Protein AF-0000000084811013 (afdb_homodimer)

Foldseek 3Di:
DVVVVVVVVVVVVVVVVVVVVVCLVVPLVVQLVVLLVVVVVCCVVVLVCCLPPQDDPDCVLNVLSVVLSVVLVVLVVCVVVVNDDSVVSLLVNLVSLLVSLLVLLQCLLPPPDDDVVSSVVSNVVSLVVLVVSLLSCLSSLVLVSSLVSLVSNLVSLVVSCVSNVDPVSVVCNVVSNVVSVVSSVVSVVVNVVSVVVSVVVVVVVVVVVCVCVVVVDDPLLVVLVVVVPPDPDPPVSVVVSVVSPDPVRSVVVVVVVVVVVVVLVVLLVLLCVLQVPDDPVLSVLLSCVLVVDDLVRVCVVVVHDSVVSVVSLVVVCVSLVHDPPDDSNVSSVVSSVVSVVVVVVVVVVVVVD/DVVVVVVVVVVVVVVVVVVVVVCLVVPLVVQLVVLLVVVVVCCVVVLVCCLPPQDDPDCVLNVLSVVLSVVLVVLVVCVVVVNDDSVVSLLVNLVSLLVSLLVLLQCLLPPPDDDVVSSVVVNVVSLVVLVVSLLSCLSSLVLVSSLVSLVSNLVSLVVSCVSNVDPVSVVCNVVSNVVSVVSSVVSVVVNVVSVVVSVVVVVVVVVVVCVCVVVVHDPLLVVLVVVCPPDPDDPVSVVVSVVSPDPVRSVVVVVVVVVVVVVLVVLLVLLCVLQVPDDPVLSVLLSCVLVVDDLVRVCVVVVHDSVVSVVSLVVVCVSLVHDPPDDSNVSSVVSSVVSVVVVVVVVVVVVVD

Nearest PDB structures (foldseek):
  5xt2-assembly5_E  TM=5.381E-01  e=1.079E+00  Bradyrhizobium japonicum
  6e9t-assembly1_B  TM=3.965E-01  e=4.770E+00  synthetic construct
  3zx6-assembly1_B  TM=2.453E-01  e=2.427E+00  Archaeoglobus fulgidus DSM 4304
  6e9t-assembly1_B  TM=3.965E-01  e=4.992E+00  synthetic construct

Organism: NCBI:txid717959

Radius of gyration: 40.16 Å; Cα contacts (8 Å, |Δi|>4): 583; chains: 2; bounding box: 77×125×91 Å

Structure (mmCIF, N/CA/C/O backbone):
data_AF-0000000084811013-model_v1
#
loop_
_entity.id
_entity.type
_entity.pdbx_description
1 polymer 'Bacterial regulatory proteins, luxR family'
#
loop_
_atom_site.group_PDB
_atom_site.id
_atom_site.type_symbol
_atom_site.label_atom_id
_atom_site.label_alt_id
_atom_site.label_comp_id
_atom_site.label_asym_id
_atom_site.label_entity_id
_atom_site.label_seq_id
_atom_site.pdbx_PDB_ins_code
_atom_site.Cartn_x
_atom_site.Cartn_y
_atom_site.Cartn_z
_atom_site.occupancy
_atom_site.B_iso_or_equiv
_atom_site.auth_seq_id
_atom_site.auth_comp_id
_atom_site.auth_asym_id
_atom_site.auth_atom_id
_atom_site.pdbx_PDB_model_num
ATOM 1 N N . MET A 1 1 ? -14.492 39.344 -7.109 1 22.05 1 MET A N 1
ATOM 2 C CA . MET A 1 1 ? -15.047 38.062 -7.594 1 22.05 1 MET A CA 1
ATOM 3 C C . MET A 1 1 ? -14.031 36.938 -7.469 1 22.05 1 MET A C 1
ATOM 5 O O . MET A 1 1 ? -14.398 35.75 -7.473 1 22.05 1 MET A O 1
ATOM 9 N N . ILE A 1 2 ? -12.734 37.312 -7.57 1 29.86 2 ILE A N 1
ATOM 10 C CA . ILE A 1 2 ? -11.633 36.344 -7.613 1 29.86 2 ILE A CA 1
ATOM 11 C C . ILE A 1 2 ? -11.383 35.781 -6.215 1 29.86 2 ILE A C 1
ATOM 13 O O . ILE A 1 2 ? -10.914 34.656 -6.059 1 29.86 2 ILE A O 1
ATOM 17 N N . PHE A 1 3 ? -11.57 36.594 -5.188 1 26.66 3 PHE A N 1
ATOM 18 C CA . PHE A 1 3 ? -11.281 36.25 -3.805 1 26.66 3 PHE A CA 1
ATOM 19 C C . PHE A 1 3 ? -12.25 35.188 -3.307 1 26.66 3 PHE A C 1
ATOM 21 O O . PHE A 1 3 ? -11.938 34.438 -2.371 1 26.66 3 PHE A O 1
ATOM 28 N N . SER A 1 4 ? -13.484 35.125 -3.762 1 33.91 4 SER A N 1
ATOM 29 C CA . SER A 1 4 ? -14.539 34.156 -3.471 1 33.91 4 SER A CA 1
ATOM 30 C C . SER A 1 4 ? -14.148 32.75 -3.924 1 33.91 4 SER A C 1
ATOM 32 O O . SER A 1 4 ? -14.492 31.75 -3.27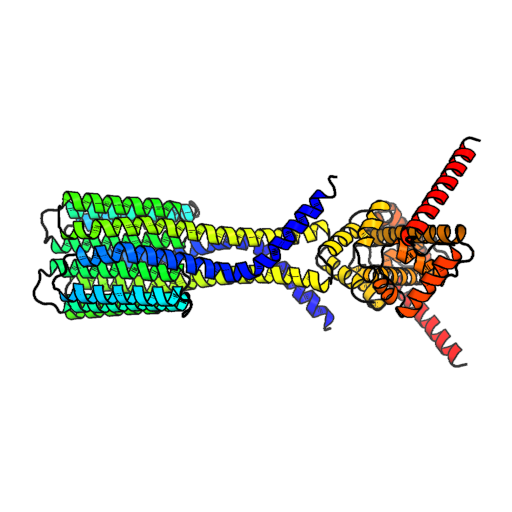5 1 33.91 4 SER A O 1
ATOM 34 N N . THR A 1 5 ? -13.289 32.656 -4.938 1 38.06 5 THR A N 1
ATOM 35 C CA . THR A 1 5 ? -13.062 31.359 -5.555 1 38.06 5 THR A CA 1
ATOM 36 C C . THR A 1 5 ? -12.039 30.547 -4.75 1 38.06 5 THR A C 1
ATOM 38 O O . THR A 1 5 ? -12.086 29.328 -4.738 1 38.06 5 THR A O 1
ATOM 41 N N . LYS A 1 6 ? -11.031 31.172 -4.117 1 38.44 6 LYS A N 1
ATOM 42 C CA . LYS A 1 6 ? -9.992 30.438 -3.41 1 38.44 6 LYS A CA 1
ATOM 43 C C . LYS A 1 6 ? -10.5 29.922 -2.066 1 38.44 6 LYS A C 1
ATOM 45 O O . LYS A 1 6 ? -10.18 28.797 -1.664 1 38.44 6 LYS A O 1
ATOM 50 N N . ALA A 1 7 ? -11.398 30.641 -1.389 1 35.62 7 ALA A N 1
ATOM 51 C CA . ALA A 1 7 ? -12.094 30.141 -0.208 1 35.62 7 ALA A CA 1
ATOM 52 C C . ALA A 1 7 ? -13.039 29 -0.575 1 35.62 7 ALA A C 1
ATOM 54 O O . ALA A 1 7 ? -13.133 28 0.141 1 35.62 7 ALA A O 1
ATOM 55 N N . ALA A 1 8 ? -13.742 29.141 -1.688 1 36.28 8 ALA A N 1
ATOM 56 C CA . ALA A 1 8 ? -14.672 28.125 -2.172 1 36.28 8 ALA A CA 1
ATOM 57 C C . ALA A 1 8 ? -13.938 26.844 -2.549 1 36.28 8 ALA A C 1
ATOM 59 O O . ALA A 1 8 ? -14.414 25.75 -2.264 1 36.28 8 ALA A O 1
ATOM 60 N N . SER A 1 9 ? -12.844 26.953 -3.232 1 35.09 9 SER A N 1
ATOM 61 C CA . SER A 1 9 ? -12.07 25.75 -3.559 1 35.09 9 SER A CA 1
ATOM 62 C C . SER A 1 9 ? -11.531 25.078 -2.299 1 35.09 9 SER A C 1
ATOM 64 O O . SER A 1 9 ? -11.406 23.859 -2.244 1 35.09 9 SER A O 1
ATOM 66 N N . PHE A 1 10 ? -11.273 25.875 -1.261 1 33.75 10 PHE A N 1
ATOM 67 C CA . PHE A 1 10 ? -10.812 25.312 0 1 33.75 10 PHE A CA 1
ATOM 68 C C . PHE A 1 10 ? -11.953 24.609 0.732 1 33.75 10 PHE A C 1
ATOM 70 O O . PHE A 1 10 ? -11.789 23.516 1.257 1 33.75 10 PHE A O 1
ATOM 77 N N . LEU A 1 11 ? -13.141 25.203 0.814 1 32.47 11 LEU A N 1
ATOM 78 C CA . LEU A 1 11 ? -14.305 24.547 1.389 1 32.47 11 LEU A CA 1
ATOM 79 C C . LEU A 1 11 ? -14.617 23.25 0.649 1 32.47 11 LEU A C 1
ATOM 81 O O . LEU A 1 11 ? -15 22.25 1.267 1 32.47 11 LEU A O 1
ATOM 85 N N . SER A 1 12 ? -14.539 23.25 -0.599 1 36.44 12 SER A N 1
ATOM 86 C CA . SER A 1 12 ? -14.75 22.016 -1.337 1 36.44 12 SER A CA 1
ATOM 87 C C . SER A 1 12 ? -13.703 20.969 -0.974 1 36.44 12 SER A C 1
ATOM 89 O O . SER A 1 12 ? -13.992 19.781 -0.946 1 36.44 12 SER A O 1
ATOM 91 N N . SER A 1 13 ? -12.508 21.406 -0.476 1 36.12 13 SER A N 1
ATOM 92 C CA . SER A 1 13 ? -11.5 20.453 -0.055 1 36.12 13 SER A CA 1
ATOM 93 C C . SER A 1 13 ? -11.797 19.906 1.339 1 36.12 13 SER A C 1
ATOM 95 O O . SER A 1 13 ? -11.391 18.797 1.677 1 36.12 13 SER A O 1
ATOM 97 N N . ILE A 1 14 ? -12.516 20.609 2.311 1 34.75 14 ILE A N 1
ATOM 98 C CA . ILE A 1 14 ? -12.945 20.094 3.604 1 34.75 14 ILE A CA 1
ATOM 99 C C . ILE A 1 14 ? -13.938 18.953 3.396 1 34.75 14 ILE A C 1
ATOM 101 O O . ILE A 1 14 ? -13.844 17.906 4.062 1 34.75 14 ILE A O 1
ATOM 105 N N . LYS A 1 15 ? -14.969 19.172 2.736 1 37.34 15 LYS A N 1
ATOM 106 C CA . LYS A 1 15 ? -15.953 18.125 2.457 1 37.34 15 LYS A CA 1
ATOM 107 C C . LYS A 1 15 ? -15.281 16.859 1.942 1 37.34 15 LYS A C 1
ATOM 109 O O . LYS A 1 15 ? -15.703 15.75 2.271 1 37.34 15 LYS A O 1
ATOM 114 N N . THR A 1 16 ? -14.109 16.953 1.304 1 37.06 16 THR A N 1
ATOM 115 C CA . THR A 1 16 ? -13.422 15.773 0.799 1 37.06 16 THR A CA 1
ATOM 116 C C . THR A 1 16 ? -12.641 15.086 1.912 1 37.06 16 THR A C 1
ATOM 118 O O . THR A 1 16 ? -12.336 13.898 1.821 1 37.06 16 THR A O 1
ATOM 121 N N . GLN A 1 17 ? -12.445 15.727 3.141 1 36 17 GLN A N 1
ATOM 122 C CA . GLN A 1 17 ? -11.648 15.148 4.215 1 36 17 GLN A CA 1
ATOM 123 C C . GLN A 1 17 ? -12.477 14.18 5.055 1 36 17 GLN A C 1
ATOM 125 O O . GLN A 1 17 ? -11.977 13.148 5.504 1 36 17 GLN A O 1
ATOM 130 N N . THR A 1 18 ? -13.641 14.508 5.633 1 36.44 18 THR A N 1
ATOM 131 C CA . THR A 1 18 ? -14.445 13.539 6.359 1 36.44 18 THR A CA 1
ATOM 132 C C . THR A 1 18 ? -14.602 12.25 5.559 1 36.44 18 THR A C 1
ATOM 134 O O . THR A 1 18 ? -14.617 11.156 6.129 1 36.44 18 THR A O 1
ATOM 137 N N . TYR A 1 19 ? -14.906 12.352 4.371 1 36.09 19 TYR A N 1
ATOM 138 C CA . TYR A 1 19 ? -15.023 11.203 3.484 1 36.09 19 TYR A CA 1
ATOM 139 C C . TYR A 1 19 ? -13.727 10.398 3.461 1 36.09 19 TYR A C 1
ATOM 141 O O . TYR A 1 19 ? -13.734 9.195 3.217 1 36.09 19 TYR A O 1
ATOM 149 N N . ASP A 1 20 ? -12.531 10.953 3.924 1 41.84 20 ASP A N 1
ATOM 150 C CA . ASP A 1 20 ? -11.203 10.375 3.723 1 41.84 20 ASP A CA 1
ATOM 151 C C . ASP A 1 20 ? -10.82 9.453 4.883 1 41.84 20 ASP A C 1
ATOM 153 O O . ASP A 1 20 ? -10.109 8.461 4.691 1 41.84 20 ASP A O 1
ATOM 157 N N . LYS A 1 21 ? -11.133 9.789 6.148 1 45.09 21 LYS A N 1
ATOM 158 C CA . LYS A 1 21 ? -10.789 8.859 7.227 1 45.09 21 LYS A CA 1
ATOM 159 C C . LYS A 1 21 ? -11.32 7.461 6.941 1 45.09 21 LYS A C 1
ATOM 161 O O . LYS A 1 21 ? -10.602 6.473 7.117 1 45.09 21 LYS A O 1
ATOM 166 N N . LYS A 1 22 ? -12.641 7.391 6.902 1 47.03 22 LYS A N 1
ATOM 167 C CA . LYS A 1 22 ? -13.328 6.156 6.551 1 47.03 22 LYS A CA 1
ATOM 168 C C . LYS A 1 22 ? -12.703 5.5 5.324 1 47.03 22 LYS A C 1
ATOM 170 O O . LYS A 1 22 ? -12.781 4.285 5.152 1 47.03 22 LYS A O 1
ATOM 175 N N . GLU A 1 23 ? -12.031 6.207 4.574 1 49.12 23 GLU A N 1
ATOM 176 C CA . GLU A 1 23 ? -11.539 5.785 3.268 1 49.12 23 GLU A CA 1
ATOM 177 C C . GLU A 1 23 ? -10.266 4.949 3.4 1 49.12 23 GLU A C 1
ATOM 179 O O . GLU A 1 23 ? -10.039 4.027 2.615 1 49.12 23 GLU A O 1
ATOM 184 N N . ARG A 1 24 ? -9.32 5.277 4.449 1 48.69 24 ARG A N 1
ATOM 185 C CA . ARG A 1 24 ? -8.023 4.621 4.609 1 48.69 24 ARG A CA 1
ATOM 186 C C . ARG A 1 24 ? -8.195 3.166 5.031 1 48.69 24 ARG A C 1
ATOM 188 O O . ARG A 1 24 ? -7.531 2.277 4.496 1 48.69 24 ARG A O 1
ATOM 195 N N . GLU A 1 25 ? -8.773 2.959 6.41 1 55.19 25 GLU A N 1
ATOM 196 C CA . GLU A 1 25 ? -9.188 1.577 6.641 1 55.19 25 GLU A CA 1
ATOM 197 C C . GLU A 1 25 ? -9.727 0.942 5.359 1 55.19 25 GLU A C 1
ATOM 199 O O . GLU A 1 25 ? -9.625 -0.274 5.176 1 55.19 25 GLU A O 1
ATOM 204 N N . MET A 1 26 ? -9.82 1.786 4.398 1 66.31 26 MET A N 1
ATOM 205 C CA . MET A 1 26 ? -10.578 1.528 3.178 1 66.31 26 MET A CA 1
ATOM 206 C C . MET A 1 26 ? -9.672 1.002 2.074 1 66.31 26 MET A C 1
ATOM 208 O O . MET A 1 26 ? -10.094 0.183 1.255 1 66.31 26 MET A O 1
ATOM 212 N N . ILE A 1 27 ? -8.281 1.274 2.492 1 70.25 27 ILE A N 1
ATOM 213 C CA . ILE A 1 27 ? -7.469 0.875 1.347 1 70.25 27 ILE A CA 1
ATOM 214 C C . ILE A 1 27 ? -7.25 -0.636 1.369 1 70.25 27 ILE A C 1
ATOM 216 O O . ILE A 1 27 ? -7.383 -1.305 0.342 1 70.25 27 ILE A O 1
ATOM 220 N N . ILE A 1 28 ? -6.914 -1.195 2.514 1 77.44 28 ILE A N 1
ATOM 221 C CA . ILE A 1 28 ? -6.742 -2.639 2.639 1 77.44 28 ILE A CA 1
ATOM 222 C C . ILE A 1 28 ? -8.062 -3.344 2.316 1 77.44 28 ILE A C 1
ATOM 224 O O . ILE A 1 28 ? -8.078 -4.336 1.587 1 77.44 28 ILE A O 1
ATOM 228 N N . THR A 1 29 ? -9.039 -2.74 2.855 1 81.12 29 THR A N 1
ATOM 229 C CA . THR A 1 29 ? -10.344 -3.348 2.621 1 81.12 29 THR A CA 1
ATOM 230 C C . THR A 1 29 ? -10.719 -3.264 1.144 1 81.12 29 THR A C 1
ATOM 232 O O . THR A 1 29 ? -11.297 -4.199 0.592 1 81.12 29 THR A O 1
ATOM 235 N N . TYR A 1 30 ? -10.336 -2.162 0.627 1 83.38 30 TYR A N 1
ATOM 236 C CA . TYR A 1 30 ? -10.625 -1.995 -0.793 1 83.38 30 TYR A CA 1
ATOM 237 C C . TYR A 1 30 ? -9.828 -2.988 -1.632 1 83.38 30 TYR A C 1
ATOM 239 O O . TYR A 1 30 ? -10.367 -3.598 -2.561 1 83.38 30 TYR A O 1
ATOM 247 N N . GLN A 1 31 ? -8.625 -3.145 -1.311 1 85.38 31 GLN A N 1
ATOM 248 C CA . GLN A 1 31 ? -7.797 -4.102 -2.031 1 85.38 31 GLN A CA 1
ATOM 249 C C . GLN A 1 31 ? -8.297 -5.527 -1.828 1 85.38 31 GLN A C 1
ATOM 251 O O . GLN A 1 31 ? -8.344 -6.316 -2.775 1 85.38 31 GLN A O 1
ATOM 256 N N . GLN A 1 32 ? -8.648 -5.879 -0.648 1 89.81 32 GLN A N 1
ATOM 257 C CA . GLN A 1 32 ? -9.188 -7.207 -0.354 1 89.81 32 GLN A CA 1
ATOM 258 C C . GLN A 1 32 ? -10.461 -7.469 -1.143 1 89.81 32 GLN A C 1
ATOM 260 O O . GLN A 1 32 ? -10.656 -8.562 -1.678 1 89.81 32 GLN A O 1
ATOM 265 N N . LYS A 1 33 ? -11.25 -6.465 -1.219 1 90.44 33 LYS A N 1
ATOM 266 C CA . LYS A 1 33 ? -12.492 -6.594 -1.976 1 90.44 33 LYS A CA 1
ATOM 267 C C . LYS A 1 33 ? -12.211 -6.824 -3.457 1 90.44 33 LYS A C 1
ATOM 269 O O . LYS A 1 33 ? -12.828 -7.684 -4.086 1 90.44 33 LYS A O 1
ATOM 274 N N . ARG A 1 34 ? -11.305 -6.16 -3.994 1 89.69 34 ARG A N 1
ATOM 275 C CA . ARG A 1 34 ? -10.969 -6.277 -5.41 1 89.69 34 ARG A CA 1
ATOM 276 C C . ARG A 1 34 ? -10.367 -7.645 -5.719 1 89.69 34 ARG A C 1
ATOM 278 O O . ARG A 1 34 ? -10.734 -8.281 -6.711 1 89.69 34 ARG A O 1
ATOM 285 N N . VAL A 1 35 ? -9.445 -8.062 -4.875 1 93.75 35 VAL A N 1
ATOM 286 C CA . VAL A 1 35 ? -8.812 -9.367 -5.066 1 93.75 35 VAL A CA 1
ATOM 287 C C . VAL A 1 35 ? -9.859 -10.469 -4.934 1 93.75 35 VAL A C 1
ATOM 289 O O . VAL A 1 35 ? -9.875 -11.422 -5.723 1 93.75 35 VAL A O 1
ATOM 292 N N . PHE A 1 36 ? -10.734 -10.273 -3.949 1 94.75 36 PHE A N 1
ATOM 293 C CA . PHE A 1 36 ? -11.789 -11.258 -3.723 1 94.75 36 PHE A CA 1
ATOM 294 C C . PHE A 1 36 ? -12.711 -11.352 -4.93 1 94.75 36 PHE A C 1
ATOM 296 O O . PHE A 1 36 ? -12.992 -12.453 -5.422 1 94.75 36 PHE A O 1
ATOM 303 N N . HIS A 1 37 ? -13.125 -10.273 -5.461 1 92.88 37 HIS A N 1
ATOM 304 C CA . HIS A 1 37 ? -14.039 -10.273 -6.602 1 92.88 37 HIS A CA 1
ATOM 305 C C . HIS A 1 37 ? -13.359 -10.828 -7.848 1 92.88 37 HIS A C 1
ATOM 307 O O . HIS A 1 37 ? -13.977 -11.562 -8.625 1 92.88 37 HIS A O 1
ATOM 313 N N . LEU A 1 38 ? -12.195 -10.547 -8.07 1 92.62 38 LEU A N 1
ATOM 314 C CA . LEU A 1 38 ? -11.461 -11.086 -9.211 1 92.62 38 LEU A CA 1
ATOM 315 C C . LEU A 1 38 ? -11.266 -12.594 -9.07 1 92.62 38 LEU A C 1
ATOM 317 O O . LEU A 1 38 ? -11.383 -13.336 -10.047 1 92.62 38 LEU A O 1
ATOM 321 N N . SER A 1 39 ? -10.922 -13 -7.832 1 94.56 39 SER A N 1
ATOM 322 C CA . SER A 1 39 ? -10.781 -14.43 -7.57 1 94.56 39 SER A CA 1
ATOM 323 C C . SER A 1 39 ? -12.094 -15.172 -7.828 1 94.56 39 SER A C 1
ATOM 325 O O . SER A 1 39 ? -12.094 -16.266 -8.391 1 94.56 39 SER A O 1
ATOM 327 N N . LEU A 1 40 ? -13.148 -14.578 -7.426 1 94.56 40 LEU A N 1
ATOM 328 C CA . LEU A 1 40 ? -14.461 -15.18 -7.648 1 94.56 40 LEU A CA 1
ATOM 329 C C . LEU A 1 40 ? -14.766 -15.273 -9.141 1 94.56 40 LEU A C 1
ATOM 331 O O . LEU A 1 40 ? -15.305 -16.281 -9.609 1 94.56 40 LEU A O 1
ATOM 335 N N . LEU A 1 41 ? -14.453 -14.242 -9.812 1 93.69 41 LEU A N 1
ATOM 336 C CA . LEU A 1 41 ? -14.656 -14.234 -11.25 1 93.69 41 LEU A CA 1
ATOM 337 C C . LEU A 1 41 ? -13.836 -15.336 -11.922 1 93.69 41 LEU A C 1
ATOM 339 O O . LEU A 1 41 ? -14.344 -16.047 -12.789 1 93.69 41 LEU A O 1
ATOM 343 N N . MET A 1 42 ? -12.625 -15.492 -11.523 1 94.31 42 MET A N 1
ATOM 344 C CA . MET A 1 42 ? -11.773 -16.547 -12.062 1 94.31 42 MET A CA 1
ATOM 345 C C . MET A 1 42 ? -12.359 -17.922 -11.758 1 94.31 42 MET A C 1
ATOM 347 O O . MET A 1 42 ? -12.391 -18.797 -12.625 1 94.31 42 MET A O 1
ATOM 351 N N . LEU A 1 43 ? -12.828 -18.078 -10.57 1 95 43 LEU A N 1
ATOM 352 C CA . LEU A 1 43 ? -13.375 -19.359 -10.141 1 95 43 LEU A CA 1
ATOM 353 C C . LEU A 1 43 ? -14.641 -19.703 -10.93 1 95 43 LEU A C 1
ATOM 355 O O . LEU A 1 43 ? -14.812 -20.844 -11.367 1 95 43 LEU A O 1
ATOM 359 N N . VAL A 1 44 ? -15.477 -18.781 -11.164 1 92.62 44 VAL A N 1
ATOM 360 C CA . VAL A 1 44 ? -16.734 -19 -11.875 1 92.62 44 VAL A CA 1
ATOM 361 C C . VAL A 1 44 ? -16.438 -19.344 -13.336 1 92.62 44 VAL A C 1
ATOM 363 O O . VAL A 1 44 ? -17.109 -20.188 -13.922 1 92.62 44 VAL A O 1
ATOM 366 N N . LEU A 1 45 ? -15.422 -18.781 -13.891 1 93.62 45 LEU A N 1
ATOM 367 C CA . LEU A 1 45 ? -15.094 -19.016 -15.297 1 93.62 45 LEU A CA 1
ATOM 368 C C . LEU A 1 45 ? -14.305 -20.297 -15.469 1 93.62 45 LEU A C 1
ATOM 370 O O . LEU A 1 45 ? -14.547 -21.062 -16.422 1 93.62 45 LEU A O 1
ATOM 374 N N . CYS A 1 46 ? -13.438 -20.562 -14.547 1 94.69 46 CYS A N 1
ATOM 375 C CA . CYS A 1 46 ? -12.484 -21.641 -14.734 1 94.69 46 CYS A CA 1
ATOM 376 C C . CYS A 1 46 ? -13.023 -22.953 -14.18 1 94.69 46 CYS A C 1
ATOM 378 O O . CYS A 1 46 ? -12.734 -24.031 -14.719 1 94.69 46 CYS A O 1
ATOM 380 N N . ALA A 1 47 ? -13.836 -22.938 -13.141 1 94.25 47 ALA A N 1
ATOM 381 C CA . ALA A 1 47 ? -14.242 -24.156 -12.445 1 94.25 47 ALA A CA 1
ATOM 382 C C . ALA A 1 47 ? -15.062 -25.062 -13.359 1 94.25 47 ALA A C 1
ATOM 384 O O . ALA A 1 47 ? -14.75 -26.25 -13.508 1 94.25 47 ALA A O 1
ATOM 385 N N . PRO A 1 48 ? -16.062 -24.562 -14.055 1 93.12 48 PRO A N 1
ATOM 386 C CA . PRO A 1 48 ? -16.797 -25.453 -14.945 1 93.12 48 PRO A CA 1
ATOM 387 C C . PRO A 1 48 ? -15.945 -26.031 -16.062 1 93.12 48 PRO A C 1
ATOM 389 O O . PRO A 1 48 ? -16.078 -27.203 -16.422 1 93.12 48 PRO A O 1
ATOM 392 N N . ILE A 1 49 ? -15.07 -25.219 -16.594 1 94 49 ILE A N 1
ATOM 393 C CA . ILE A 1 49 ? -14.188 -25.688 -17.656 1 94 49 ILE A CA 1
ATOM 394 C C . ILE A 1 49 ? -13.266 -26.781 -17.125 1 94 49 ILE A C 1
ATOM 396 O O . ILE A 1 49 ? -13.078 -27.812 -17.766 1 94 49 ILE A O 1
ATOM 400 N N . TYR A 1 50 ? -12.75 -26.562 -15.961 1 93.75 50 TYR A N 1
ATOM 401 C CA . TYR A 1 50 ? -11.867 -27.547 -15.328 1 93.75 50 TYR A CA 1
ATOM 402 C C . TYR A 1 50 ? -12.602 -28.859 -15.078 1 93.75 50 TYR A C 1
ATOM 404 O O . TYR A 1 50 ? -12.07 -29.938 -15.375 1 93.75 50 TYR A O 1
ATOM 412 N N . ILE A 1 51 ? -13.797 -28.859 -14.617 1 92.75 51 ILE A N 1
ATOM 413 C CA . ILE A 1 51 ? -14.57 -30.031 -14.219 1 92.75 51 ILE A CA 1
ATOM 414 C C . ILE A 1 51 ? -14.984 -30.828 -15.453 1 92.75 51 ILE A C 1
ATOM 416 O O . ILE A 1 51 ? -14.898 -32.062 -15.469 1 92.75 51 ILE A O 1
ATOM 420 N N . TYR A 1 52 ? -15.266 -30.141 -16.531 1 90.62 52 TYR A N 1
ATOM 421 C CA . TYR A 1 52 ? -15.883 -30.844 -17.641 1 90.62 52 TYR A CA 1
ATOM 422 C C . TYR A 1 52 ? -14.883 -31.109 -18.75 1 90.62 52 TYR A C 1
ATOM 424 O O . TYR A 1 52 ? -15.062 -32 -19.562 1 90.62 52 TYR A O 1
ATOM 432 N N . SER A 1 53 ? -13.836 -30.344 -18.766 1 88.94 53 SER A N 1
ATOM 433 C CA . SER A 1 53 ? -12.93 -30.453 -19.906 1 88.94 53 SER A CA 1
ATOM 434 C C . SER A 1 53 ? -11.711 -31.312 -19.562 1 88.94 53 SER A C 1
ATOM 436 O O . SER A 1 53 ? -11.141 -31.953 -20.438 1 88.94 53 SER A O 1
ATOM 438 N N . VAL A 1 54 ? -11.281 -31.312 -18.359 1 88.75 54 VAL A N 1
ATOM 439 C CA . VAL A 1 54 ? -10.07 -32.031 -17.984 1 88.75 54 VAL A CA 1
ATOM 440 C C . VAL A 1 54 ? -10.359 -33.531 -17.906 1 88.75 54 VAL A C 1
ATOM 442 O O . VAL A 1 54 ? -11.344 -33.938 -17.297 1 88.75 54 VAL A O 1
ATOM 445 N N . PRO A 1 55 ? -9.469 -34.25 -18.578 1 85.62 55 PRO A N 1
ATOM 446 C CA . PRO A 1 55 ? -9.648 -35.719 -18.547 1 85.62 55 PRO A CA 1
ATOM 447 C C . PRO A 1 55 ? -9.164 -36.344 -17.25 1 85.62 55 PRO A C 1
ATOM 449 O O . PRO A 1 55 ? -8.016 -36.781 -17.156 1 85.62 55 PRO A O 1
ATOM 452 N N . PHE A 1 56 ? -10.055 -36.531 -16.328 1 86.81 56 PHE A N 1
ATOM 453 C CA . PHE A 1 56 ? -9.734 -37.156 -15.039 1 86.81 56 PHE A CA 1
ATOM 454 C C . PHE A 1 56 ? -9.648 -38.656 -15.164 1 86.81 56 PHE A C 1
ATOM 456 O O . PHE A 1 56 ? -10.336 -39.281 -15.984 1 86.81 56 PHE A O 1
ATOM 463 N N . PRO A 1 57 ? -8.797 -39.281 -14.359 1 81.5 57 PRO A N 1
ATOM 464 C CA . PRO A 1 57 ? -8.641 -40.75 -14.43 1 81.5 57 PRO A CA 1
ATOM 465 C C . PRO A 1 57 ? -9.883 -41.5 -13.961 1 81.5 57 PRO A C 1
ATOM 467 O O . PRO A 1 57 ? -10.125 -42.625 -14.398 1 81.5 57 PRO A O 1
ATOM 470 N N . ASN A 1 58 ? -10.602 -40.906 -13.055 1 86 58 ASN A N 1
ATOM 471 C CA . ASN A 1 58 ? -11.773 -41.531 -12.469 1 86 58 ASN A CA 1
ATOM 472 C C . ASN A 1 58 ? -12.898 -40.531 -12.219 1 86 58 ASN A C 1
ATOM 474 O O . ASN A 1 58 ? -12.641 -39.344 -12.117 1 86 58 ASN A O 1
ATOM 478 N N . GLU A 1 59 ? -14.086 -41.031 -12.125 1 88.44 59 GLU A N 1
ATOM 479 C CA . GLU A 1 59 ? -15.266 -40.188 -11.953 1 88.44 59 GLU A CA 1
ATOM 480 C C . GLU A 1 59 ? -15.258 -39.5 -10.594 1 88.44 59 GLU A C 1
ATOM 482 O O . GLU A 1 59 ? -15.938 -38.5 -10.398 1 88.44 59 GLU A O 1
ATOM 487 N N . GLN A 1 60 ? -14.555 -40.031 -9.672 1 89.19 60 GLN A N 1
ATOM 488 C CA . GLN A 1 60 ? -14.508 -39.469 -8.328 1 89.19 60 GLN A CA 1
ATOM 489 C C . GLN A 1 60 ? -13.969 -38.062 -8.359 1 89.19 60 GLN A C 1
ATOM 491 O O . GLN A 1 60 ? -14.383 -37.219 -7.559 1 89.19 60 GLN A O 1
ATOM 496 N N . PHE A 1 61 ? -13.078 -37.781 -9.273 1 90.38 61 PHE A N 1
ATOM 497 C CA . PHE A 1 61 ? -12.531 -36.438 -9.414 1 90.38 61 PHE A CA 1
ATOM 498 C C . PHE A 1 61 ? -13.633 -35.438 -9.773 1 90.38 61 PHE A C 1
ATOM 500 O O . PHE A 1 61 ? -13.656 -34.312 -9.25 1 90.38 61 PHE A O 1
ATOM 507 N N . TYR A 1 62 ? -14.523 -35.875 -10.656 1 92.06 62 TYR A N 1
ATOM 508 C CA . TYR A 1 62 ? -15.641 -35.031 -11.062 1 92.06 62 TYR A CA 1
ATOM 509 C C . TYR A 1 62 ? -16.531 -34.688 -9.875 1 92.06 62 TYR A C 1
ATOM 511 O O . TYR A 1 62 ? -16.938 -33.531 -9.703 1 92.06 62 TYR A O 1
ATOM 519 N N . TYR A 1 63 ? -16.734 -35.656 -9.086 1 92.81 63 TYR A N 1
ATOM 520 C CA . TYR A 1 63 ? -17.609 -35.438 -7.938 1 92.81 63 TYR A CA 1
ATOM 521 C C . TYR A 1 63 ? -16.953 -34.531 -6.914 1 92.81 63 TYR A C 1
ATOM 523 O O . TYR A 1 63 ? -17.594 -33.625 -6.387 1 92.81 63 TYR A O 1
ATOM 531 N N . ILE A 1 64 ? -15.727 -34.719 -6.629 1 93.81 64 ILE A N 1
ATOM 532 C CA . ILE A 1 64 ? -15 -33.938 -5.645 1 93.81 64 ILE A CA 1
ATOM 533 C C . ILE A 1 64 ? -14.977 -32.469 -6.074 1 93.81 64 ILE A C 1
ATOM 535 O O . ILE A 1 64 ? -15.25 -31.578 -5.273 1 93.81 64 ILE A O 1
ATOM 539 N N . ASN A 1 65 ? -14.711 -32.25 -7.305 1 95.06 65 ASN A N 1
ATOM 540 C CA . ASN A 1 65 ? -14.641 -30.875 -7.828 1 95.06 65 ASN A CA 1
ATOM 541 C C . ASN A 1 65 ? -16.016 -30.219 -7.871 1 95.06 65 ASN A C 1
ATOM 543 O O . ASN A 1 65 ? -16.156 -29.031 -7.629 1 95.06 65 ASN A O 1
ATOM 547 N N . SER A 1 66 ? -17.047 -31.062 -8.195 1 94.88 66 SER A N 1
ATOM 548 C CA . SER A 1 66 ? -18.406 -30.531 -8.219 1 94.88 66 SER A CA 1
ATOM 549 C C . SER A 1 66 ? -18.859 -30.109 -6.828 1 94.88 66 SER A C 1
ATOM 551 O O . SER A 1 66 ? -19.5 -29.078 -6.668 1 94.88 66 SER A O 1
ATOM 553 N N . VAL A 1 67 ? -18.5 -30.859 -5.859 1 95.38 67 VAL A N 1
ATOM 554 C CA . VAL A 1 67 ? -18.859 -30.547 -4.48 1 95.38 67 VAL A CA 1
ATOM 555 C C . VAL A 1 67 ? -18.156 -29.266 -4.043 1 95.38 67 VAL A C 1
ATOM 557 O O . VAL A 1 67 ? -18.766 -28.422 -3.391 1 95.38 67 VAL A O 1
ATOM 560 N N . LEU A 1 68 ? -16.891 -29.125 -4.367 1 96 68 LEU A N 1
ATOM 561 C CA . LEU A 1 68 ? -16.156 -27.922 -4.039 1 96 68 LEU A CA 1
ATOM 562 C C . LEU A 1 68 ? -16.797 -26.703 -4.691 1 96 68 LEU A C 1
ATOM 564 O O . LEU A 1 68 ? -16.938 -25.656 -4.051 1 96 68 LEU A O 1
ATOM 568 N N . PHE A 1 69 ? -17.188 -26.859 -5.949 1 96 69 PHE A N 1
ATOM 569 C CA . PHE A 1 69 ? -17.781 -25.734 -6.684 1 96 69 PHE A CA 1
ATOM 570 C C . PHE A 1 69 ? -19.094 -25.297 -6.035 1 96 69 PHE A C 1
ATOM 572 O O . PHE A 1 69 ? -19.328 -24.094 -5.871 1 96 69 PHE A O 1
ATOM 579 N N . LEU A 1 70 ? -19.875 -26.234 -5.629 1 95.44 70 LEU A N 1
ATOM 580 C CA . LEU A 1 70 ? -21.125 -25.922 -4.941 1 95.44 70 LEU A CA 1
ATOM 581 C C . LEU A 1 70 ? -20.859 -25.234 -3.607 1 95.44 70 LEU A C 1
ATOM 583 O O . LEU A 1 70 ? -21.594 -24.312 -3.227 1 95.44 70 LEU A O 1
ATOM 587 N N . PHE A 1 71 ? -19.906 -25.703 -2.943 1 96.25 71 PHE A N 1
ATOM 588 C CA . PHE A 1 71 ? -19.531 -25.109 -1.661 1 96.25 71 PHE A CA 1
ATOM 589 C C . PHE A 1 71 ? -19.125 -23.656 -1.833 1 96.25 71 PHE A C 1
ATOM 591 O O . PHE A 1 71 ? -19.484 -22.812 -1.025 1 96.25 71 PHE A O 1
ATOM 598 N N . ILE A 1 72 ? -18.375 -23.375 -2.873 1 96 72 ILE A N 1
ATOM 599 C CA . ILE A 1 72 ? -17.922 -22.016 -3.15 1 96 72 ILE A CA 1
ATOM 600 C C . ILE A 1 72 ? -19.125 -21.109 -3.428 1 96 72 ILE A C 1
ATOM 602 O O . ILE A 1 72 ? -19.188 -19.984 -2.938 1 96 72 ILE A O 1
ATOM 606 N N . ILE A 1 73 ? -20.078 -21.594 -4.148 1 95.69 73 ILE A N 1
ATOM 607 C CA . ILE A 1 73 ? -21.297 -20.844 -4.457 1 95.69 73 ILE A CA 1
ATOM 608 C C . ILE A 1 73 ? -22.047 -20.531 -3.168 1 95.69 73 ILE A C 1
ATOM 610 O O . ILE A 1 73 ? -22.5 -19.406 -2.963 1 95.69 73 ILE A O 1
ATOM 614 N N . MET A 1 74 ? -22.125 -21.469 -2.295 1 96 74 MET A N 1
ATOM 615 C CA . MET A 1 74 ? -22.828 -21.281 -1.026 1 96 74 MET A CA 1
ATOM 616 C C . MET A 1 74 ? -22.141 -20.234 -0.173 1 96 74 MET A C 1
ATOM 618 O O . MET A 1 74 ? -22.797 -19.375 0.424 1 96 74 MET A O 1
ATOM 622 N N . CYS A 1 75 ? -20.844 -20.297 -0.084 1 95 75 CYS A N 1
ATOM 623 C CA . CYS A 1 75 ? -20.094 -19.312 0.688 1 95 75 CYS A CA 1
ATOM 624 C C . CYS A 1 75 ? -20.266 -17.906 0.104 1 95 75 CYS A C 1
ATOM 626 O O . CYS A 1 75 ? -20.391 -16.938 0.846 1 95 75 CYS A O 1
ATOM 628 N N . THR A 1 76 ? -20.297 -17.828 -1.248 1 94.19 76 THR A N 1
ATOM 629 C CA . THR A 1 76 ? -20.453 -16.547 -1.926 1 94.19 76 THR A CA 1
ATOM 630 C C . THR A 1 76 ? -21.844 -15.969 -1.672 1 94.19 76 THR A C 1
ATOM 632 O O . THR A 1 76 ? -21.984 -14.758 -1.47 1 94.19 76 THR A O 1
ATOM 635 N N . LEU A 1 77 ? -22.797 -16.797 -1.634 1 94.5 77 LEU A N 1
ATOM 636 C CA . LEU A 1 77 ? -24.172 -16.344 -1.351 1 94.5 77 LEU A CA 1
ATOM 637 C C . LEU A 1 77 ? -24.281 -15.844 0.083 1 94.5 77 LEU A C 1
ATOM 639 O O . LEU A 1 77 ? -24.969 -14.844 0.339 1 94.5 77 LEU A O 1
ATOM 643 N N . ALA A 1 78 ? -23.656 -16.516 0.989 1 93.62 78 ALA A N 1
ATOM 644 C CA . ALA A 1 78 ? -23.656 -16.078 2.387 1 93.62 78 ALA A CA 1
ATOM 645 C C . ALA A 1 78 ? -23 -14.711 2.547 1 93.62 78 ALA A C 1
ATOM 647 O O . ALA A 1 78 ? -23.438 -13.906 3.367 1 93.62 78 ALA A O 1
ATOM 648 N N . TYR A 1 79 ? -21.953 -14.477 1.834 1 94.06 79 TYR A N 1
ATOM 649 C CA . TYR A 1 79 ? -21.281 -13.18 1.851 1 94.06 79 TYR A CA 1
ATOM 650 C C . TYR A 1 79 ? -22.203 -12.086 1.301 1 94.06 79 TYR A C 1
ATOM 652 O O . TYR A 1 79 ? -22.312 -11.016 1.892 1 94.06 79 TYR A O 1
ATOM 660 N N . PHE A 1 80 ? -22.891 -12.344 0.165 1 90.62 80 PHE A N 1
ATOM 661 C CA . PHE A 1 80 ? -23.75 -11.352 -0.467 1 90.62 80 PHE A CA 1
ATOM 662 C C . PHE A 1 80 ? -24.969 -11.055 0.402 1 90.62 80 PHE A C 1
ATOM 664 O O . PHE A 1 80 ? -25.5 -9.945 0.375 1 90.62 80 PHE A O 1
ATOM 671 N N . LYS A 1 81 ? -25.453 -11.945 1.18 1 92.81 81 LYS A N 1
ATOM 672 C CA . LYS A 1 81 ? -26.562 -11.734 2.107 1 92.81 81 LYS A CA 1
ATOM 673 C C . LYS A 1 81 ? -26.078 -11.055 3.389 1 92.81 81 LYS A C 1
ATOM 675 O O . LYS A 1 81 ? -26.844 -10.93 4.352 1 92.81 81 LYS A O 1
ATOM 680 N N . LYS A 1 82 ? -24.859 -10.727 3.494 1 88.94 82 LYS A N 1
ATOM 681 C CA . LYS A 1 82 ? -24.234 -9.969 4.574 1 88.94 82 LYS A CA 1
ATOM 682 C C . LYS A 1 82 ? -24.266 -10.75 5.887 1 88.94 82 LYS A C 1
ATOM 684 O O . LYS A 1 82 ? -24.438 -10.164 6.957 1 88.94 82 LYS A O 1
ATOM 689 N N . ARG A 1 83 ? -24.109 -12.023 5.785 1 89.38 83 ARG A N 1
ATOM 690 C CA . ARG A 1 83 ? -24.078 -12.867 6.973 1 89.38 83 ARG A CA 1
ATOM 691 C C . ARG A 1 83 ? -22.656 -13.062 7.48 1 89.38 83 ARG A C 1
ATOM 693 O O . ARG A 1 83 ? -22.453 -13.336 8.664 1 89.38 83 ARG A O 1
ATOM 700 N N . VAL A 1 84 ? -21.656 -13.023 6.559 1 91.12 84 VAL A N 1
ATOM 701 C CA . VAL A 1 84 ? -20.266 -13.242 6.895 1 91.12 84 VAL A CA 1
ATOM 702 C C . VAL A 1 84 ? -19.406 -12.125 6.289 1 91.12 84 VAL A C 1
ATOM 704 O O . VAL A 1 84 ? -19.719 -11.609 5.219 1 91.12 84 VAL A O 1
ATOM 707 N N . ASN A 1 85 ? -18.344 -11.836 6.926 1 91.94 85 ASN A N 1
ATOM 708 C CA . ASN A 1 85 ? -17.453 -10.789 6.43 1 91.94 85 ASN A CA 1
ATOM 709 C C . ASN A 1 85 ? -16.594 -11.289 5.273 1 91.94 85 ASN A C 1
ATOM 711 O O . ASN A 1 85 ? -16.5 -12.492 5.035 1 91.94 85 ASN A O 1
ATOM 715 N N . LEU A 1 86 ? -16.141 -10.375 4.52 1 91.62 86 LEU A N 1
ATOM 716 C CA . LEU A 1 86 ? -15.367 -10.641 3.307 1 91.62 86 LEU A CA 1
ATOM 717 C C . LEU A 1 86 ? -14.133 -11.477 3.615 1 91.62 86 LEU A C 1
ATOM 719 O O . LEU A 1 86 ? -13.883 -12.492 2.963 1 91.62 86 LEU A O 1
ATOM 723 N N . THR A 1 87 ? -13.352 -11.133 4.594 1 91.56 87 THR A N 1
ATOM 724 C CA . THR A 1 87 ? -12.094 -11.797 4.93 1 91.56 87 THR A CA 1
ATOM 725 C C . THR A 1 87 ? -12.344 -13.242 5.359 1 91.56 87 THR A C 1
ATOM 727 O O . THR A 1 87 ? -11.617 -14.148 4.949 1 91.56 87 THR A O 1
ATOM 730 N N . THR A 1 88 ? -13.367 -13.422 6.105 1 93.81 88 THR A N 1
ATOM 731 C CA . THR A 1 88 ? -13.719 -14.758 6.559 1 93.81 88 THR A CA 1
ATOM 732 C C . THR A 1 88 ? -14.18 -15.625 5.387 1 93.81 88 THR A C 1
ATOM 734 O O . THR A 1 88 ? -13.758 -16.781 5.258 1 93.81 88 THR A O 1
ATOM 737 N N . THR A 1 89 ? -15.047 -15.07 4.602 1 95.06 89 THR A N 1
ATOM 738 C CA . THR A 1 89 ? -15.531 -15.797 3.436 1 95.06 89 THR A CA 1
ATOM 739 C C . THR A 1 89 ? -14.375 -16.203 2.525 1 95.06 89 THR A C 1
ATOM 741 O O . THR A 1 89 ? -14.273 -17.359 2.111 1 95.06 89 THR A O 1
ATOM 744 N N . PHE A 1 90 ? -13.523 -15.25 2.26 1 95.88 90 PHE A N 1
ATOM 745 C CA . PHE A 1 90 ? -12.383 -15.492 1.382 1 95.88 90 PHE A CA 1
ATOM 746 C C . PHE A 1 90 ? -11.453 -16.547 1.981 1 95.88 90 PHE A C 1
ATOM 748 O O . PHE A 1 90 ? -10.984 -17.438 1.276 1 95.88 90 PHE A O 1
ATOM 755 N N . SER A 1 91 ? -11.211 -16.5 3.234 1 95.88 91 SER A N 1
ATOM 756 C CA . SER A 1 91 ? -10.367 -17.484 3.92 1 95.88 91 SER A CA 1
ATOM 757 C C . SER A 1 91 ? -10.953 -18.875 3.822 1 95.88 91 SER A C 1
ATOM 759 O O . SER A 1 91 ? -10.242 -19.844 3.512 1 95.88 91 SER A O 1
ATOM 761 N N . ILE A 1 92 ? -12.195 -18.984 4.016 1 96.44 92 ILE A N 1
ATOM 762 C CA . ILE A 1 92 ? -12.875 -20.266 3.984 1 96.44 92 ILE A CA 1
ATOM 763 C C . ILE A 1 92 ? -12.781 -20.859 2.58 1 96.44 92 ILE A C 1
ATOM 765 O O . ILE A 1 92 ? -12.508 -22.047 2.418 1 96.44 92 ILE A O 1
ATOM 769 N N . ILE A 1 93 ? -13.016 -20.078 1.628 1 97.12 93 ILE A N 1
ATOM 770 C CA . ILE A 1 93 ? -12.969 -20.531 0.241 1 97.12 93 ILE A CA 1
ATOM 771 C C . ILE A 1 93 ? -11.562 -21 -0.103 1 97.12 93 ILE A C 1
ATOM 773 O O . ILE A 1 93 ? -11.383 -22.078 -0.687 1 97.12 93 ILE A O 1
ATOM 777 N N . LEU A 1 94 ? -10.547 -20.234 0.268 1 97.44 94 LEU A N 1
ATOM 778 C CA . LEU A 1 94 ? -9.164 -20.594 -0.013 1 97.44 94 LEU A CA 1
ATOM 779 C C . LEU A 1 94 ? -8.781 -21.906 0.671 1 97.44 94 LEU A C 1
ATOM 781 O O . LEU A 1 94 ? -8.133 -22.75 0.068 1 97.44 94 LEU A O 1
ATOM 785 N N . ILE A 1 95 ? -9.203 -22.031 1.858 1 97.5 95 ILE A N 1
ATOM 786 C CA . ILE A 1 95 ? -8.914 -23.25 2.609 1 97.5 95 ILE A CA 1
ATOM 787 C C . ILE A 1 95 ? -9.609 -24.438 1.958 1 97.5 95 ILE A C 1
ATOM 789 O O . ILE A 1 95 ? -9.016 -25.5 1.784 1 97.5 95 ILE A O 1
ATOM 793 N N . ALA A 1 96 ? -10.812 -24.266 1.556 1 97.25 96 ALA A N 1
ATOM 794 C CA . ALA A 1 96 ? -11.578 -25.328 0.908 1 97.25 96 ALA A CA 1
ATOM 795 C C . ALA A 1 96 ? -10.914 -25.766 -0.392 1 97.25 96 ALA A C 1
ATOM 797 O O . ALA A 1 96 ? -10.836 -26.953 -0.682 1 97.25 96 ALA A O 1
ATOM 798 N N . ILE A 1 97 ? -10.492 -24.828 -1.124 1 97.38 97 ILE A N 1
ATOM 799 C CA . ILE A 1 97 ? -9.812 -25.141 -2.381 1 97.38 97 ILE A CA 1
ATOM 800 C C . ILE A 1 97 ? -8.562 -25.969 -2.104 1 97.38 97 ILE A C 1
ATOM 802 O O . ILE A 1 97 ? -8.312 -26.969 -2.779 1 97.38 97 ILE A O 1
ATOM 806 N N . HIS A 1 98 ? -7.789 -25.656 -1.097 1 97.81 98 HIS A N 1
ATOM 807 C CA . HIS A 1 98 ? -6.539 -26.344 -0.818 1 97.81 98 HIS A CA 1
ATOM 808 C C . HIS A 1 98 ? -6.793 -27.719 -0.21 1 97.81 98 HIS A C 1
ATOM 810 O O . HIS A 1 98 ? -6.012 -28.656 -0.416 1 97.81 98 HIS A O 1
ATOM 816 N N . ILE A 1 99 ? -7.84 -27.812 0.485 1 97.31 99 ILE A N 1
ATOM 817 C CA . ILE A 1 99 ? -8.219 -29.141 0.977 1 97.31 99 ILE A CA 1
ATOM 818 C C . ILE A 1 99 ? -8.586 -30.047 -0.199 1 97.31 99 ILE A C 1
ATOM 820 O O . ILE A 1 99 ? -8.195 -31.219 -0.237 1 97.31 99 ILE A O 1
ATOM 824 N N . GLU A 1 100 ? -9.344 -29.484 -1.066 1 97 100 GLU A N 1
ATOM 825 C CA . GLU A 1 100 ? -9.695 -30.234 -2.264 1 97 100 GLU A CA 1
ATOM 826 C C . GLU A 1 100 ? -8.453 -30.625 -3.062 1 97 100 GLU A C 1
ATOM 828 O O . GLU A 1 100 ? -8.352 -31.75 -3.551 1 97 100 GLU A O 1
ATOM 833 N N . ILE A 1 101 ? -7.57 -29.703 -3.25 1 96.62 101 ILE A N 1
ATOM 834 C CA . ILE A 1 101 ? -6.316 -29.969 -3.941 1 96.62 101 ILE A CA 1
ATOM 835 C C . ILE A 1 101 ? -5.559 -31.078 -3.217 1 96.62 101 ILE A C 1
ATOM 837 O O . ILE A 1 101 ? -5.02 -32 -3.852 1 96.62 101 ILE A O 1
ATOM 841 N N . PHE A 1 102 ? -5.539 -31 -1.936 1 97.38 102 PHE A N 1
ATOM 842 C CA . PHE A 1 102 ? -4.906 -32.031 -1.104 1 97.38 102 PHE A CA 1
ATOM 843 C C . PHE A 1 102 ? -5.496 -33.406 -1.391 1 97.38 102 PHE A C 1
ATOM 845 O O . PHE A 1 102 ? -4.758 -34.344 -1.646 1 97.38 102 PHE A O 1
ATOM 852 N N . ILE A 1 103 ? -6.77 -33.469 -1.426 1 95.81 103 ILE A N 1
ATOM 853 C CA . ILE A 1 103 ? -7.477 -34.719 -1.649 1 95.81 103 ILE A CA 1
ATOM 854 C C . ILE A 1 103 ? -7.18 -35.25 -3.057 1 95.81 103 ILE A C 1
ATOM 856 O O . ILE A 1 103 ? -6.898 -36.438 -3.244 1 95.81 103 ILE A O 1
ATOM 860 N N . GLU A 1 104 ? -7.223 -34.375 -3.984 1 94.38 104 GLU A N 1
ATOM 861 C CA . GLU A 1 104 ? -6.984 -34.75 -5.371 1 94.38 104 GLU A CA 1
ATOM 862 C C . GLU A 1 104 ? -5.566 -35.281 -5.559 1 94.38 104 GLU A C 1
ATOM 864 O O . GLU A 1 104 ? -5.359 -36.281 -6.238 1 94.38 104 GLU A O 1
ATOM 869 N N . ILE A 1 105 ? -4.629 -34.625 -4.984 1 94.69 105 ILE A N 1
ATOM 870 C CA . ILE A 1 105 ? -3.234 -35.031 -5.117 1 94.69 105 ILE A CA 1
ATOM 871 C C . ILE A 1 105 ? -3.039 -36.406 -4.473 1 94.69 105 ILE A C 1
ATOM 873 O O . ILE A 1 105 ? -2.395 -37.281 -5.055 1 94.69 105 ILE A O 1
ATOM 877 N N . ILE A 1 106 ? -3.613 -36.625 -3.303 1 93.62 106 ILE A N 1
ATOM 878 C CA . ILE A 1 106 ? -3.504 -37.938 -2.617 1 93.62 106 ILE A CA 1
ATOM 879 C C . ILE A 1 106 ? -4.215 -39 -3.432 1 93.62 106 ILE A C 1
ATOM 881 O O . ILE A 1 106 ? -3.703 -40.125 -3.574 1 93.62 106 ILE A O 1
ATOM 885 N N . TYR A 1 107 ? -5.328 -38.594 -3.99 1 91.81 107 TYR A N 1
ATOM 886 C CA . TYR A 1 107 ? -6.074 -39.562 -4.793 1 91.81 107 TYR A CA 1
ATOM 887 C C . TYR A 1 107 ? -5.297 -39.969 -6.039 1 91.81 107 TYR A C 1
ATOM 889 O O . TYR A 1 107 ? -5.34 -41.125 -6.473 1 91.81 107 TYR A O 1
ATOM 897 N N . CYS A 1 108 ? -4.641 -39.031 -6.688 1 89.25 108 CYS A N 1
ATOM 898 C CA . CYS A 1 108 ? -3.787 -39.344 -7.836 1 89.25 108 CYS A CA 1
ATOM 899 C C . CYS A 1 108 ? -2.686 -40.312 -7.461 1 89.25 108 CYS A C 1
ATOM 901 O O . CYS A 1 108 ? -2.236 -41.094 -8.297 1 89.25 108 CYS A O 1
ATOM 903 N N . SER A 1 109 ? -2.242 -40.344 -6.207 1 87.88 109 SER A N 1
ATOM 904 C CA . SER A 1 109 ? -1.132 -41.188 -5.77 1 87.88 109 SER A CA 1
ATOM 905 C C . SER A 1 109 ? -1.59 -42.594 -5.516 1 87.88 109 SER A C 1
ATOM 907 O O . SER A 1 109 ? -0.796 -43.531 -5.609 1 87.88 109 SER A O 1
ATOM 909 N N . ILE A 1 110 ? -2.822 -42.812 -5.203 1 86 110 ILE A N 1
ATOM 910 C CA . ILE A 1 110 ? -3.303 -44.125 -4.816 1 86 110 ILE A CA 1
ATOM 911 C C . ILE A 1 110 ? -3.969 -44.812 -6.012 1 86 110 ILE A C 1
ATOM 913 O O . ILE A 1 110 ? -3.947 -46.031 -6.129 1 86 110 ILE A O 1
ATOM 917 N N . CYS A 1 111 ? -4.469 -44.031 -6.863 1 75.69 111 CYS A N 1
ATOM 918 C CA . CYS A 1 111 ? -5.23 -44.625 -7.957 1 75.69 111 CYS A CA 1
ATOM 919 C C . CYS A 1 111 ? -4.309 -45.344 -8.93 1 75.69 111 CYS A C 1
ATOM 921 O O . CYS A 1 111 ? -3.287 -44.812 -9.352 1 75.69 111 CYS A O 1
ATOM 923 N N . SER A 1 112 ? -4.004 -46.781 -8.977 1 61.47 112 SER A N 1
ATOM 924 C CA . SER A 1 112 ? -3.098 -47.688 -9.641 1 61.47 112 SER A CA 1
ATOM 925 C C . SER A 1 112 ? -3.459 -47.875 -11.109 1 61.47 112 SER A C 1
ATOM 927 O O . SER A 1 112 ? -2.598 -48.188 -11.93 1 61.47 112 SER A O 1
ATOM 929 N N . GLY A 1 113 ? -4.648 -47.438 -11.625 1 54.69 113 GLY A N 1
ATOM 930 C CA . GLY A 1 113 ? -5.062 -48.031 -12.898 1 54.69 113 GLY A CA 1
ATOM 931 C C . GLY A 1 113 ? -4.645 -47.188 -14.094 1 54.69 113 GLY A C 1
ATOM 932 O O . GLY A 1 113 ? -4.633 -47.656 -15.227 1 54.69 113 GLY A O 1
ATOM 933 N N . TYR A 1 114 ? -4.582 -45.969 -14.117 1 55.72 114 TYR A N 1
ATOM 934 C CA . TYR A 1 114 ? -4.477 -45.156 -15.336 1 55.72 114 TYR A CA 1
ATOM 935 C C . TYR A 1 114 ? -3.027 -44.75 -15.602 1 55.72 114 TYR A C 1
ATOM 937 O O . TYR A 1 114 ? -2.17 -44.875 -14.727 1 55.72 114 TYR A O 1
ATOM 945 N N . GLU A 1 115 ? -2.811 -44.5 -16.969 1 61.19 115 GLU A N 1
ATOM 946 C CA . GLU A 1 115 ? -1.508 -44.062 -17.469 1 61.19 115 GLU A CA 1
ATOM 947 C C . GLU A 1 115 ? -0.912 -42.969 -16.562 1 61.19 115 GLU A C 1
ATOM 949 O O . GLU A 1 115 ? -1.504 -41.906 -16.391 1 61.19 115 GLU A O 1
ATOM 954 N N . TYR A 1 116 ? 0.068 -43.438 -15.742 1 64.06 116 TYR A N 1
ATOM 955 C CA . TYR A 1 116 ? 0.721 -42.625 -14.727 1 64.06 116 TYR A CA 1
ATOM 956 C C . TYR A 1 116 ? 1.143 -41.281 -15.305 1 64.06 116 TYR A C 1
ATOM 958 O O . TYR A 1 116 ? 1.302 -40.312 -14.562 1 64.06 116 TYR A O 1
ATOM 966 N N . SER A 1 117 ? 1.064 -41.25 -16.672 1 71.5 117 SER A N 1
ATOM 967 C CA . SER A 1 117 ? 1.474 -40 -17.297 1 71.5 117 SER A CA 1
ATOM 968 C C . SER A 1 117 ? 0.469 -38.906 -17.016 1 71.5 117 SER A C 1
ATOM 970 O O . SER A 1 117 ? 0.854 -37.75 -16.734 1 71.5 117 SER A O 1
ATOM 972 N N . TYR A 1 118 ? -0.795 -39.219 -16.969 1 79.19 118 TYR A N 1
ATOM 973 C CA . TYR A 1 118 ? -1.83 -38.219 -16.734 1 79.19 118 TYR A CA 1
ATOM 974 C C . TYR A 1 118 ? -1.869 -37.781 -15.281 1 79.19 118 TYR A C 1
ATOM 976 O O . TYR A 1 118 ? -2.111 -36.625 -14.977 1 79.19 118 TYR A O 1
ATOM 984 N N . GLN A 1 119 ? -1.484 -38.688 -14.414 1 84.5 119 GLN A N 1
ATOM 985 C CA . GLN A 1 119 ? -1.521 -38.375 -12.984 1 84.5 119 GLN A CA 1
ATOM 986 C C . GLN A 1 119 ? -0.448 -37.375 -12.609 1 84.5 119 GLN A C 1
ATOM 988 O O . GLN A 1 119 ? -0.705 -36.469 -11.828 1 84.5 119 GLN A O 1
ATOM 993 N N . ARG A 1 120 ? 0.73 -37.5 -13.25 1 87.69 120 ARG A N 1
ATOM 994 C CA . ARG A 1 120 ? 1.806 -36.562 -12.984 1 87.69 120 ARG A CA 1
ATOM 995 C C . ARG A 1 120 ? 1.407 -35.156 -13.406 1 87.69 120 ARG A C 1
ATOM 997 O O . ARG A 1 120 ? 1.629 -34.188 -12.672 1 87.69 120 ARG A O 1
ATOM 1004 N N . ALA A 1 121 ? 0.839 -35.125 -14.578 1 88.38 121 ALA A N 1
ATOM 1005 C CA . ALA A 1 121 ? 0.426 -33.844 -15.109 1 88.38 121 ALA A CA 1
ATOM 1006 C C . ALA A 1 121 ? -0.68 -33.219 -14.258 1 88.38 121 ALA A C 1
ATOM 1008 O O . ALA A 1 121 ? -0.713 -32 -14.055 1 88.38 121 ALA A O 1
ATOM 1009 N N . LEU A 1 122 ? -1.548 -34.031 -13.781 1 90.31 122 LEU A N 1
ATOM 1010 C CA . LEU A 1 122 ? -2.641 -33.562 -12.938 1 90.31 122 LEU A CA 1
ATOM 1011 C C . LEU A 1 122 ? -2.111 -33.062 -11.602 1 90.31 122 LEU A C 1
ATOM 1013 O O . LEU A 1 122 ? -2.598 -32.062 -11.086 1 90.31 122 LEU A O 1
ATOM 1017 N N . ILE A 1 123 ? -1.14 -33.719 -11.055 1 92.75 123 ILE A N 1
ATOM 1018 C CA . ILE A 1 123 ? -0.518 -33.281 -9.805 1 92.75 123 ILE A CA 1
ATOM 1019 C C . ILE A 1 123 ? 0.13 -31.906 -10 1 92.75 123 ILE A C 1
ATOM 1021 O O . ILE A 1 123 ? -0.079 -31 -9.195 1 92.75 123 ILE A O 1
ATOM 1025 N N . MET A 1 124 ? 0.835 -31.781 -11.07 1 92.31 124 MET A N 1
ATOM 1026 C CA . MET A 1 124 ? 1.513 -30.516 -11.336 1 92.31 124 MET A CA 1
ATOM 1027 C C . MET A 1 124 ? 0.503 -29.406 -11.594 1 92.31 124 MET A C 1
ATOM 1029 O O . MET A 1 124 ? 0.731 -28.25 -11.219 1 92.31 124 MET A O 1
ATOM 1033 N N . SER A 1 125 ? -0.554 -29.734 -12.273 1 93.25 125 SER A N 1
ATOM 1034 C CA . SER A 1 125 ? -1.608 -28.75 -12.492 1 93.25 125 SER A CA 1
ATOM 1035 C C . SER A 1 125 ? -2.205 -28.281 -11.164 1 93.25 125 SER A C 1
ATOM 1037 O O . SER A 1 125 ? -2.496 -27.094 -10.992 1 93.25 125 SER A O 1
ATOM 1039 N N . ASN A 1 126 ? -2.408 -29.156 -10.266 1 95.25 126 ASN A N 1
ATOM 1040 C CA . ASN A 1 126 ? -2.926 -28.812 -8.945 1 95.25 126 ASN A CA 1
ATOM 1041 C C . ASN A 1 126 ? -1.958 -27.922 -8.18 1 95.25 126 ASN A C 1
ATOM 1043 O O . ASN A 1 126 ? -2.381 -27.016 -7.445 1 95.25 126 ASN A O 1
ATOM 1047 N N . ILE A 1 127 ? -0.675 -28.156 -8.336 1 96.69 127 ILE A N 1
ATOM 1048 C CA . ILE A 1 127 ? 0.329 -27.312 -7.703 1 96.69 127 ILE A CA 1
ATOM 1049 C C . ILE A 1 127 ? 0.259 -25.906 -8.281 1 96.69 127 ILE A C 1
ATOM 1051 O O . ILE A 1 127 ? 0.411 -24.922 -7.559 1 96.69 127 ILE A O 1
ATOM 1055 N N . THR A 1 128 ? 0.008 -25.797 -9.547 1 95.81 128 THR A N 1
ATOM 1056 C CA . THR A 1 128 ? -0.149 -24.5 -10.211 1 95.81 128 THR A CA 1
ATOM 1057 C C . THR A 1 128 ? -1.346 -23.75 -9.641 1 95.81 128 THR A C 1
ATOM 1059 O O . THR A 1 128 ? -1.243 -22.562 -9.328 1 95.81 128 THR A O 1
ATOM 1062 N N . ILE A 1 129 ? -2.438 -24.438 -9.516 1 95.81 129 ILE A N 1
ATOM 1063 C CA . ILE A 1 129 ? -3.652 -23.844 -8.969 1 95.81 129 ILE A CA 1
ATOM 1064 C C . ILE A 1 129 ? -3.41 -23.406 -7.531 1 95.81 129 ILE A C 1
ATOM 1066 O O . ILE A 1 129 ? -3.816 -22.312 -7.133 1 95.81 129 ILE A O 1
ATOM 1070 N N . SER A 1 130 ? -2.75 -24.234 -6.797 1 97.19 130 SER A N 1
ATOM 1071 C CA . SER A 1 130 ? -2.414 -23.906 -5.418 1 97.19 130 SER A CA 1
ATOM 1072 C C . SER A 1 130 ? -1.566 -22.641 -5.344 1 97.19 130 SER A C 1
ATOM 1074 O O . SER A 1 130 ? -1.801 -21.781 -4.496 1 97.19 130 SER A O 1
ATOM 1076 N N . LEU A 1 131 ? -0.605 -22.547 -6.195 1 96.88 131 LEU A N 1
ATOM 1077 C CA . LEU A 1 131 ? 0.272 -21.391 -6.219 1 96.88 131 LEU A CA 1
ATOM 1078 C C . LEU A 1 131 ? -0.515 -20.125 -6.535 1 96.88 131 LEU A C 1
ATOM 1080 O O . LEU A 1 131 ? -0.293 -19.078 -5.918 1 96.88 131 LEU A O 1
ATOM 1084 N N . LEU A 1 132 ? -1.395 -20.219 -7.488 1 96.38 132 LEU A N 1
ATOM 1085 C CA . LEU A 1 132 ? -2.234 -19.094 -7.871 1 96.38 132 LEU A CA 1
ATOM 1086 C C . LEU A 1 132 ? -2.996 -18.547 -6.668 1 96.38 132 LEU A C 1
ATOM 1088 O O . LEU A 1 132 ? -2.914 -17.359 -6.363 1 96.38 132 LEU A O 1
ATOM 1092 N N . PHE A 1 133 ? -3.617 -19.391 -5.996 1 96.56 133 PHE A N 1
ATOM 1093 C CA . PHE A 1 133 ? -4.504 -18.938 -4.93 1 96.56 133 PHE A CA 1
ATOM 1094 C C . PHE A 1 133 ? -3.705 -18.547 -3.693 1 96.56 133 PHE A C 1
ATOM 1096 O O . PHE A 1 133 ? -4.125 -17.672 -2.928 1 96.56 133 PHE A O 1
ATOM 1103 N N . THR A 1 134 ? -2.559 -19.141 -3.453 1 96.62 134 THR A N 1
ATOM 1104 C CA . THR A 1 134 ? -1.678 -18.688 -2.381 1 96.62 134 THR A CA 1
ATOM 1105 C C . THR A 1 134 ? -1.178 -17.266 -2.65 1 96.62 134 THR A C 1
ATOM 1107 O O . THR A 1 134 ? -1.179 -16.422 -1.754 1 96.62 134 THR A O 1
ATOM 1110 N N . MET A 1 135 ? -0.854 -17.078 -3.873 1 95.56 135 MET A N 1
ATOM 1111 C CA . MET A 1 135 ? -0.371 -15.758 -4.246 1 95.56 135 MET A CA 1
ATOM 1112 C C . MET A 1 135 ? -1.493 -14.727 -4.164 1 95.56 135 MET A C 1
ATOM 1114 O O . MET A 1 135 ? -1.259 -13.578 -3.797 1 95.56 135 MET A O 1
ATOM 1118 N N . LEU A 1 136 ? -2.672 -15.117 -4.527 1 95.12 136 LEU A N 1
ATOM 1119 C CA . LEU A 1 136 ? -3.812 -14.219 -4.414 1 95.12 136 LEU A CA 1
ATOM 1120 C C . LEU A 1 136 ? -4.062 -13.836 -2.959 1 95.12 136 LEU A C 1
ATOM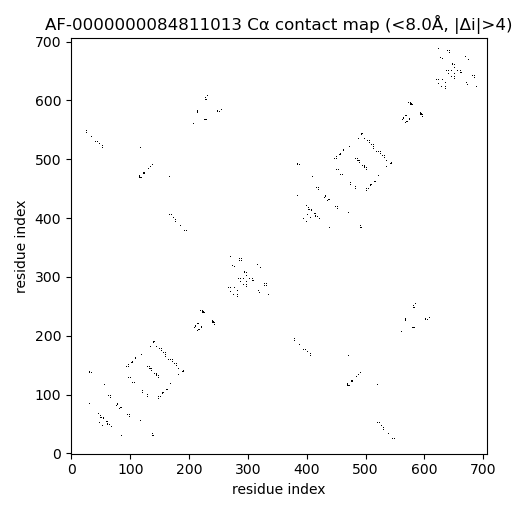 1122 O O . LEU A 1 136 ? -4.422 -12.695 -2.664 1 95.12 136 LEU A O 1
ATOM 1126 N N . SER A 1 137 ? -3.844 -14.727 -2.062 1 95.06 137 SER A N 1
ATOM 1127 C CA . SER A 1 137 ? -4.004 -14.43 -0.644 1 95.06 137 SER A CA 1
ATOM 1128 C C . SER A 1 137 ? -2.99 -13.383 -0.182 1 95.06 137 SER A C 1
ATOM 1130 O O . SER A 1 137 ? -3.299 -12.539 0.661 1 95.06 137 SER A O 1
ATOM 1132 N N . ILE A 1 138 ? -1.844 -13.469 -0.759 1 93.38 138 ILE A N 1
ATOM 1133 C CA . ILE A 1 138 ? -0.796 -12.516 -0.424 1 93.38 138 ILE A CA 1
ATOM 1134 C C . ILE A 1 138 ? -1.167 -11.133 -0.963 1 93.38 138 ILE A C 1
ATOM 1136 O O . ILE A 1 138 ? -1.012 -10.125 -0.269 1 93.38 138 ILE A O 1
ATOM 1140 N N . CYS A 1 139 ? -1.695 -11.133 -2.141 1 91.5 139 CYS A N 1
ATOM 1141 C CA . CYS A 1 139 ? -2.121 -9.875 -2.744 1 91.5 139 CYS A CA 1
ATOM 1142 C C . CYS A 1 139 ? -3.248 -9.234 -1.939 1 91.5 139 CYS A C 1
ATOM 1144 O O . CYS A 1 139 ? -3.412 -8.016 -1.952 1 91.5 139 CYS A O 1
ATOM 1146 N N . ALA A 1 140 ? -3.965 -10.047 -1.243 1 91.56 140 ALA A N 1
ATOM 1147 C CA . ALA A 1 140 ? -5.059 -9.562 -0.408 1 91.56 140 ALA A CA 1
ATOM 1148 C C . ALA A 1 140 ? -4.574 -9.234 1.001 1 91.56 140 ALA A C 1
ATOM 1150 O O . ALA A 1 140 ? -5.375 -8.945 1.892 1 91.56 140 ALA A O 1
ATOM 1151 N N . TYR A 1 141 ? -3.334 -9.383 1.215 1 88.88 141 TYR A N 1
ATOM 1152 C CA . TYR A 1 141 ? -2.689 -9.07 2.484 1 88.88 141 TYR A CA 1
ATOM 1153 C C . TYR A 1 141 ? -3.166 -10.008 3.586 1 88.88 141 TYR A C 1
ATOM 1155 O O . TYR A 1 141 ? -3.328 -9.594 4.738 1 88.88 141 TYR A O 1
ATOM 1163 N N . MET A 1 142 ? -3.482 -11.164 3.193 1 90.81 142 MET A N 1
ATOM 1164 C CA . MET A 1 142 ? -3.855 -12.203 4.148 1 90.81 142 MET A CA 1
ATOM 1165 C C . MET A 1 142 ? -2.676 -13.125 4.438 1 90.81 142 MET A C 1
ATOM 1167 O O . MET A 1 142 ? -2.697 -14.305 4.066 1 90.81 142 MET A O 1
ATOM 1171 N N . SER A 1 143 ? -1.712 -12.633 5.203 1 88 143 SER A N 1
ATOM 1172 C CA . SER A 1 143 ? -0.427 -13.297 5.379 1 88 143 SER A CA 1
ATOM 1173 C C . SER A 1 143 ? -0.576 -14.578 6.203 1 88 143 SER A C 1
ATOM 1175 O O . SER A 1 143 ? 0.063 -15.586 5.906 1 88 143 SER A O 1
ATOM 1177 N N . ASN A 1 144 ? -1.401 -14.641 7.141 1 90.81 144 ASN A N 1
ATOM 1178 C CA . ASN A 1 144 ? -1.579 -15.82 7.98 1 90.81 144 ASN A CA 1
ATOM 1179 C C . ASN A 1 144 ? -2.178 -16.984 7.191 1 90.81 144 ASN A C 1
ATOM 1181 O O . ASN A 1 144 ? -1.765 -18.141 7.359 1 90.81 144 ASN A O 1
ATOM 1185 N N . ILE A 1 145 ? -3.121 -16.719 6.355 1 94.56 145 ILE A N 1
ATOM 1186 C CA . ILE A 1 145 ? -3.77 -17.75 5.543 1 94.56 145 ILE A CA 1
ATOM 1187 C C . ILE A 1 145 ? -2.77 -18.328 4.543 1 94.56 145 ILE A C 1
ATOM 1189 O O . ILE A 1 145 ? -2.795 -19.516 4.246 1 94.56 145 ILE A O 1
ATOM 1193 N N . SER A 1 146 ? -1.907 -17.438 4.047 1 95.5 146 SER A N 1
ATOM 1194 C CA . SER A 1 146 ? -0.927 -17.906 3.07 1 95.5 146 SER A CA 1
ATOM 1195 C C . SER A 1 146 ? 0.011 -18.938 3.68 1 95.5 146 SER A C 1
ATOM 1197 O O . SER A 1 146 ? 0.443 -19.875 2.998 1 95.5 146 SER A O 1
ATOM 1199 N N . ILE A 1 147 ? 0.329 -18.844 4.949 1 96.19 147 ILE A N 1
ATOM 1200 C CA . ILE A 1 147 ? 1.17 -19.812 5.645 1 96.19 147 ILE A CA 1
ATOM 1201 C C . ILE A 1 147 ? 0.458 -21.156 5.711 1 96.19 147 ILE A C 1
ATOM 1203 O O . ILE A 1 147 ? 1.055 -22.188 5.418 1 96.19 147 ILE A O 1
ATOM 1207 N N . LEU A 1 148 ? -0.776 -21.094 6.035 1 96.94 148 LEU A N 1
ATOM 1208 C CA . LEU A 1 148 ? -1.576 -22.312 6.133 1 96.94 148 LEU A CA 1
ATOM 1209 C C . LEU A 1 148 ? -1.69 -23 4.773 1 96.94 148 LEU A C 1
ATOM 1211 O O . LEU A 1 148 ? -1.505 -24.219 4.664 1 96.94 148 LEU A O 1
ATOM 1215 N N . LEU A 1 149 ? -1.975 -22.266 3.76 1 98 149 LEU A N 1
ATOM 1216 C CA . LEU A 1 149 ? -2.127 -22.812 2.414 1 98 149 LEU A CA 1
ATOM 1217 C C . LEU A 1 149 ? -0.823 -23.438 1.927 1 98 149 LEU A C 1
ATOM 1219 O O . LEU A 1 149 ? -0.831 -24.516 1.336 1 98 149 LEU A O 1
ATOM 1223 N N . SER A 1 150 ? 0.271 -22.766 2.186 1 97.69 150 SER A N 1
ATOM 1224 C CA . SER A 1 150 ? 1.579 -23.266 1.79 1 97.69 150 SER A CA 1
ATOM 1225 C C . SER A 1 150 ? 1.906 -24.578 2.514 1 97.69 150 SER A C 1
ATOM 1227 O O . SER A 1 150 ? 2.424 -25.516 1.906 1 97.69 150 SER A O 1
ATOM 1229 N N . SER A 1 151 ? 1.585 -24.641 3.748 1 97.38 151 SER A N 1
ATOM 1230 C CA . SER A 1 151 ? 1.834 -25.844 4.523 1 97.38 151 SER A CA 1
ATOM 1231 C C . SER A 1 151 ? 1.019 -27.031 3.994 1 97.38 151 SER A C 1
ATOM 1233 O O . SER A 1 151 ? 1.522 -28.141 3.904 1 97.38 151 SER A O 1
ATOM 1235 N N . LEU A 1 152 ? -0.183 -26.797 3.609 1 97.75 152 LEU A N 1
ATOM 1236 C CA . LEU A 1 152 ? -1.043 -27.844 3.061 1 97.75 152 LEU A CA 1
ATOM 1237 C C . LEU A 1 152 ? -0.492 -28.359 1.735 1 97.75 152 LEU A C 1
ATOM 1239 O O . LEU A 1 152 ? -0.534 -29.562 1.469 1 97.75 152 LEU A O 1
ATOM 1243 N N . THR A 1 153 ? 0.003 -27.438 0.971 1 98 153 THR A N 1
ATOM 1244 C CA . THR A 1 153 ? 0.547 -27.828 -0.326 1 98 153 THR A CA 1
ATOM 1245 C C . THR A 1 153 ? 1.824 -28.641 -0.153 1 98 153 THR A C 1
ATOM 1247 O O . THR A 1 153 ? 2.002 -29.672 -0.807 1 98 153 THR A O 1
ATOM 1250 N N . ILE A 1 154 ? 2.705 -28.219 0.739 1 97.94 154 ILE A N 1
ATOM 1251 C CA . ILE A 1 154 ? 3.934 -28.953 1.008 1 97.94 154 ILE A CA 1
ATOM 1252 C C . ILE A 1 154 ? 3.596 -30.359 1.515 1 97.94 154 ILE A C 1
ATOM 1254 O O . ILE A 1 154 ? 4.176 -31.344 1.057 1 97.94 154 ILE A O 1
ATOM 1258 N N . ALA A 1 155 ? 2.633 -30.453 2.348 1 97.69 155 ALA A N 1
ATOM 1259 C CA . ALA A 1 155 ? 2.236 -31.719 2.934 1 97.69 155 ALA A CA 1
ATOM 1260 C C . ALA A 1 155 ? 1.664 -32.656 1.871 1 97.69 155 ALA A C 1
ATOM 1262 O O . ALA A 1 155 ? 2.055 -33.812 1.787 1 97.69 155 ALA A O 1
ATOM 1263 N N . SER A 1 156 ? 0.74 -32.156 1.088 1 97.44 156 SER A N 1
ATOM 1264 C CA . SER A 1 156 ? 0.103 -33 0.078 1 97.44 156 SER A CA 1
ATOM 1265 C C . SER A 1 156 ? 1.12 -33.5 -0.937 1 97.44 156 SER A C 1
ATOM 1267 O O . SER A 1 156 ? 1.109 -34.688 -1.291 1 97.44 156 SER A O 1
ATOM 1269 N N . TYR A 1 157 ? 2.016 -32.656 -1.367 1 97.56 157 TYR A N 1
ATOM 1270 C CA . TYR A 1 157 ? 3.01 -33.062 -2.354 1 97.56 157 TYR A CA 1
ATOM 1271 C C . TYR A 1 157 ? 3.994 -34.062 -1.753 1 97.56 157 TYR A C 1
ATOM 1273 O O . TYR A 1 157 ? 4.391 -35.031 -2.41 1 97.56 157 TYR A O 1
ATOM 1281 N N . THR A 1 158 ? 4.391 -33.781 -0.512 1 97.31 158 THR A N 1
ATOM 1282 C CA . THR A 1 158 ? 5.332 -34.688 0.162 1 97.31 158 THR A CA 1
ATOM 1283 C C . THR A 1 158 ? 4.734 -36.062 0.337 1 97.31 158 THR A C 1
ATOM 1285 O O . THR A 1 158 ? 5.367 -37.062 -0.002 1 97.31 158 THR A O 1
ATOM 1288 N N . ILE A 1 159 ? 3.529 -36.156 0.809 1 96.94 159 ILE A N 1
ATOM 1289 C CA . ILE A 1 159 ? 2.852 -37.438 1.024 1 96.94 159 ILE A CA 1
ATOM 1290 C C . ILE A 1 159 ? 2.686 -38.156 -0.308 1 96.94 159 ILE A C 1
ATOM 1292 O O . ILE A 1 159 ? 2.967 -39.344 -0.407 1 96.94 159 ILE A O 1
ATOM 1296 N N . CYS A 1 160 ? 2.266 -37.406 -1.317 1 95.06 160 CYS A N 1
ATOM 1297 C CA . CYS A 1 160 ? 2.084 -37.969 -2.648 1 95.06 160 CYS A CA 1
ATOM 1298 C C . CYS A 1 160 ? 3.391 -38.531 -3.176 1 95.06 160 CYS A C 1
ATOM 1300 O O . CYS A 1 160 ? 3.41 -39.656 -3.723 1 95.06 160 CYS A O 1
ATOM 1302 N N . THR A 1 161 ? 4.48 -37.875 -3.02 1 94.56 161 THR A N 1
ATOM 1303 C CA . THR A 1 161 ? 5.789 -38.312 -3.502 1 94.56 161 THR A CA 1
ATOM 1304 C C . THR A 1 161 ? 6.246 -39.562 -2.764 1 94.56 161 THR A C 1
ATOM 1306 O O . THR A 1 161 ? 6.777 -40.469 -3.379 1 94.56 161 THR A O 1
ATOM 1309 N N . LEU A 1 162 ? 5.98 -39.656 -1.524 1 94.75 162 LEU A N 1
ATOM 1310 C CA . LEU A 1 162 ? 6.387 -40.812 -0.718 1 94.75 162 LEU A CA 1
ATOM 1311 C C . LEU A 1 162 ? 5.566 -42.031 -1.073 1 94.75 162 LEU A C 1
ATOM 1313 O O . LEU A 1 162 ? 6.094 -43.156 -1.116 1 94.75 162 LEU A O 1
ATOM 1317 N N . ILE A 1 163 ? 4.293 -41.844 -1.348 1 93.12 163 ILE A N 1
ATOM 1318 C CA . ILE A 1 163 ? 3.406 -42.938 -1.669 1 93.12 163 ILE A CA 1
ATOM 1319 C C . ILE A 1 163 ? 3.732 -43.469 -3.061 1 93.12 163 ILE A C 1
ATOM 1321 O O . ILE A 1 163 ? 3.836 -44.688 -3.258 1 93.12 163 ILE A O 1
ATOM 1325 N N . THR A 1 164 ? 3.865 -42.562 -4.027 1 89.25 164 THR A N 1
ATOM 1326 C CA . THR A 1 164 ? 4.07 -42.969 -5.414 1 89.25 164 THR A CA 1
ATOM 1327 C C . THR A 1 164 ? 5.492 -43.5 -5.617 1 89.25 164 THR A C 1
ATOM 1329 O O . THR A 1 164 ? 5.727 -44.344 -6.469 1 89.25 164 THR A O 1
ATOM 1332 N N . ASP A 1 165 ? 6.477 -42.938 -4.906 1 90.12 165 ASP A N 1
ATOM 1333 C CA . ASP A 1 165 ? 7.891 -43.281 -5.008 1 90.12 165 ASP A CA 1
ATOM 1334 C C . ASP A 1 165 ? 8.398 -43.094 -6.434 1 90.12 165 ASP A C 1
ATOM 1336 O O . ASP A 1 165 ? 9.148 -43.906 -6.953 1 90.12 165 ASP A O 1
ATOM 1340 N N . GLU A 1 166 ? 7.867 -42.062 -7.129 1 87.31 166 GLU A N 1
ATOM 1341 C CA . GLU A 1 166 ? 8.25 -41.75 -8.5 1 87.31 166 GLU A CA 1
ATOM 1342 C C . GLU A 1 166 ? 9.422 -40.781 -8.539 1 87.31 166 GLU A C 1
ATOM 1344 O O . GLU A 1 166 ? 9.383 -39.719 -7.879 1 87.31 166 GLU A O 1
ATOM 1349 N N . PRO A 1 167 ? 10.422 -41.031 -9.367 1 87.44 167 PRO A N 1
ATOM 1350 C CA . PRO A 1 167 ? 11.609 -40.188 -9.414 1 87.44 167 PRO A CA 1
ATOM 1351 C C . PRO A 1 167 ? 11.289 -38.75 -9.859 1 87.44 167 PRO A C 1
ATOM 1353 O O . PRO A 1 167 ? 11.922 -37.812 -9.391 1 87.44 167 PRO A O 1
ATOM 1356 N N . PHE A 1 168 ? 10.359 -38.562 -10.773 1 88 168 PHE A N 1
ATOM 1357 C CA . PHE A 1 168 ? 10.008 -37.25 -11.258 1 88 168 PHE A CA 1
ATOM 1358 C C . PHE A 1 168 ? 9.508 -36.375 -10.117 1 88 168 PHE A C 1
ATOM 1360 O O . PHE A 1 168 ? 9.969 -35.25 -9.945 1 88 168 PHE A O 1
ATOM 1367 N N . LEU A 1 169 ? 8.625 -36.938 -9.352 1 91.75 169 LEU A N 1
ATOM 1368 C CA . LEU A 1 169 ? 8.039 -36.156 -8.258 1 91.75 169 LEU A CA 1
ATOM 1369 C C . LEU A 1 169 ? 9.07 -35.875 -7.176 1 91.75 169 LEU A C 1
ATOM 1371 O O . LEU A 1 169 ? 9.062 -34.781 -6.574 1 91.75 169 LEU A O 1
ATOM 1375 N N . TYR A 1 170 ? 9.961 -36.812 -6.949 1 93.94 170 TYR A N 1
ATOM 1376 C CA . TYR A 1 170 ? 11.016 -36.625 -5.965 1 93.94 170 TYR A CA 1
ATOM 1377 C C . TYR A 1 170 ? 11.93 -35.469 -6.367 1 93.94 170 TYR A C 1
ATOM 1379 O O . TYR A 1 170 ? 12.414 -34.719 -5.516 1 93.94 170 TYR A O 1
ATOM 1387 N N . SER A 1 171 ? 12.18 -35.344 -7.617 1 93.38 171 SER A N 1
ATOM 1388 C CA . SER A 1 171 ? 13.102 -34.312 -8.102 1 93.38 171 SER A CA 1
ATOM 1389 C C . SER A 1 171 ? 12.555 -32.906 -7.859 1 93.38 171 SER A C 1
ATOM 1391 O O . SER A 1 171 ? 13.312 -31.969 -7.699 1 93.38 171 SER A O 1
ATOM 1393 N N . TYR A 1 172 ? 11.242 -32.75 -7.797 1 94.88 172 TYR A N 1
ATOM 1394 C CA . TYR A 1 172 ? 10.633 -31.438 -7.641 1 94.88 172 TYR A CA 1
ATOM 1395 C C . TYR A 1 172 ? 10.344 -31.141 -6.172 1 94.88 172 TYR A C 1
ATOM 1397 O O . TYR A 1 172 ? 10.008 -30.016 -5.816 1 94.88 172 TYR A O 1
ATOM 1405 N N . LEU A 1 173 ? 10.484 -32.125 -5.32 1 96.31 173 LEU A N 1
ATOM 1406 C CA . LEU A 1 173 ? 10.102 -31.984 -3.92 1 96.31 173 LEU A CA 1
ATOM 1407 C C . LEU A 1 173 ? 10.867 -30.844 -3.256 1 96.31 173 LEU A C 1
ATOM 1409 O O . LEU A 1 173 ? 10.273 -29.969 -2.633 1 96.31 173 LEU A O 1
ATOM 1413 N N . PRO A 1 174 ? 12.203 -30.781 -3.389 1 96.06 174 PRO A N 1
ATOM 1414 C CA . PRO A 1 174 ? 12.898 -29.656 -2.756 1 96.06 174 PRO A CA 1
ATOM 1415 C C . PRO A 1 174 ? 12.469 -28.297 -3.311 1 96.06 174 PRO A C 1
ATOM 1417 O O . PRO A 1 174 ? 12.438 -27.312 -2.574 1 96.06 174 PRO A O 1
ATOM 1420 N N . LEU A 1 175 ? 12.164 -28.188 -4.559 1 96.12 175 LEU A N 1
ATOM 1421 C CA . LEU A 1 175 ? 11.734 -26.953 -5.184 1 96.12 175 LEU A CA 1
ATOM 1422 C C . LEU A 1 175 ? 10.414 -26.469 -4.586 1 96.12 175 LEU A C 1
ATOM 1424 O O . LEU A 1 175 ? 10.266 -25.297 -4.242 1 96.12 175 LEU A O 1
ATOM 1428 N N . ILE A 1 176 ? 9.508 -27.406 -4.422 1 96.81 176 ILE A N 1
ATOM 1429 C CA . ILE A 1 176 ? 8.195 -27.094 -3.865 1 96.81 176 ILE A CA 1
ATOM 1430 C C . ILE A 1 176 ? 8.344 -26.609 -2.424 1 96.81 176 ILE A C 1
ATOM 1432 O O . ILE A 1 176 ? 7.734 -25.609 -2.027 1 96.81 176 ILE A O 1
ATOM 1436 N N . ILE A 1 177 ? 9.195 -27.25 -1.716 1 97.06 177 ILE A N 1
ATOM 1437 C CA . ILE A 1 177 ? 9.406 -26.875 -0.319 1 97.06 177 ILE A CA 1
ATOM 1438 C C . ILE A 1 177 ? 9.984 -25.469 -0.236 1 97.06 177 ILE A C 1
ATOM 1440 O O . ILE A 1 177 ? 9.492 -24.641 0.526 1 97.06 177 ILE A O 1
ATOM 1444 N N . ILE A 1 178 ? 10.953 -25.172 -1.029 1 96.25 178 ILE A N 1
ATOM 1445 C CA . ILE A 1 178 ? 11.617 -23.859 -0.992 1 96.25 178 ILE A CA 1
ATOM 1446 C C . ILE A 1 178 ? 10.641 -22.766 -1.407 1 96.25 178 ILE A C 1
ATOM 1448 O O . ILE A 1 178 ? 10.492 -21.766 -0.711 1 96.25 178 ILE A O 1
ATOM 1452 N N . ILE A 1 179 ? 9.914 -22.953 -2.436 1 95.94 179 ILE A N 1
ATOM 1453 C CA . ILE A 1 179 ? 9.016 -21.953 -2.996 1 95.94 179 ILE A CA 1
ATOM 1454 C C . ILE A 1 179 ? 7.879 -21.672 -2.014 1 95.94 179 ILE A C 1
ATOM 1456 O O . ILE A 1 179 ? 7.605 -20.516 -1.687 1 95.94 179 ILE A O 1
ATOM 1460 N N . TYR A 1 180 ? 7.297 -22.703 -1.461 1 96.88 180 TYR A N 1
ATOM 1461 C CA . TYR A 1 180 ? 6.117 -22.547 -0.617 1 96.88 180 TYR A CA 1
ATOM 1462 C C . TYR A 1 180 ? 6.512 -22.109 0.79 1 96.88 180 TYR A C 1
ATOM 1464 O O . TYR A 1 180 ? 5.652 -21.719 1.588 1 96.88 180 TYR A O 1
ATOM 1472 N N . THR A 1 181 ? 7.816 -22.109 1.088 1 94.88 181 THR A N 1
ATOM 1473 C CA . THR A 1 181 ? 8.289 -21.516 2.336 1 94.88 181 THR A CA 1
ATOM 1474 C C . THR A 1 181 ? 8.602 -20.047 2.146 1 94.88 181 THR A C 1
ATOM 1476 O O . THR A 1 181 ? 8.383 -19.234 3.055 1 94.88 181 THR A O 1
ATOM 1479 N N . MET A 1 182 ? 9 -19.703 1.003 1 94.19 182 MET A N 1
ATOM 1480 C CA . MET A 1 182 ? 9.43 -18.328 0.738 1 94.19 182 MET A CA 1
ATOM 1481 C C . MET A 1 182 ? 8.227 -17.438 0.43 1 94.19 182 MET A C 1
ATOM 1483 O O . MET A 1 182 ? 8.25 -16.25 0.725 1 94.19 182 MET A O 1
ATOM 1487 N N . ILE A 1 183 ? 7.184 -17.969 -0.042 1 93.81 183 ILE A N 1
ATOM 1488 C CA . ILE A 1 183 ? 6.023 -17.203 -0.48 1 93.81 183 ILE A CA 1
ATOM 1489 C C . ILE A 1 183 ? 5.363 -16.531 0.723 1 93.81 183 ILE A C 1
ATOM 1491 O O . ILE A 1 183 ? 5.113 -15.32 0.706 1 93.81 183 ILE A O 1
ATOM 1495 N N . PRO A 1 184 ? 5.18 -17.25 1.832 1 92.31 184 PRO A N 1
ATOM 1496 C CA . PRO A 1 184 ? 4.586 -16.578 2.992 1 92.31 184 PRO A CA 1
ATOM 1497 C C . PRO A 1 184 ? 5.488 -15.492 3.572 1 92.31 184 PRO A C 1
ATOM 1499 O O . PRO A 1 184 ? 4.996 -14.508 4.129 1 92.31 184 PRO A O 1
ATOM 1502 N N . LEU A 1 185 ? 6.75 -15.625 3.402 1 90.75 185 LEU A N 1
ATOM 1503 C CA . LEU A 1 185 ? 7.68 -14.594 3.848 1 90.75 185 LEU A CA 1
ATOM 1504 C C . LEU A 1 185 ? 7.477 -13.305 3.057 1 90.75 185 LEU A C 1
ATOM 1506 O O . LEU A 1 185 ? 7.508 -12.211 3.625 1 90.75 185 LEU A O 1
ATOM 1510 N N . LEU A 1 186 ? 7.25 -13.484 1.858 1 89.88 186 LEU A N 1
ATOM 1511 C CA . LEU A 1 186 ? 6.941 -12.344 1.004 1 89.88 186 LEU A CA 1
ATOM 1512 C C . LEU A 1 186 ? 5.641 -11.68 1.443 1 89.88 186 LEU A C 1
ATOM 1514 O O . LEU A 1 186 ? 5.555 -10.445 1.479 1 89.88 186 LEU A O 1
ATOM 1518 N N . GLY A 1 187 ? 4.672 -12.508 1.761 1 89.56 187 GLY A N 1
ATOM 1519 C CA . GLY A 1 187 ? 3.391 -11.984 2.211 1 89.56 187 GLY A CA 1
ATOM 1520 C C . GLY A 1 187 ? 3.498 -11.156 3.477 1 89.56 187 GLY A C 1
ATOM 1521 O O . GLY A 1 187 ? 2.883 -10.094 3.582 1 89.56 187 GLY A O 1
ATOM 1522 N N . ARG A 1 188 ? 4.273 -11.57 4.363 1 89 188 ARG A N 1
ATOM 1523 C CA . ARG A 1 188 ? 4.477 -10.844 5.609 1 89 188 ARG A CA 1
ATOM 1524 C C . ARG A 1 188 ? 5.176 -9.508 5.355 1 89 188 ARG A C 1
ATOM 1526 O O . ARG A 1 188 ? 4.84 -8.5 5.973 1 89 188 ARG A O 1
ATOM 1533 N N . SER A 1 189 ? 6.055 -9.586 4.512 1 85.88 189 SER A N 1
ATOM 1534 C CA . SER A 1 189 ? 6.789 -8.367 4.168 1 85.88 189 SER A CA 1
ATOM 1535 C C . SER A 1 189 ? 5.875 -7.332 3.521 1 85.88 189 SER A C 1
ATOM 1537 O O . SER A 1 189 ? 5.945 -6.145 3.842 1 85.88 189 SER A O 1
ATOM 1539 N N . LEU A 1 190 ? 5.055 -7.781 2.637 1 85 190 LEU A N 1
ATOM 1540 C CA . LEU A 1 190 ? 4.121 -6.891 1.95 1 85 190 LEU A CA 1
ATOM 1541 C C . LEU A 1 190 ? 3.127 -6.285 2.934 1 85 190 LEU A C 1
ATOM 1543 O O . LEU A 1 190 ? 2.83 -5.09 2.865 1 85 190 LEU A O 1
ATOM 1547 N N . HIS A 1 191 ? 2.682 -7.105 3.771 1 84.06 191 HIS A N 1
ATOM 1548 C CA . HIS A 1 191 ? 1.729 -6.652 4.777 1 84.06 191 HIS A CA 1
ATOM 1549 C C . HIS A 1 191 ? 2.354 -5.609 5.699 1 84.06 191 HIS A C 1
ATOM 1551 O O . HIS A 1 191 ? 1.72 -4.602 6.023 1 84.06 191 HIS A O 1
ATOM 1557 N N . SER A 1 192 ? 3.533 -5.816 6.086 1 83.12 192 SER A N 1
ATOM 1558 C CA . SER A 1 192 ? 4.23 -4.891 6.977 1 83.12 192 SER A CA 1
ATOM 1559 C C . SER A 1 192 ? 4.473 -3.549 6.297 1 83.12 192 SER A C 1
ATOM 1561 O O . SER A 1 192 ? 4.336 -2.496 6.922 1 83.12 192 SER A O 1
ATOM 1563 N N . ASN A 1 193 ? 4.793 -3.605 5.137 1 78.25 193 ASN A N 1
ATOM 1564 C CA . ASN A 1 193 ? 5.07 -2.387 4.383 1 78.25 193 ASN A CA 1
ATOM 1565 C C . ASN A 1 193 ? 3.832 -1.503 4.27 1 78.25 193 ASN A C 1
ATOM 1567 O O . ASN A 1 193 ? 3.904 -0.294 4.496 1 78.25 193 ASN A O 1
ATOM 1571 N N . ILE A 1 194 ? 2.76 -2.154 3.922 1 77.38 194 ILE A N 1
ATOM 1572 C CA . ILE A 1 194 ? 1.539 -1.378 3.734 1 77.38 194 ILE A CA 1
ATOM 1573 C C . ILE A 1 194 ? 1.05 -0.853 5.082 1 77.38 194 ILE A C 1
ATOM 1575 O O . ILE A 1 194 ? 0.522 0.259 5.168 1 77.38 194 ILE A O 1
ATOM 1579 N N . SER A 1 195 ? 1.183 -1.617 6.09 1 77.44 195 SER A N 1
ATOM 1580 C CA . SER A 1 195 ? 0.776 -1.194 7.426 1 77.44 195 SER A CA 1
ATOM 1581 C C . SER A 1 195 ? 1.594 0.002 7.898 1 77.44 195 SER A C 1
ATOM 1583 O O . SER A 1 195 ? 1.057 0.921 8.523 1 77.44 195 SER A O 1
ATOM 1585 N N . SER A 1 196 ? 2.805 0.001 7.637 1 75.88 196 SER A N 1
ATOM 1586 C CA . SER A 1 196 ? 3.672 1.113 8.016 1 75.88 196 SER A CA 1
ATOM 1587 C C . SER A 1 196 ? 3.273 2.395 7.289 1 75.88 196 SER A C 1
ATOM 1589 O O . SER A 1 196 ? 3.277 3.475 7.883 1 75.88 196 SER A O 1
ATOM 1591 N N . LEU A 1 197 ? 2.928 2.281 6.09 1 74.38 197 LEU A N 1
ATOM 1592 C CA . LEU A 1 197 ? 2.504 3.426 5.293 1 74.38 197 LEU A CA 1
ATOM 1593 C C . LEU A 1 197 ? 1.217 4.027 5.848 1 74.38 197 LEU A C 1
ATOM 1595 O O . LEU A 1 197 ? 1.082 5.25 5.926 1 74.38 197 LEU A O 1
ATOM 1599 N N . LEU A 1 198 ? 0.349 3.137 6.168 1 74.5 198 LEU A N 1
ATOM 1600 C CA . LEU A 1 198 ? -0.93 3.592 6.703 1 74.5 198 LEU A CA 1
ATOM 1601 C C . LEU A 1 198 ? -0.745 4.254 8.07 1 74.5 198 LEU A C 1
ATOM 1603 O O . LEU A 1 198 ? -1.399 5.25 8.367 1 74.5 198 LEU A O 1
ATOM 1607 N N . LYS A 1 199 ? 0.088 3.672 8.766 1 73.12 199 LYS A N 1
ATOM 1608 C CA . LYS A 1 199 ? 0.378 4.273 10.07 1 73.12 199 LYS A CA 1
ATOM 1609 C C . LYS A 1 199 ? 0.961 5.672 9.914 1 73.12 199 LYS A C 1
ATOM 1611 O O . LYS A 1 199 ? 0.559 6.602 10.617 1 73.12 199 LYS A O 1
ATOM 1616 N N . SER A 1 200 ? 1.892 5.754 9.07 1 68.69 200 SER A N 1
ATOM 1617 C CA . SER A 1 200 ? 2.508 7.055 8.82 1 68.69 200 SER A CA 1
ATOM 1618 C C . SER A 1 200 ? 1.477 8.078 8.352 1 68.69 200 SER A C 1
ATOM 1620 O O . SER A 1 200 ? 1.488 9.227 8.797 1 68.69 200 SER A O 1
ATOM 1622 N N . SER A 1 201 ? 0.614 7.676 7.5 1 68.75 201 SER A N 1
ATOM 1623 C CA . SER A 1 201 ? -0.433 8.555 6.98 1 68.75 201 SER A CA 1
ATOM 1624 C C . SER A 1 201 ? -1.39 8.984 8.086 1 68.75 201 SER A C 1
ATOM 1626 O O . SER A 1 201 ? -1.814 10.141 8.133 1 68.75 201 SER A O 1
ATOM 1628 N N . ASN A 1 202 ? -1.658 8.047 8.906 1 67.75 202 ASN A N 1
ATOM 1629 C CA . ASN A 1 202 ? -2.555 8.336 10.016 1 67.75 202 ASN A CA 1
ATOM 1630 C C . ASN A 1 202 ? -1.915 9.305 11.016 1 67.75 202 ASN A C 1
ATOM 1632 O O . ASN A 1 202 ? -2.588 10.188 11.555 1 67.75 202 ASN A O 1
ATOM 1636 N N . LEU A 1 203 ? -0.699 9.109 11.234 1 67.38 203 LEU A N 1
ATOM 1637 C CA . LEU A 1 203 ? 0.024 10.008 12.141 1 67.38 203 LEU A CA 1
ATOM 1638 C C . LEU A 1 203 ? 0.028 11.43 11.602 1 67.38 203 LEU A C 1
ATOM 1640 O O . LEU A 1 203 ? -0.159 12.391 12.359 1 67.38 203 LEU A O 1
ATOM 1644 N N . LEU A 1 204 ? 0.218 11.578 10.406 1 67 204 LEU A N 1
ATOM 1645 C CA . LEU A 1 204 ? 0.225 12.898 9.789 1 67 204 LEU A CA 1
ATOM 1646 C C . LEU A 1 204 ? -1.142 13.57 9.906 1 67 204 LEU A C 1
ATOM 1648 O O . LEU A 1 204 ? -1.229 14.773 10.164 1 67 204 LEU A O 1
ATOM 1652 N N . LYS A 1 205 ? -2.119 12.781 9.758 1 69.19 205 LYS A N 1
ATOM 1653 C CA . LYS A 1 205 ? -3.479 13.297 9.875 1 69.19 205 LYS A CA 1
ATOM 1654 C C . LYS A 1 205 ? -3.789 13.711 11.312 1 69.19 205 LYS A C 1
ATOM 1656 O O . LYS A 1 205 ? -4.406 14.758 11.539 1 69.19 205 LYS A O 1
ATOM 1661 N N . GLU A 1 206 ? -3.428 12.852 12.18 1 66.69 206 GLU A N 1
ATOM 1662 C CA . GLU A 1 206 ? -3.619 13.156 13.594 1 66.69 206 GLU A CA 1
ATOM 1663 C C . GLU A 1 206 ? -2.879 14.438 13.984 1 66.69 206 GLU A C 1
ATOM 1665 O O . GLU A 1 206 ? -3.402 15.25 14.742 1 66.69 206 GLU A O 1
ATOM 1670 N N . GLU A 1 207 ? -1.685 14.453 13.531 1 64 207 GLU A N 1
ATOM 1671 C CA . GLU A 1 207 ? -0.904 15.656 13.797 1 64 207 GLU A CA 1
ATOM 1672 C C . GLU A 1 207 ? -1.614 16.906 13.266 1 64 207 GLU A C 1
ATOM 1674 O O . GLU A 1 207 ? -1.639 17.938 13.93 1 64 207 GLU A O 1
ATOM 1679 N N . GLU A 1 208 ? -2.135 16.781 12.164 1 63.78 208 GLU A N 1
ATOM 1680 C CA . GLU A 1 208 ? -2.883 17.875 11.57 1 63.78 208 GLU A CA 1
ATOM 1681 C C . GLU A 1 208 ? -4.117 18.219 12.398 1 63.78 208 GLU A C 1
ATOM 1683 O O . GLU A 1 208 ? -4.398 19.391 12.641 1 63.78 208 GLU A O 1
ATOM 1688 N N . GLU A 1 209 ? -4.789 17.25 12.82 1 63.12 209 GLU A N 1
ATOM 1689 C CA . GLU A 1 209 ? -5.996 17.453 13.617 1 63.12 209 GLU A CA 1
ATOM 1690 C C . GLU A 1 209 ? -5.664 18.047 14.984 1 63.12 209 GLU A C 1
ATOM 1692 O O . GLU A 1 209 ? -6.398 18.891 15.492 1 63.12 209 GLU A O 1
ATOM 1697 N N . MET A 1 210 ? -4.66 17.531 15.539 1 62.75 210 MET A N 1
ATOM 1698 C CA . MET A 1 210 ? -4.223 18.062 16.828 1 62.75 210 MET A CA 1
ATOM 1699 C C . MET A 1 210 ? -3.84 19.531 16.719 1 62.75 210 MET A C 1
ATOM 1701 O O . MET A 1 210 ? -4.168 20.328 17.578 1 62.75 210 MET A O 1
ATOM 1705 N N . LEU A 1 211 ? -3.111 19.703 15.711 1 59.59 211 LEU A N 1
ATOM 1706 C CA . LEU A 1 211 ? -2.729 21.094 15.461 1 59.59 211 LEU A CA 1
ATOM 1707 C C . LEU A 1 211 ? -3.961 21.984 15.328 1 59.59 211 LEU A C 1
ATOM 1709 O O . LEU A 1 211 ? -4.016 23.062 15.914 1 59.59 211 LEU A O 1
ATOM 1713 N N . LEU A 1 212 ? -4.902 21.422 14.664 1 60.34 212 LEU A N 1
ATOM 1714 C CA . LEU A 1 212 ? -6.125 22.188 14.438 1 60.34 212 LEU A CA 1
ATOM 1715 C C . LEU A 1 212 ? -6.934 22.312 15.727 1 60.34 212 LEU A C 1
ATOM 1717 O O . LEU A 1 212 ? -7.492 23.375 16.016 1 60.34 212 LEU A O 1
ATOM 1721 N N . LYS A 1 213 ? -7.062 21.219 16.406 1 59.41 213 LYS A N 1
ATOM 1722 C CA . LYS A 1 213 ? -7.812 21.219 17.656 1 59.41 213 LYS A CA 1
ATOM 1723 C C . LYS A 1 213 ? -7.168 22.141 18.688 1 59.41 213 LYS A C 1
ATOM 1725 O O . LYS A 1 213 ? -7.867 22.859 19.391 1 59.41 213 LYS A O 1
ATOM 1730 N N . ARG A 1 214 ? -5.91 21.812 18.766 1 53.31 214 ARG A N 1
ATOM 1731 C CA . ARG A 1 214 ? -5.172 22.656 19.703 1 53.31 214 ARG A CA 1
ATOM 1732 C C . ARG A 1 214 ? -5.359 24.141 19.359 1 53.31 214 ARG A C 1
ATOM 1734 O O . ARG A 1 214 ? -5.383 24.984 20.25 1 53.31 214 ARG A O 1
ATOM 1741 N N . LEU A 1 215 ? -5.441 24.141 18.125 1 51.34 215 LEU A N 1
ATOM 1742 C CA . LEU A 1 215 ? -5.582 25.516 17.656 1 51.34 215 LEU A CA 1
ATOM 1743 C C . LEU A 1 215 ? -7.043 25.953 17.703 1 51.34 215 LEU A C 1
ATOM 1745 O O . LEU A 1 215 ? -7.359 27.109 17.406 1 51.34 215 LEU A O 1
ATOM 1749 N N . GLN A 1 216 ? -7.828 24.938 18.359 1 50.78 216 GLN A N 1
ATOM 1750 C CA . GLN A 1 216 ? -9.266 25.188 18.422 1 50.78 216 GLN A CA 1
ATOM 1751 C C . GLN A 1 216 ? -9.742 26 17.234 1 50.78 216 GLN A C 1
ATOM 1753 O O . GLN A 1 216 ? -10.578 26.906 17.375 1 50.78 216 GLN A O 1
ATOM 1758 N N . MET A 1 217 ? -8.891 26.156 16.359 1 53.94 217 MET A N 1
ATOM 1759 C CA . MET A 1 217 ? -9.156 27.016 15.211 1 53.94 217 MET A CA 1
ATOM 1760 C C . MET A 1 217 ? -9.516 26.203 13.984 1 53.94 217 MET A C 1
ATOM 1762 O O . MET A 1 217 ? -9.055 25.062 13.828 1 53.94 217 MET A O 1
ATOM 1766 N N . LYS A 1 218 ? -10.578 26.703 13.523 1 57.75 218 LYS A N 1
ATOM 1767 C CA . LYS A 1 218 ? -10.844 26.219 12.172 1 57.75 218 LYS A CA 1
ATOM 1768 C C . LYS A 1 218 ? -9.703 26.562 11.227 1 57.75 218 LYS A C 1
ATOM 1770 O O . LYS A 1 218 ? -8.953 27.5 11.477 1 57.75 218 LYS A O 1
ATOM 1775 N N . LYS A 1 219 ? -9.406 25.703 10.383 1 61.12 219 LYS A N 1
ATOM 1776 C CA . LYS A 1 219 ? -8.367 25.922 9.383 1 61.12 219 LYS A CA 1
ATOM 1777 C C . LYS A 1 219 ? -8.375 27.359 8.875 1 61.12 219 LYS A C 1
ATOM 1779 O O . LYS A 1 219 ? -7.316 27.969 8.672 1 61.12 219 LYS A O 1
ATOM 1784 N N . GLU A 1 220 ? -9.516 27.906 8.805 1 60.59 220 GLU A N 1
ATOM 1785 C CA . GLU A 1 220 ? -9.664 29.25 8.281 1 60.59 220 GLU A CA 1
ATOM 1786 C C . GLU A 1 220 ? -9.094 30.281 9.258 1 60.59 220 GLU A C 1
ATOM 1788 O O . GLU A 1 220 ? -8.484 31.266 8.836 1 60.59 220 GLU A O 1
ATOM 1793 N N . GLU A 1 221 ? -9.328 30.031 10.523 1 63.5 221 GLU A N 1
ATOM 1794 C CA . GLU A 1 221 ? -8.844 30.969 11.547 1 63.5 221 GLU A CA 1
ATOM 1795 C C . GLU A 1 221 ? -7.324 30.984 11.594 1 63.5 221 GLU A C 1
ATOM 1797 O O . GLU A 1 221 ? -6.715 32.062 11.727 1 63.5 221 GLU A O 1
ATOM 1802 N N . LEU A 1 222 ? -6.906 29.844 11.367 1 63.03 222 LEU A N 1
ATOM 1803 C CA . LEU A 1 222 ? -5.453 29.719 11.406 1 63.03 222 LEU A CA 1
ATOM 1804 C C . LEU A 1 222 ? -4.82 30.484 10.242 1 63.03 222 LEU A C 1
ATOM 1806 O O . LEU A 1 222 ? -3.793 31.141 10.414 1 63.03 222 LEU A O 1
ATOM 1810 N N . PHE A 1 223 ? -5.438 30.312 9.195 1 62.25 223 PHE A N 1
ATOM 1811 C CA . PHE A 1 223 ? -4.918 31 8.023 1 62.25 223 PHE A CA 1
ATOM 1812 C C . PHE A 1 223 ? -5.016 32.531 8.203 1 62.25 223 PHE A C 1
ATOM 1814 O O . PHE A 1 223 ? -4.102 33.25 7.828 1 62.25 223 PHE A O 1
ATOM 1821 N N . ALA A 1 224 ? -6.164 32.938 8.664 1 63.66 224 ALA A N 1
ATOM 1822 C CA . ALA A 1 224 ? -6.348 34.375 8.898 1 63.66 224 ALA A CA 1
ATOM 1823 C C . ALA A 1 224 ? -5.281 34.906 9.844 1 63.66 224 ALA A C 1
ATOM 1825 O O . ALA A 1 224 ? -4.738 36 9.617 1 63.66 224 ALA A O 1
ATOM 1826 N N . PHE A 1 225 ? -5.027 34.062 10.664 1 61.78 225 PHE A N 1
ATOM 1827 C CA . PHE A 1 225 ? -4.074 34.469 11.68 1 61.78 225 PHE A CA 1
ATOM 1828 C C . PHE A 1 225 ? -2.66 34.5 11.109 1 61.78 225 PHE A C 1
ATOM 1830 O O . PHE A 1 225 ? -1.899 35.438 11.391 1 61.78 225 PHE A O 1
ATOM 1837 N N . ALA A 1 226 ? -2.381 33.562 10.453 1 64.44 226 ALA A N 1
ATOM 1838 C CA . ALA A 1 226 ? -1.062 33.5 9.828 1 64.44 226 ALA A CA 1
ATOM 1839 C C . ALA A 1 226 ? -0.841 34.719 8.922 1 64.44 226 ALA A C 1
ATOM 1841 O O . ALA A 1 226 ? 0.26 35.25 8.867 1 64.44 226 ALA A O 1
ATOM 1842 N N . GLU A 1 227 ? -1.846 34.969 8.367 1 65.62 227 GLU A N 1
ATOM 1843 C CA . GLU A 1 227 ? -1.768 36.125 7.48 1 65.62 227 GLU A CA 1
ATOM 1844 C C . GLU A 1 227 ? -1.549 37.406 8.266 1 65.62 227 GLU A C 1
ATOM 1846 O O . GLU A 1 227 ? -0.847 38.312 7.809 1 65.62 227 GLU A O 1
ATOM 1851 N N . LEU A 1 228 ? -2.168 37.438 9.398 1 68.5 228 LEU A N 1
ATOM 1852 C CA . LEU A 1 228 ? -2.037 38.594 10.25 1 68.5 228 LEU A CA 1
ATOM 1853 C C . LEU A 1 228 ? -0.594 38.781 10.711 1 68.5 228 LEU A C 1
ATOM 1855 O O . LEU A 1 228 ? -0.117 39.906 10.844 1 68.5 228 LEU A O 1
ATOM 1859 N N . LEU A 1 229 ? 0.098 37.656 10.852 1 64.75 229 LEU A N 1
ATOM 1860 C CA . LEU A 1 229 ? 1.464 37.688 11.359 1 64.75 229 LEU A CA 1
ATOM 1861 C C . LEU A 1 229 ? 2.455 38 10.25 1 64.75 229 LEU A C 1
ATOM 1863 O O . LEU A 1 229 ? 3.518 38.562 10.516 1 64.75 229 LEU A O 1
ATOM 1867 N N . SER A 1 230 ? 2.215 37.406 9.07 1 60.78 230 SER A N 1
ATOM 1868 C CA . SER A 1 230 ? 3.223 37.406 8.016 1 60.78 230 SER A CA 1
ATOM 1869 C C . SER A 1 230 ? 3.377 38.812 7.398 1 60.78 230 SER A C 1
ATOM 1871 O O . SER A 1 230 ? 4.484 39.219 7.043 1 60.78 230 SER A O 1
ATOM 1873 N N . GLU A 1 231 ? 2.164 39.469 6.906 1 58.62 231 GLU A N 1
ATOM 1874 C CA . GLU A 1 231 ? 2.305 40.688 6.078 1 58.62 231 GLU A CA 1
ATOM 1875 C C . GLU A 1 231 ? 1.669 41.875 6.746 1 58.62 231 GLU A C 1
ATOM 1877 O O . GLU A 1 231 ? 0.799 41.75 7.609 1 58.62 231 GLU A O 1
ATOM 1882 N N . ASN A 1 232 ? 2.381 42.969 6.719 1 58.53 232 ASN A N 1
ATOM 1883 C CA . ASN A 1 232 ? 1.729 44.219 7.043 1 58.53 232 ASN A CA 1
ATOM 1884 C C . ASN A 1 232 ? 0.467 44.438 6.211 1 58.53 232 ASN A C 1
ATOM 1886 O O . ASN A 1 232 ? 0.547 44.688 5.004 1 58.53 232 ASN A O 1
ATOM 1890 N N . ASN A 1 233 ? -0.545 43.875 6.648 1 58.34 233 ASN A N 1
ATOM 1891 C CA . ASN A 1 233 ? -1.797 43.906 5.902 1 58.34 233 ASN A CA 1
ATOM 1892 C C . ASN A 1 233 ? -2.463 45.281 6.012 1 58.34 233 ASN A C 1
ATOM 1894 O O . ASN A 1 233 ? -2.328 45.969 7.027 1 58.34 233 ASN A O 1
ATOM 1898 N N . PRO A 1 234 ? -2.877 45.781 4.801 1 60.38 234 PRO A N 1
ATOM 1899 C CA . PRO A 1 234 ? -3.68 47 4.879 1 60.38 234 PRO A CA 1
ATOM 1900 C C . PRO A 1 234 ? -4.832 46.875 5.875 1 60.38 234 PRO A C 1
ATOM 1902 O O . PRO A 1 234 ? -5.203 45.781 6.273 1 60.38 234 PRO A O 1
ATOM 1905 N N . GLU A 1 235 ? -5.234 47.938 6.418 1 62.12 235 GLU A N 1
ATOM 1906 C CA . GLU A 1 235 ? -6.246 48.062 7.465 1 62.12 235 GLU A CA 1
ATOM 1907 C C . GLU A 1 235 ? -7.484 47.219 7.125 1 62.12 235 GLU A C 1
ATOM 1909 O O . GLU A 1 235 ? -8.055 46.562 7.996 1 62.12 235 GLU A O 1
ATOM 1914 N N . GLU A 1 236 ? -7.824 47.281 5.891 1 62.12 236 GLU A N 1
ATOM 1915 C CA . GLU A 1 236 ? -9.055 46.594 5.492 1 62.12 236 GLU A CA 1
ATOM 1916 C C . GLU A 1 236 ? -8.906 45.094 5.609 1 62.12 236 GLU A C 1
ATOM 1918 O O . GLU A 1 236 ? -9.812 44.406 6.082 1 62.12 236 GLU A O 1
ATOM 1923 N N . LYS A 1 237 ? -7.773 44.594 5.234 1 69.25 237 LYS A N 1
ATOM 1924 C CA . LYS A 1 237 ? -7.527 43.156 5.277 1 69.25 237 LYS A CA 1
ATOM 1925 C C . LYS A 1 237 ? -7.387 42.656 6.715 1 69.25 237 LYS A C 1
ATOM 1927 O O . LYS A 1 237 ? -7.859 41.594 7.055 1 69.25 237 LYS A O 1
ATOM 1932 N N . THR A 1 238 ? -6.82 43.469 7.461 1 68.88 238 THR A N 1
ATOM 1933 C CA . THR A 1 238 ? -6.629 43.125 8.867 1 68.88 238 THR A CA 1
ATOM 1934 C C . THR A 1 238 ? -7.969 42.938 9.562 1 68.88 238 THR A C 1
ATOM 1936 O O . THR A 1 238 ? -8.133 41.969 10.328 1 68.88 238 THR A O 1
ATOM 1939 N N . SER A 1 239 ? -8.867 43.812 9.195 1 67.56 239 SER A N 1
ATOM 1940 C CA . SER A 1 239 ? -10.188 43.719 9.805 1 67.56 239 SER A CA 1
ATOM 1941 C C . SER A 1 239 ? -10.883 42.438 9.406 1 67.56 239 SER A C 1
ATOM 1943 O O . SER A 1 239 ? -11.516 41.781 10.242 1 67.56 239 SER A O 1
ATOM 1945 N N . SER A 1 240 ? -10.742 42.125 8.18 1 69.81 240 SER A N 1
ATOM 1946 C CA . SER A 1 240 ? -11.367 40.906 7.68 1 69.81 240 SER A CA 1
ATOM 1947 C C . SER A 1 240 ? -10.766 39.656 8.344 1 69.81 240 SER A C 1
ATOM 1949 O O . SER A 1 240 ? -11.492 38.719 8.688 1 69.81 240 SER A O 1
ATOM 1951 N N . LEU A 1 241 ? -9.531 39.688 8.492 1 71.75 241 LEU A N 1
ATOM 1952 C CA . LEU A 1 241 ? -8.828 38.562 9.078 1 71.75 241 LEU A CA 1
ATOM 1953 C C . LEU A 1 241 ? -9.203 38.406 10.547 1 71.75 241 LEU A C 1
ATOM 1955 O O . LEU A 1 241 ? -9.406 37.281 11.023 1 71.75 241 LEU A O 1
ATOM 1959 N N . LEU A 1 242 ? -9.32 39.469 11.18 1 72.81 242 LEU A N 1
ATOM 1960 C CA . LEU A 1 242 ? -9.656 39.438 12.594 1 72.81 242 LEU A CA 1
ATOM 1961 C C . LEU A 1 242 ? -11.102 38.969 12.805 1 72.81 242 LEU A C 1
ATOM 1963 O O . LEU A 1 242 ? -11.414 38.344 13.812 1 72.81 242 LEU A O 1
ATOM 1967 N N . ASN A 1 243 ? -11.898 39.25 11.805 1 70.19 243 ASN A N 1
ATOM 1968 C CA . ASN A 1 243 ? -13.281 38.812 11.891 1 70.19 243 ASN A CA 1
ATOM 1969 C C . ASN A 1 243 ? -13.398 37.281 11.758 1 70.19 243 ASN A C 1
ATOM 1971 O O . ASN A 1 243 ? -14.344 36.688 12.273 1 70.19 243 ASN A O 1
ATOM 1975 N N . ILE A 1 244 ? -12.414 36.844 11.078 1 69.12 244 ILE A N 1
ATOM 1976 C CA . ILE A 1 244 ? -12.398 35.406 10.922 1 69.12 244 ILE A CA 1
ATOM 1977 C C . ILE A 1 244 ? -12.016 34.75 12.25 1 69.12 244 ILE A C 1
ATOM 1979 O O . ILE A 1 244 ? -12.5 33.656 12.57 1 69.12 244 ILE A O 1
ATOM 1983 N N . ILE A 1 245 ? -11.258 35.531 12.945 1 68.44 245 ILE A N 1
ATOM 1984 C CA . ILE A 1 245 ? -10.859 35.062 14.266 1 68.44 245 ILE A CA 1
ATOM 1985 C C . ILE A 1 245 ? -12.016 35.219 15.25 1 68.44 245 ILE A C 1
ATOM 1987 O O . ILE A 1 245 ? -12.727 36.219 15.219 1 68.44 245 ILE A O 1
ATOM 1991 N N . GLY A 1 246 ? -12.477 34.156 15.883 1 64.44 246 GLY A N 1
ATOM 1992 C CA . GLY A 1 246 ? -13.57 34.219 16.844 1 64.44 246 GLY A CA 1
ATOM 1993 C C . GLY A 1 246 ? -13.414 35.344 17.844 1 64.44 246 GLY A C 1
ATOM 1994 O O . GLY A 1 246 ? -12.297 35.781 18.125 1 64.44 246 GLY A O 1
ATOM 1995 N N . GLU A 1 247 ? -14.477 35.938 18.297 1 67.25 247 GLU A N 1
ATOM 1996 C CA . GLU A 1 247 ? -14.5 37.062 19.203 1 67.25 247 GLU A CA 1
ATOM 1997 C C . GLU A 1 247 ? -13.703 36.781 20.469 1 67.25 247 GLU A C 1
ATOM 1999 O O . GLU A 1 247 ? -12.977 37.656 20.969 1 67.25 247 GLU A O 1
ATOM 2004 N N . GLN A 1 248 ? -13.898 35.594 20.922 1 68.5 248 GLN A N 1
ATOM 2005 C CA . GLN A 1 248 ? -13.172 35.25 22.141 1 68.5 248 GLN A CA 1
ATOM 2006 C C . GLN A 1 248 ? -11.664 35.25 21.891 1 68.5 248 GLN A C 1
ATOM 2008 O O . GLN A 1 248 ? -10.891 35.688 22.719 1 68.5 248 GLN A O 1
ATOM 2013 N N . SER A 1 249 ? -11.344 34.688 20.812 1 69.75 249 SER A N 1
ATOM 2014 C CA . SER A 1 249 ? -9.938 34.625 20.438 1 69.75 249 SER A CA 1
ATOM 2015 C C . SER A 1 249 ? -9.344 36.031 20.25 1 69.75 249 SER A C 1
ATOM 2017 O O . SER A 1 249 ? -8.203 36.281 20.625 1 69.75 249 SER A O 1
ATOM 2019 N N . LYS A 1 250 ? -10.125 36.812 19.703 1 72.25 250 LYS A N 1
ATOM 2020 C CA . LYS A 1 250 ? -9.68 38.219 19.516 1 72.25 250 LYS A CA 1
ATOM 2021 C C . LYS A 1 250 ? -9.43 38.875 20.859 1 72.25 250 LYS A C 1
ATOM 2023 O O . LYS A 1 250 ? -8.43 39.594 21.031 1 72.25 250 LYS A O 1
ATOM 2028 N N . GLU A 1 251 ? -10.391 38.656 21.719 1 72.38 251 GLU A N 1
ATOM 2029 C CA . GLU A 1 251 ? -10.266 39.25 23.031 1 72.38 251 GLU A CA 1
ATOM 2030 C C . GLU A 1 251 ? -9.016 38.75 23.75 1 72.38 251 GLU A C 1
ATOM 2032 O O . GLU A 1 251 ? -8.312 39.5 24.422 1 72.38 251 GLU A O 1
ATOM 2037 N N . ASN A 1 252 ? -8.82 37.531 23.656 1 73.31 252 ASN A N 1
ATOM 2038 C CA . ASN A 1 252 ? -7.637 36.938 24.266 1 73.31 252 ASN A CA 1
ATOM 2039 C C . ASN A 1 252 ? -6.355 37.562 23.688 1 73.31 252 ASN A C 1
ATOM 2041 O O . ASN A 1 252 ? -5.398 37.812 24.422 1 73.31 252 ASN A O 1
ATOM 2045 N N . LEU A 1 253 ? -6.426 37.688 22.453 1 75.62 253 LEU A N 1
ATOM 2046 C CA . LEU A 1 253 ? -5.27 38.25 21.781 1 75.62 253 LEU A CA 1
ATOM 2047 C C . LEU A 1 253 ? -5.02 39.688 22.234 1 75.62 253 LEU A C 1
ATOM 2049 O O . LEU A 1 253 ? -3.875 40.062 22.484 1 75.62 253 LEU A O 1
ATOM 2053 N N . PHE A 1 254 ? -6.066 40.375 22.344 1 75.12 254 PHE A N 1
ATOM 2054 C CA . PHE A 1 254 ? -5.961 41.781 22.797 1 75.12 254 PHE A CA 1
ATOM 2055 C C . PHE A 1 254 ? -5.414 41.844 24.219 1 75.12 254 PHE A C 1
ATOM 2057 O O . PHE A 1 254 ? -4.539 42.656 24.5 1 75.12 254 PHE A O 1
ATOM 2064 N N . THR A 1 255 ? -5.949 41.031 25 1 75.25 255 THR A N 1
ATOM 2065 C CA . THR A 1 255 ? -5.523 41.031 26.406 1 75.25 255 THR A CA 1
ATOM 2066 C C . THR A 1 255 ? -4.055 40.625 26.516 1 75.25 255 THR A C 1
ATOM 2068 O O . THR A 1 255 ? -3.309 41.219 27.297 1 75.25 255 THR A O 1
ATOM 2071 N N . ALA A 1 256 ? -3.746 39.719 25.766 1 76.31 256 ALA A N 1
ATOM 2072 C CA . ALA A 1 256 ? -2.365 39.25 25.781 1 76.31 256 ALA A CA 1
ATOM 2073 C C . ALA A 1 256 ? -1.406 40.312 25.297 1 76.31 256 ALA A C 1
ATOM 2075 O O . ALA A 1 256 ? -0.353 40.562 25.906 1 76.31 256 ALA A O 1
ATOM 2076 N N . LEU A 1 257 ? -1.807 40.906 24.281 1 78.19 257 LEU A N 1
ATOM 2077 C CA . LEU A 1 257 ? -0.947 41.969 23.719 1 78.19 257 LEU A CA 1
ATOM 2078 C C . LEU A 1 257 ? -0.866 43.156 24.641 1 78.19 257 LEU A C 1
ATOM 2080 O O . LEU A 1 257 ? 0.193 43.781 24.766 1 78.19 257 LEU A O 1
ATOM 2084 N N . ALA A 1 258 ? -2.002 43.438 25.172 1 76.88 258 ALA A N 1
ATOM 2085 C CA . ALA A 1 258 ? -2.031 44.562 26.125 1 76.88 258 ALA A CA 1
ATOM 2086 C C . ALA A 1 258 ? -1.141 44.281 27.328 1 76.88 258 ALA A C 1
ATOM 2088 O O . ALA A 1 258 ? -0.411 45.156 27.797 1 76.88 258 ALA A O 1
ATOM 2089 N N . ALA A 1 259 ? -1.278 43.094 27.812 1 76.75 259 ALA A N 1
ATOM 2090 C CA . ALA A 1 259 ? -0.451 42.719 28.953 1 76.75 259 ALA A CA 1
ATOM 2091 C C . ALA A 1 259 ? 1.032 42.75 28.594 1 76.75 259 ALA A C 1
ATOM 2093 O O . ALA A 1 259 ? 1.857 43.188 29.391 1 76.75 259 ALA A O 1
ATOM 2094 N N . TYR A 1 260 ? 1.311 42.312 27.453 1 77.06 260 TYR A N 1
ATOM 2095 C CA . TYR A 1 260 ? 2.689 42.312 26.984 1 77.06 260 TYR A CA 1
ATOM 2096 C C . TYR A 1 260 ? 3.223 43.719 26.844 1 77.06 260 TYR A C 1
ATOM 2098 O O . TYR A 1 260 ? 4.355 44.031 27.234 1 77.06 260 TYR A O 1
ATOM 2106 N N . GLN A 1 261 ? 2.467 44.531 26.25 1 77.81 261 GLN A N 1
ATOM 2107 C CA . GLN A 1 261 ? 2.863 45.906 26.062 1 77.81 261 GLN A CA 1
ATOM 2108 C C . GLN A 1 261 ? 3.057 46.625 27.406 1 77.81 261 GLN A C 1
ATOM 2110 O O . GLN A 1 261 ? 3.975 47.438 27.547 1 77.81 261 GLN A O 1
ATOM 2115 N N . LYS A 1 262 ? 2.127 46.375 28.25 1 81 262 LYS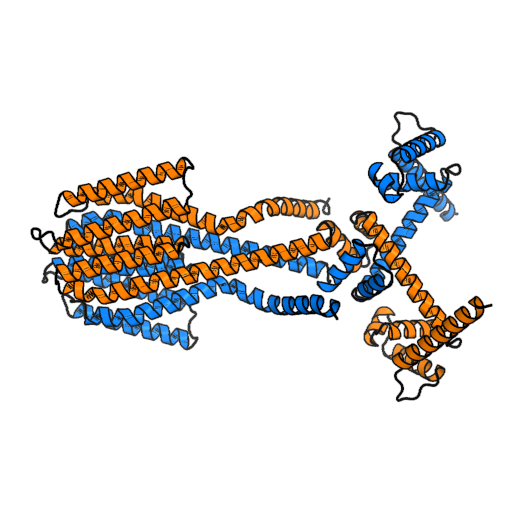 A N 1
ATOM 2116 C CA . LYS A 1 262 ? 2.236 46.938 29.578 1 81 262 LYS A CA 1
ATOM 2117 C C . LYS A 1 262 ? 3.531 46.531 30.266 1 81 262 LYS A C 1
ATOM 2119 O O . LYS A 1 262 ? 4.199 47.344 30.906 1 81 262 LYS A O 1
ATOM 2124 N N . LYS A 1 263 ? 3.822 45.312 30.141 1 80.31 263 LYS A N 1
ATOM 2125 C CA . LYS A 1 263 ? 5.047 44.781 30.734 1 80.31 263 LYS A CA 1
ATOM 2126 C C . LYS A 1 263 ? 6.281 45.406 30.094 1 80.31 263 LYS A C 1
ATOM 2128 O O . LYS A 1 263 ? 7.23 45.75 30.797 1 80.31 263 LYS A O 1
ATOM 2133 N N . GLU A 1 264 ? 6.262 45.531 28.859 1 76.75 264 GLU A N 1
ATOM 2134 C CA . GLU A 1 264 ? 7.387 46.125 28.141 1 76.75 264 GLU A CA 1
ATOM 2135 C C . GLU A 1 264 ? 7.547 47.594 28.5 1 76.75 264 GLU A C 1
ATOM 2137 O O . GLU A 1 264 ? 8.672 48.094 28.625 1 76.75 264 GLU A O 1
ATOM 2142 N N . LYS A 1 265 ? 6.422 48.188 28.578 1 81.44 265 LYS A N 1
ATOM 2143 C CA . LYS A 1 265 ? 6.461 49.594 28.984 1 81.44 265 LYS A CA 1
ATOM 2144 C C . LYS A 1 265 ? 7 49.781 30.391 1 81.44 265 LYS A C 1
ATOM 2146 O O . LYS A 1 265 ? 7.762 50.688 30.672 1 81.44 265 LYS A O 1
ATOM 2151 N N . SER A 1 266 ? 6.578 48.938 31.203 1 83 266 SER A N 1
ATOM 2152 C CA . SER A 1 266 ? 7.066 48.969 32.594 1 83 266 SER A CA 1
ATOM 2153 C C . SER A 1 266 ? 8.57 48.75 32.656 1 83 266 SER A C 1
ATOM 2155 O O . SER A 1 266 ? 9.266 49.406 33.438 1 83 266 SER A O 1
ATOM 2157 N N . LYS A 1 267 ? 9.031 47.875 31.828 1 81.12 267 LYS A N 1
ATOM 2158 C CA . LYS A 1 267 ? 10.469 47.625 31.766 1 81.12 267 LYS A CA 1
ATOM 2159 C C . LYS A 1 267 ? 11.219 48.844 31.25 1 81.12 267 LYS A C 1
ATOM 2161 O O . LYS A 1 267 ? 12.281 49.188 31.781 1 81.12 267 LYS A O 1
ATOM 2166 N N . LEU A 1 268 ? 10.664 49.375 30.297 1 83.06 268 LEU A N 1
ATOM 2167 C CA . LEU A 1 268 ? 11.273 50.594 29.719 1 83.06 268 LEU A CA 1
ATOM 2168 C C . LEU A 1 268 ? 11.289 51.719 30.75 1 83.06 268 LEU A C 1
ATOM 2170 O O . LEU A 1 268 ? 12.273 52.469 30.828 1 83.06 268 LEU A O 1
ATOM 2174 N N . ASP A 1 269 ? 10.242 51.812 31.422 1 86.75 269 ASP A N 1
ATOM 2175 C CA . ASP A 1 269 ? 10.164 52.844 32.469 1 86.75 269 ASP A CA 1
ATOM 2176 C C . ASP A 1 269 ? 11.195 52.594 33.562 1 86.75 269 ASP A C 1
ATOM 2178 O O . ASP A 1 269 ? 11.789 53.531 34.094 1 86.75 269 ASP A O 1
ATOM 2182 N N . THR A 1 270 ? 11.375 51.406 33.906 1 86.62 270 THR A N 1
ATOM 2183 C CA . THR A 1 270 ? 12.367 51.062 34.906 1 86.62 270 THR A CA 1
ATOM 2184 C C . THR A 1 270 ? 13.773 51.406 34.406 1 86.62 270 THR A C 1
ATOM 2186 O O . THR A 1 270 ? 14.578 51.969 35.188 1 86.62 270 THR A O 1
ATOM 2189 N N . ILE A 1 271 ? 14.055 51.156 33.219 1 85.5 271 ILE A N 1
ATOM 2190 C CA . ILE A 1 271 ? 15.367 51.469 32.656 1 85.5 271 ILE A CA 1
ATOM 2191 C C . ILE A 1 271 ? 15.562 53 32.625 1 85.5 271 ILE A C 1
ATOM 2193 O O . ILE A 1 271 ? 16.656 53.5 32.938 1 85.5 271 ILE A O 1
ATOM 2197 N N . ARG A 1 272 ? 14.523 53.594 32.25 1 87.62 272 ARG A N 1
ATOM 2198 C CA . ARG A 1 272 ? 14.57 55.062 32.219 1 87.62 272 ARG A CA 1
ATOM 2199 C C . ARG A 1 272 ? 14.852 55.656 33.594 1 87.62 272 ARG A C 1
ATOM 2201 O O . ARG A 1 272 ? 15.562 56.656 33.719 1 87.62 272 ARG A O 1
ATOM 2208 N N . ARG A 1 273 ? 14.32 55.062 34.625 1 88.25 273 ARG A N 1
ATOM 2209 C CA . ARG A 1 273 ? 14.508 55.531 36 1 88.25 273 ARG A CA 1
ATOM 2210 C C . ARG A 1 273 ? 15.93 55.219 36.469 1 88.25 273 ARG A C 1
ATOM 2212 O O . ARG A 1 273 ? 16.516 56.031 37.219 1 88.25 273 ARG A O 1
ATOM 2219 N N . ILE A 1 274 ? 16.453 54.062 36.094 1 86.38 274 ILE A N 1
ATOM 2220 C CA . ILE A 1 274 ? 17.797 53.656 36.5 1 86.38 274 ILE A CA 1
ATOM 2221 C C . ILE A 1 274 ? 18.844 54.5 35.781 1 86.38 274 ILE A C 1
ATOM 2223 O O . ILE A 1 274 ? 19.844 54.906 36.375 1 86.38 274 ILE A O 1
ATOM 2227 N N . TYR A 1 275 ? 18.469 54.781 34.469 1 86.5 275 TYR A N 1
ATOM 2228 C CA . TYR A 1 275 ? 19.422 55.5 33.656 1 86.5 275 TYR A CA 1
ATOM 2229 C C . TYR A 1 275 ? 18.75 56.719 33.031 1 86.5 275 TYR A C 1
ATOM 2231 O O . TYR A 1 275 ? 18.422 56.719 31.844 1 86.5 275 TYR A O 1
ATOM 2239 N N . PRO A 1 276 ? 18.672 57.812 33.719 1 88.25 276 PRO A N 1
ATOM 2240 C CA . PRO A 1 276 ? 17.938 58.969 33.25 1 88.25 276 PRO A CA 1
ATOM 2241 C C . PRO A 1 276 ? 18.672 59.688 32.125 1 88.25 276 PRO A C 1
ATOM 2243 O O . PRO A 1 276 ? 18.062 60.5 31.391 1 88.25 276 PRO A O 1
ATOM 2246 N N . ASN A 1 277 ? 19.906 59.469 31.953 1 88.62 277 ASN A N 1
ATOM 2247 C CA . ASN A 1 277 ? 20.688 60.219 30.969 1 88.62 277 ASN A CA 1
ATOM 2248 C C . ASN A 1 277 ? 20.641 59.531 29.594 1 88.62 277 ASN A C 1
ATOM 2250 O O . ASN A 1 277 ? 21.219 60.031 28.625 1 88.62 277 ASN A O 1
ATOM 2254 N N . LEU A 1 278 ? 19.891 58.438 29.516 1 90.38 278 LEU A N 1
ATOM 2255 C CA . LEU A 1 278 ? 19.781 57.75 28.219 1 90.38 278 LEU A CA 1
ATOM 2256 C C . LEU A 1 278 ? 18.734 58.438 27.344 1 90.38 278 LEU A C 1
ATOM 2258 O O . LEU A 1 278 ? 17.688 58.844 27.828 1 90.38 278 LEU A O 1
ATOM 2262 N N . SER A 1 279 ? 19.062 58.594 26.062 1 89.31 279 SER A N 1
ATOM 2263 C CA . SER A 1 279 ? 18.094 59.094 25.094 1 89.31 279 SER A CA 1
ATOM 2264 C C . SER A 1 279 ? 17.016 58.062 24.766 1 89.31 279 SER A C 1
ATOM 2266 O O . SER A 1 279 ? 17.188 56.875 25.062 1 89.31 279 SER A O 1
ATOM 2268 N N . PRO A 1 280 ? 15.883 58.531 24.234 1 87.19 280 PRO A N 1
ATOM 2269 C CA . PRO A 1 280 ? 14.812 57.594 23.875 1 87.19 280 PRO A CA 1
ATOM 2270 C C . PRO A 1 280 ? 15.281 56.469 22.922 1 87.19 280 PRO A C 1
ATOM 2272 O O . PRO A 1 280 ? 14.867 55.344 23.047 1 87.19 280 PRO A O 1
ATOM 2275 N N . SER A 1 281 ? 16.188 56.875 22.094 1 88.25 281 SER A N 1
ATOM 2276 C CA . SER A 1 281 ? 16.703 55.875 21.141 1 88.25 281 SER A CA 1
ATOM 2277 C C . SER A 1 281 ? 17.594 54.844 21.828 1 88.25 281 SER A C 1
ATOM 2279 O O . SER A 1 281 ? 17.531 53.656 21.5 1 88.25 281 SER A O 1
ATOM 2281 N N . GLU A 1 282 ? 18.438 55.344 22.75 1 90.31 282 GLU A N 1
ATOM 2282 C CA . GLU A 1 282 ? 19.312 54.438 23.5 1 90.31 282 GLU A CA 1
ATOM 2283 C C . GLU A 1 282 ? 18.5 53.5 24.406 1 90.31 282 GLU A C 1
ATOM 2285 O O . GLU A 1 282 ? 18.859 52.344 24.562 1 90.31 282 GLU A O 1
ATOM 2290 N N . LEU A 1 283 ? 17.406 54 24.891 1 88.56 283 LEU A N 1
ATOM 2291 C CA . LEU A 1 283 ? 16.516 53.219 25.734 1 88.56 283 LEU A CA 1
ATOM 2292 C C . LEU A 1 283 ? 15.898 52.062 24.938 1 88.56 283 LEU A C 1
ATOM 2294 O O . LEU A 1 283 ? 15.781 50.938 25.438 1 88.56 283 LEU A O 1
ATOM 2298 N N . ASN A 1 284 ? 15.508 52.344 23.75 1 86.31 284 ASN A N 1
ATOM 2299 C CA . ASN A 1 284 ? 14.922 51.312 22.875 1 86.31 284 ASN A CA 1
ATOM 2300 C C . ASN A 1 284 ? 15.922 50.219 22.562 1 86.31 284 ASN A C 1
ATOM 2302 O O . ASN A 1 284 ? 15.562 49.031 22.5 1 86.31 284 ASN A O 1
ATOM 2306 N N . ILE A 1 285 ? 17.078 50.625 22.344 1 88.5 285 ILE A N 1
ATOM 2307 C CA . ILE A 1 285 ? 18.125 49.656 22.062 1 88.5 285 ILE A CA 1
ATOM 2308 C C . ILE A 1 285 ? 18.359 48.781 23.281 1 88.5 285 ILE A C 1
ATOM 2310 O O . ILE A 1 285 ? 18.531 47.562 23.141 1 88.5 285 ILE A O 1
ATOM 2314 N N . CYS A 1 286 ? 18.391 49.375 24.453 1 88.94 286 CYS A N 1
ATOM 2315 C CA . CYS A 1 286 ? 18.547 48.594 25.688 1 88.94 286 CYS A CA 1
ATOM 2316 C C . CYS A 1 286 ? 17.438 47.562 25.844 1 88.94 286 CYS A C 1
ATOM 2318 O O . CYS A 1 286 ? 17.688 46.438 26.234 1 88.94 286 CYS A O 1
ATOM 2320 N N . ARG A 1 287 ? 16.25 48 25.531 1 82.75 287 ARG A N 1
ATOM 2321 C CA . ARG A 1 287 ? 15.094 47.125 25.609 1 82.75 287 ARG A CA 1
ATOM 2322 C C . ARG A 1 287 ? 15.273 45.906 24.688 1 82.75 287 ARG A C 1
ATOM 2324 O O . ARG A 1 287 ? 14.992 44.781 25.094 1 82.75 287 ARG A O 1
ATOM 2331 N N . LEU A 1 288 ? 15.727 46.156 23.516 1 84.69 288 LEU A N 1
ATOM 2332 C CA . LEU A 1 288 ? 15.914 45.094 22.547 1 84.69 288 LEU A CA 1
ATOM 2333 C C . LEU A 1 288 ? 17.047 44.156 22.969 1 84.69 288 LEU A C 1
ATOM 2335 O O . LEU A 1 288 ? 16.969 42.938 22.75 1 84.69 288 LEU A O 1
ATOM 2339 N N . ILE A 1 289 ? 18.062 44.719 23.562 1 86.5 289 ILE A N 1
ATOM 2340 C CA . ILE A 1 289 ? 19.172 43.938 24.078 1 86.5 289 ILE A CA 1
ATOM 2341 C C . ILE A 1 289 ? 18.672 43 25.172 1 86.5 289 ILE A C 1
ATOM 2343 O O . ILE A 1 289 ? 19.047 41.812 25.219 1 86.5 289 ILE A O 1
ATOM 2347 N N . LEU A 1 290 ? 17.844 43.469 25.969 1 82.12 290 LEU A N 1
ATOM 2348 C CA . LEU A 1 290 ? 17.312 42.688 27.078 1 82.12 290 LEU A CA 1
ATOM 2349 C C . LEU A 1 290 ? 16.391 41.594 26.562 1 82.12 290 LEU A C 1
ATOM 2351 O O . LEU A 1 290 ? 16.156 40.594 27.266 1 82.12 290 LEU A O 1
ATOM 2355 N N . GLN A 1 291 ? 15.844 41.781 25.375 1 76.19 291 GLN A N 1
ATOM 2356 C CA . GLN A 1 291 ? 14.992 40.812 24.734 1 76.19 291 GLN A CA 1
ATOM 2357 C C . GLN A 1 291 ? 15.82 39.812 23.938 1 76.19 291 GLN A C 1
ATOM 2359 O O . GLN A 1 291 ? 15.273 39.062 23.125 1 76.19 291 GLN A O 1
ATOM 2364 N N . ASP A 1 292 ? 17.109 39.844 24.062 1 79.75 292 ASP A N 1
ATOM 2365 C CA . ASP A 1 292 ? 18.062 38.906 23.484 1 79.75 292 ASP A CA 1
ATOM 2366 C C . ASP A 1 292 ? 18.125 39.062 21.969 1 79.75 292 ASP A C 1
ATOM 2368 O O . ASP A 1 292 ? 18.328 38.094 21.25 1 79.75 292 ASP A O 1
ATOM 2372 N N . LYS A 1 293 ? 17.859 40.219 21.531 1 80.56 293 LYS A N 1
ATOM 2373 C CA . LYS A 1 293 ? 18 40.469 20.094 1 80.56 293 LYS A CA 1
ATOM 2374 C C . LYS A 1 293 ? 19.453 40.719 19.719 1 80.56 293 LYS A C 1
ATOM 2376 O O . LYS A 1 293 ? 20.188 41.375 20.469 1 80.56 293 LYS A O 1
ATOM 2381 N N . THR A 1 294 ? 19.859 40.125 18.656 1 83.88 294 THR A N 1
ATOM 2382 C CA . THR A 1 294 ? 21.219 40.344 18.156 1 83.88 294 THR A CA 1
ATOM 2383 C C . THR A 1 294 ? 21.328 41.688 17.469 1 83.88 294 THR A C 1
ATOM 2385 O O . THR A 1 294 ? 20.328 42.344 17.188 1 83.88 294 THR A O 1
ATOM 2388 N N . VAL A 1 295 ? 22.625 42.156 17.297 1 86.19 295 VAL A N 1
ATOM 2389 C CA . VAL A 1 295 ? 22.891 43.438 16.625 1 86.19 295 VAL A CA 1
ATOM 2390 C C . VAL A 1 295 ? 22.219 43.438 15.258 1 86.19 295 VAL A C 1
ATOM 2392 O O . VAL A 1 295 ? 21.625 44.438 14.859 1 86.19 295 VAL A O 1
ATOM 2395 N N . S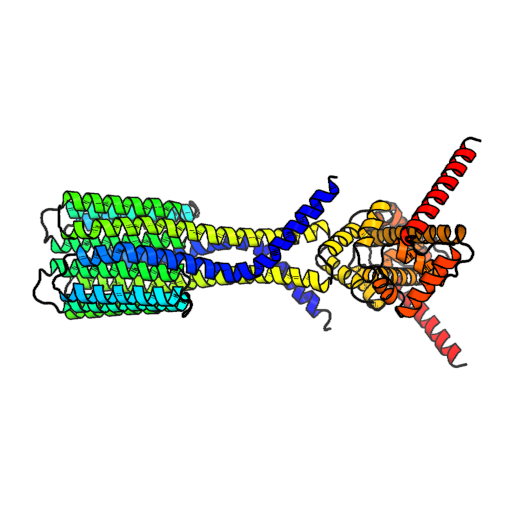ER A 1 296 ? 22.219 42.312 14.672 1 86.31 296 SER A N 1
ATOM 2396 C CA . SER A 1 296 ? 21.625 42.188 13.344 1 86.31 296 SER A CA 1
ATOM 2397 C C . SER A 1 296 ? 20.109 42.344 13.398 1 86.31 296 SER A C 1
ATOM 2399 O O . SER A 1 296 ? 19.516 43.062 12.578 1 86.31 296 SER A O 1
ATOM 2401 N N . GLN A 1 297 ? 19.516 41.75 14.352 1 80.19 297 GLN A N 1
ATOM 2402 C CA . GLN A 1 297 ? 18.078 41.844 14.523 1 80.19 297 GLN A CA 1
ATOM 2403 C C . GLN A 1 297 ? 17.641 43.25 14.891 1 80.19 297 GLN A C 1
ATOM 2405 O O . GLN A 1 297 ? 16.609 43.75 14.414 1 80.19 297 GLN A O 1
ATOM 2410 N N . ILE A 1 298 ? 18.406 43.906 15.703 1 85.31 298 ILE A N 1
ATOM 2411 C CA . ILE A 1 298 ? 18.109 45.25 16.125 1 85.31 298 ILE A CA 1
ATOM 2412 C C . ILE A 1 298 ? 18.156 46.219 14.93 1 85.31 298 ILE A C 1
ATOM 2414 O O . ILE A 1 298 ? 17.297 47.062 14.773 1 85.31 298 ILE A O 1
ATOM 2418 N N . CYS A 1 299 ? 19.141 45.969 14.016 1 87.5 299 CYS A N 1
ATOM 2419 C CA . CYS A 1 299 ? 19.266 46.75 12.797 1 87.5 299 CYS A CA 1
ATOM 2420 C C . CYS A 1 299 ? 18.016 46.625 11.938 1 87.5 299 CYS A C 1
ATOM 2422 O O . CYS A 1 299 ? 17.5 47.625 11.422 1 87.5 299 CYS A O 1
ATOM 2424 N N . GLU A 1 300 ? 17.531 45.469 11.867 1 78.94 300 GLU A N 1
ATOM 2425 C CA . GLU A 1 300 ? 16.359 45.156 11.047 1 78.94 300 GLU A CA 1
ATOM 2426 C C . GLU A 1 300 ? 15.102 45.812 11.633 1 78.94 300 GLU A C 1
ATOM 2428 O O . GLU A 1 300 ? 14.297 46.375 10.906 1 78.94 300 GLU A O 1
ATOM 2433 N N . LEU A 1 301 ? 14.953 45.688 12.914 1 74.38 301 LEU A N 1
ATOM 2434 C CA . LEU A 1 301 ? 13.75 46.156 13.602 1 74.38 301 LEU A CA 1
ATOM 2435 C C . LEU A 1 301 ? 13.664 47.688 13.609 1 74.38 301 LEU A C 1
ATOM 2437 O O . LEU A 1 301 ? 12.578 48.25 13.484 1 74.38 301 LEU A O 1
ATOM 2441 N N . LEU A 1 302 ? 14.797 48.281 13.742 1 81.5 302 LEU A N 1
ATOM 2442 C CA . LEU A 1 302 ? 14.812 49.75 13.875 1 81.5 302 LEU A CA 1
ATOM 2443 C C . LEU A 1 302 ? 15.148 50.406 12.539 1 81.5 302 LEU A C 1
ATOM 2445 O O . LEU A 1 302 ? 15.125 51.625 12.43 1 81.5 302 LEU A O 1
ATOM 2449 N N . HIS A 1 303 ? 15.359 49.438 11.508 1 81.44 303 HIS A N 1
ATOM 2450 C CA . HIS A 1 303 ? 15.719 49.938 10.18 1 81.44 303 HIS A CA 1
ATOM 2451 C C . HIS A 1 303 ? 16.891 50.906 10.242 1 81.44 303 HIS A C 1
ATOM 2453 O O . HIS A 1 303 ? 16.812 52 9.695 1 81.44 303 HIS A O 1
ATOM 2459 N N . ARG A 1 304 ? 17.938 50.5 10.938 1 87.12 304 ARG A N 1
ATOM 2460 C CA . ARG A 1 304 ? 19.156 51.281 11.094 1 87.12 304 ARG A CA 1
ATOM 2461 C C . ARG A 1 304 ? 20.375 50.438 10.734 1 87.12 304 ARG A C 1
ATOM 2463 O O . ARG A 1 304 ? 20.297 49.219 10.633 1 87.12 304 ARG A O 1
ATOM 2470 N N . SER A 1 305 ? 21.562 51.062 10.367 1 87.44 305 SER A N 1
ATOM 2471 C CA . SER A 1 305 ? 22.797 50.375 9.977 1 87.44 305 SER A CA 1
ATOM 2472 C C . SER A 1 305 ? 23.531 49.812 11.195 1 87.44 305 SER A C 1
ATOM 2474 O O . SER A 1 305 ? 23.328 50.312 12.312 1 87.44 305 SER A O 1
ATOM 2476 N N . SER A 1 306 ? 24.328 48.781 10.938 1 89.56 306 SER A N 1
ATOM 2477 C CA . SER A 1 306 ? 25.094 48.156 12 1 89.56 306 SER A CA 1
ATOM 2478 C C . SER A 1 306 ? 26.062 49.156 12.648 1 89.56 306 SER A C 1
ATOM 2480 O O . SER A 1 306 ? 26.312 49.062 13.852 1 89.56 306 SER A O 1
ATOM 2482 N N . GLY A 1 307 ? 26.531 50 11.867 1 89.94 307 GLY A N 1
ATOM 2483 C CA . GLY A 1 307 ? 27.438 51.031 12.391 1 89.94 307 GLY A CA 1
ATOM 2484 C C . GLY A 1 307 ? 26.766 51.938 13.391 1 89.94 307 GLY A C 1
ATOM 2485 O O . GLY A 1 307 ? 27.359 52.281 14.43 1 89.94 307 GLY A O 1
ATOM 2486 N N . ASN A 1 308 ? 25.625 52.406 13.109 1 91.44 308 ASN A N 1
ATOM 2487 C CA . ASN A 1 308 ? 24.859 53.281 13.992 1 91.44 308 ASN A CA 1
ATOM 2488 C C . ASN A 1 308 ? 24.547 52.594 15.312 1 91.44 308 ASN A C 1
ATOM 2490 O O . ASN A 1 308 ? 24.703 53.188 16.375 1 91.44 308 ASN A O 1
ATOM 2494 N N . ILE A 1 309 ? 24.172 51.375 15.195 1 92.25 309 ILE A N 1
ATOM 2495 C CA . ILE A 1 309 ? 23.797 50.625 16.391 1 92.25 309 ILE A CA 1
ATOM 2496 C C . ILE A 1 309 ? 25.016 50.375 17.266 1 92.25 309 ILE A C 1
ATOM 2498 O O . ILE A 1 309 ? 24.938 50.469 18.484 1 92.25 309 ILE A O 1
ATOM 2502 N N . THR A 1 310 ? 26.125 50.062 16.578 1 90.94 310 THR A N 1
ATOM 2503 C CA . THR A 1 310 ? 27.375 49.812 17.312 1 90.94 310 THR A CA 1
ATOM 2504 C C . THR A 1 310 ? 27.812 51.094 18.047 1 90.94 310 THR A C 1
ATOM 2506 O O . THR A 1 310 ? 28.266 51.031 19.188 1 90.94 310 THR A O 1
ATOM 2509 N N . SER A 1 311 ? 27.656 52.188 17.375 1 92.19 311 SER A N 1
ATOM 2510 C CA . SER A 1 311 ? 28 53.469 18 1 92.19 311 SER A CA 1
ATOM 2511 C C . SER A 1 311 ? 27.094 53.75 19.188 1 92.19 311 SER A C 1
ATOM 2513 O O . SER A 1 311 ? 27.562 54.219 20.219 1 92.19 311 SER A O 1
ATOM 2515 N N . GLN A 1 312 ? 25.875 53.531 19.094 1 92.06 312 GLN A N 1
ATOM 2516 C CA . GLN A 1 312 ? 24.922 53.75 20.172 1 92.06 312 GLN A CA 1
ATOM 2517 C C . GLN A 1 312 ? 25.203 52.812 21.359 1 92.06 312 GLN A C 1
ATOM 2519 O O . GLN A 1 312 ? 25.094 53.219 22.516 1 92.06 312 GLN A O 1
ATOM 2524 N N . ARG A 1 313 ? 25.547 51.594 21.031 1 91.31 313 ARG A N 1
ATOM 2525 C CA . ARG A 1 313 ? 25.891 50.656 22.078 1 91.31 313 ARG A CA 1
ATOM 2526 C C . ARG A 1 313 ? 27.109 51.125 22.875 1 91.31 313 ARG A C 1
ATOM 2528 O O . ARG A 1 313 ? 27.156 51 24.094 1 91.31 313 ARG A O 1
ATOM 2535 N N . ALA A 1 314 ? 28.031 51.656 22.078 1 90.94 314 ALA A N 1
ATOM 2536 C CA . ALA A 1 314 ? 29.234 52.188 22.719 1 90.94 314 ALA A CA 1
ATOM 2537 C C . ALA A 1 314 ? 28.875 53.375 23.625 1 90.94 314 ALA A C 1
ATOM 2539 O O . ALA A 1 314 ? 29.422 53.5 24.719 1 90.94 314 ALA A O 1
ATOM 2540 N N . ASN A 1 315 ? 28.031 54.219 23.172 1 92.56 315 ASN A N 1
ATOM 2541 C CA . ASN A 1 315 ? 27.578 55.375 23.953 1 92.56 315 ASN A CA 1
ATOM 2542 C C . ASN A 1 315 ? 26.859 54.938 25.219 1 92.56 315 ASN A C 1
ATOM 2544 O O . ASN A 1 315 ? 27.047 55.531 26.281 1 92.56 315 ASN A O 1
ATOM 2548 N N . ILE A 1 316 ? 26.047 53.906 25.078 1 92.94 316 ILE A N 1
ATOM 2549 C CA . ILE A 1 316 ? 25.312 53.375 26.219 1 92.94 316 ILE A CA 1
ATOM 2550 C C . ILE A 1 316 ? 26.281 52.844 27.25 1 92.94 316 ILE A C 1
ATOM 2552 O O . ILE A 1 316 ? 26.141 53.094 28.453 1 92.94 316 ILE A O 1
ATOM 2556 N N . ARG A 1 317 ? 27.266 52.094 26.781 1 91.75 317 ARG A N 1
ATOM 2557 C CA . ARG A 1 317 ? 28.281 51.531 27.672 1 91.75 317 ARG A CA 1
ATOM 2558 C C . ARG A 1 317 ? 28.984 52.656 28.438 1 91.75 317 ARG A C 1
ATOM 2560 O O . ARG A 1 317 ? 29.234 52.531 29.641 1 91.75 317 ARG A O 1
ATOM 2567 N N . ALA A 1 318 ? 29.297 53.688 27.703 1 90.81 318 ALA A N 1
ATOM 2568 C CA . ALA A 1 318 ? 30 54.812 28.312 1 90.81 318 ALA A CA 1
ATOM 2569 C C . ALA A 1 318 ? 29.125 55.469 29.375 1 90.81 318 ALA A C 1
ATOM 2571 O O . ALA A 1 318 ? 29.609 55.812 30.453 1 90.81 318 ALA A O 1
ATOM 2572 N N . LYS A 1 319 ? 27.906 55.594 29.078 1 89.94 319 LYS A N 1
ATOM 2573 C CA . LYS A 1 319 ? 26.984 56.25 30 1 89.94 319 LYS A CA 1
ATOM 2574 C C . LYS A 1 319 ? 26.734 55.406 31.234 1 89.94 319 LYS A C 1
ATOM 2576 O O . LYS A 1 319 ? 26.469 55.938 32.312 1 89.94 319 LYS A O 1
ATOM 2581 N N . LEU A 1 320 ? 26.891 54.125 31.062 1 88.5 320 LEU A N 1
ATOM 2582 C CA . LEU A 1 320 ? 26.656 53.188 32.156 1 88.5 320 LEU A CA 1
ATOM 2583 C C . LEU A 1 320 ? 27.953 52.938 32.938 1 88.5 320 LEU A C 1
ATOM 2585 O O . LEU A 1 320 ? 27.938 52.312 34 1 88.5 320 LEU A O 1
ATOM 2589 N N . GLY A 1 321 ? 29.047 53.469 32.438 1 87.44 321 GLY A N 1
ATOM 2590 C CA . GLY A 1 321 ? 30.328 53.312 33.094 1 87.44 321 GLY A CA 1
ATOM 2591 C C . GLY A 1 321 ? 30.859 51.906 33.031 1 87.44 321 GLY A C 1
ATOM 2592 O O . GLY A 1 321 ? 31.469 51.406 33.969 1 87.44 321 GLY A O 1
ATOM 2593 N N . LEU A 1 322 ? 30.547 51.219 31.969 1 88.94 322 LEU A N 1
ATOM 2594 C CA . LEU A 1 322 ? 30.953 49.812 31.859 1 88.94 322 LEU A CA 1
ATOM 2595 C C . LEU A 1 322 ? 32.344 49.688 31.281 1 88.94 322 LEU A C 1
ATOM 2597 O O . LEU A 1 322 ? 32.75 50.531 30.453 1 88.94 322 LEU A O 1
ATOM 2601 N N . LYS A 1 323 ? 33.094 48.688 31.766 1 86.69 323 LYS A N 1
ATOM 2602 C CA . LYS A 1 323 ? 34.406 48.406 31.234 1 86.69 323 LYS A CA 1
ATOM 2603 C C . LYS A 1 323 ? 34.312 47.562 29.953 1 86.69 323 LYS A C 1
ATOM 2605 O O . LYS A 1 323 ? 33.25 47.031 29.625 1 86.69 323 LYS A O 1
ATOM 2610 N N . LYS A 1 324 ? 35.375 47.5 29.188 1 83.81 324 LYS A N 1
ATOM 2611 C CA . LYS A 1 324 ? 35.406 46.781 27.906 1 83.81 324 LYS A CA 1
ATOM 2612 C C . LYS A 1 324 ? 35.062 45.312 28.094 1 83.81 324 LYS A C 1
ATOM 2614 O O . LYS A 1 324 ? 34.469 44.688 27.203 1 83.81 324 LYS A O 1
ATOM 2619 N N . SER A 1 325 ? 35.25 44.781 29.219 1 86.38 325 SER A N 1
ATOM 2620 C CA . SER A 1 325 ? 35.062 43.344 29.469 1 86.38 325 SER A CA 1
ATOM 2621 C C . SER A 1 325 ? 33.656 43.031 29.953 1 86.38 325 SER A C 1
ATOM 2623 O O . SER A 1 325 ? 33.188 41.875 29.922 1 86.38 325 SER A O 1
ATOM 2625 N N . ASP A 1 326 ? 32.844 44.062 30.266 1 87.44 326 ASP A N 1
ATOM 2626 C CA . ASP A 1 326 ? 31.531 43.844 30.844 1 87.44 326 ASP A CA 1
ATOM 2627 C C . ASP A 1 326 ? 30.5 43.531 29.766 1 87.44 326 ASP A C 1
ATOM 2629 O O . ASP A 1 326 ? 30.547 44.094 28.672 1 87.44 326 ASP A O 1
ATOM 2633 N N . ASN A 1 327 ? 29.672 42.625 30.094 1 89.38 327 ASN A N 1
ATOM 2634 C CA . ASN A 1 327 ? 28.562 42.312 29.203 1 89.38 327 ASN A CA 1
ATOM 2635 C C . ASN A 1 327 ? 27.406 43.312 29.406 1 89.38 327 ASN A C 1
ATOM 2637 O O . ASN A 1 327 ? 26.859 43.406 30.5 1 89.38 327 ASN A O 1
ATOM 2641 N N . LEU A 1 328 ? 27.141 44 28.344 1 88.81 328 LEU A N 1
ATOM 2642 C CA . LEU A 1 328 ? 26.125 45.031 28.422 1 88.81 328 LEU A CA 1
ATOM 2643 C C . LEU A 1 328 ? 24.797 44.469 28.875 1 88.81 328 LEU A C 1
ATOM 2645 O O . LEU A 1 328 ? 24.141 45.031 29.766 1 88.81 328 LEU A O 1
ATOM 2649 N N . LYS A 1 329 ? 24.359 43.344 28.312 1 89.81 329 LYS A N 1
ATOM 2650 C CA . LYS A 1 329 ? 23.078 42.719 28.672 1 89.81 329 LYS A CA 1
ATOM 2651 C C . LYS A 1 329 ? 23.047 42.344 30.156 1 89.81 329 LYS A C 1
ATOM 2653 O O . LYS A 1 329 ? 22.062 42.625 30.844 1 89.81 329 LYS A O 1
ATOM 2658 N N . GLU A 1 330 ? 24.031 41.75 30.594 1 90.5 330 GLU A N 1
ATOM 2659 C CA . GLU A 1 330 ? 24.109 41.312 31.984 1 90.5 330 GLU A CA 1
ATOM 2660 C C . GLU A 1 330 ? 24.078 42.5 32.938 1 90.5 330 GLU A C 1
ATOM 2662 O O . GLU A 1 330 ? 23.469 42.438 34 1 90.5 330 GLU A O 1
ATOM 2667 N N . ALA A 1 331 ? 24.828 43.5 32.594 1 88.44 331 ALA A N 1
ATOM 2668 C CA . ALA A 1 331 ? 24.859 44.719 33.406 1 88.44 331 ALA A CA 1
ATOM 2669 C C . ALA A 1 331 ? 23.469 45.344 33.531 1 88.44 331 ALA A C 1
ATOM 2671 O O . ALA A 1 331 ? 23.062 45.75 34.594 1 88.44 331 ALA A O 1
ATOM 2672 N N . LEU A 1 332 ? 22.766 45.375 32.438 1 87.75 332 LEU A N 1
ATOM 2673 C CA . LEU A 1 332 ? 21.422 45.938 32.406 1 87.75 332 LEU A CA 1
ATOM 2674 C C . LEU A 1 332 ? 20.484 45.094 33.281 1 87.75 332 LEU A C 1
ATOM 2676 O O . LEU A 1 332 ? 19.688 45.656 34.031 1 87.75 332 LEU A O 1
ATOM 2680 N N . GLN A 1 333 ? 20.578 43.812 33.156 1 87.75 333 GLN A N 1
ATOM 2681 C CA . GLN A 1 333 ? 19.734 42.875 33.906 1 87.75 333 GLN A CA 1
ATOM 2682 C C . GLN A 1 333 ? 19.984 43 35.406 1 87.75 333 GLN A C 1
ATOM 2684 O O . GLN A 1 333 ? 19.047 42.969 36.219 1 87.75 333 GLN A O 1
ATOM 2689 N N . GLU A 1 334 ? 21.25 43.031 35.75 1 87 334 GLU A N 1
ATOM 2690 C CA . GLU A 1 334 ? 21.641 43.125 37.156 1 87 334 GLU A CA 1
ATOM 2691 C C . GLU A 1 334 ? 21.109 44.406 37.781 1 87 334 GLU A C 1
ATOM 2693 O O . GLU A 1 334 ? 20.594 44.375 38.906 1 87 334 GLU A O 1
ATOM 2698 N N . ARG A 1 335 ? 21.25 45.469 37.125 1 85.06 335 ARG A N 1
ATOM 2699 C CA . ARG A 1 335 ? 20.797 46.75 37.656 1 85.06 335 ARG A CA 1
ATOM 2700 C C . ARG A 1 335 ? 19.266 46.781 37.781 1 85.06 335 ARG A C 1
ATOM 2702 O O . ARG A 1 335 ? 18.734 47.375 38.719 1 85.06 335 ARG A O 1
ATOM 2709 N N . MET A 1 336 ? 18.672 46.188 36.844 1 85.25 336 MET A N 1
ATOM 2710 C CA . MET A 1 336 ? 17.219 46.125 36.875 1 85.25 336 MET A CA 1
ATOM 2711 C C . MET A 1 336 ? 16.75 45.25 38.031 1 85.25 336 MET A C 1
ATOM 2713 O O . MET A 1 336 ? 15.773 45.594 38.719 1 85.25 336 MET A O 1
ATOM 2717 N N . ARG A 1 337 ? 17.406 44.156 38.219 1 85.81 337 ARG A N 1
ATOM 2718 C CA . ARG A 1 337 ? 17.078 43.25 39.312 1 85.81 337 ARG A CA 1
ATOM 2719 C C . ARG A 1 337 ? 17.25 43.969 40.656 1 85.81 337 ARG A C 1
ATOM 2721 O O . ARG A 1 337 ? 16.406 43.844 41.531 1 85.81 337 ARG A O 1
ATOM 2728 N N . LEU A 1 338 ? 18.328 44.625 40.812 1 84 338 LEU A N 1
ATOM 2729 C CA . LEU A 1 338 ? 18.625 45.344 42.031 1 84 338 LEU A CA 1
ATOM 2730 C C . LEU A 1 338 ? 17.578 46.438 42.281 1 84 338 LEU A C 1
ATOM 2732 O O . LEU A 1 338 ? 17.172 46.656 43.438 1 84 338 LEU A O 1
ATOM 2736 N N . TYR A 1 339 ? 17.219 47.062 41.219 1 84 339 TYR A N 1
ATOM 2737 C CA . TYR A 1 339 ? 16.203 48.094 41.312 1 84 339 TYR A CA 1
ATOM 2738 C C . TYR A 1 339 ? 14.867 47.531 41.781 1 84 339 TYR A C 1
ATOM 2740 O O . TYR A 1 339 ? 14.203 48.094 42.656 1 84 339 TYR A O 1
ATOM 2748 N N . GLU A 1 340 ? 14.469 46.406 41.156 1 80.62 340 GLU A N 1
ATOM 2749 C CA . GLU A 1 340 ? 13.203 45.75 41.5 1 80.62 340 GLU A CA 1
ATOM 2750 C C . GLU A 1 340 ? 13.211 45.219 42.938 1 80.62 340 GLU A C 1
ATOM 2752 O O . GLU A 1 340 ? 12.203 45.312 43.625 1 80.62 340 GLU A O 1
ATOM 2757 N N . GLU A 1 341 ? 14.289 44.719 43.312 1 80.81 341 GLU A N 1
ATOM 2758 C CA . GLU A 1 341 ? 14.438 44.25 44.688 1 80.81 341 GLU A CA 1
ATOM 2759 C C . GLU A 1 341 ? 14.336 45.406 45.688 1 80.81 341 GLU A C 1
ATOM 2761 O O . GLU A 1 341 ? 13.703 45.25 46.75 1 80.81 341 GLU A O 1
ATOM 2766 N N . GLU A 1 342 ? 14.961 46.438 45.406 1 80.06 342 GLU A N 1
ATOM 2767 C CA . GLU A 1 342 ? 14.93 47.625 46.281 1 80.06 342 GLU A CA 1
ATOM 2768 C C . GLU A 1 342 ? 13.516 48.188 46.375 1 80.06 342 GLU A C 1
ATOM 2770 O O . GLU A 1 342 ? 13.078 48.594 47.438 1 80.06 342 GLU A O 1
ATOM 2775 N N . HIS A 1 343 ? 12.891 48.219 45.219 1 77.44 343 HIS A N 1
ATOM 2776 C CA . HIS A 1 343 ? 11.531 48.75 45.219 1 77.44 343 HIS A CA 1
ATOM 2777 C C . HIS A 1 343 ? 10.57 47.812 45.938 1 77.44 343 HIS A C 1
ATOM 2779 O O . HIS A 1 343 ? 9.656 48.25 46.625 1 77.44 343 HIS A O 1
ATOM 2785 N N . HIS A 1 344 ? 10.766 46.5 45.75 1 75.25 344 HIS A N 1
ATOM 2786 C CA . HIS A 1 344 ? 9.953 45.531 46.469 1 75.25 344 HIS A CA 1
ATOM 2787 C C . HIS A 1 344 ? 10.18 45.625 47.969 1 75.25 344 HIS A C 1
ATOM 2789 O O . HIS A 1 344 ? 9.234 45.531 48.75 1 75.25 344 HIS A O 1
ATOM 2795 N N . ARG A 1 345 ? 11.336 45.812 48.406 1 73.25 345 ARG A N 1
ATOM 2796 C CA . ARG A 1 345 ? 11.688 45.969 49.812 1 73.25 345 ARG A CA 1
ATOM 2797 C C . ARG A 1 345 ? 11.07 47.25 50.375 1 73.25 345 ARG A C 1
ATOM 2799 O O . ARG A 1 345 ? 10.578 47.25 51.5 1 73.25 345 ARG A O 1
ATOM 2806 N N . GLN A 1 346 ? 11.094 48.219 49.562 1 73.06 346 GLN A N 1
ATOM 2807 C CA . GLN A 1 346 ? 10.508 49.5 50 1 73.06 346 GLN A CA 1
ATOM 2808 C C . GLN A 1 346 ? 8.992 49.375 50.156 1 73.06 346 GLN A C 1
ATOM 2810 O O . GLN A 1 346 ? 8.406 49.906 51.094 1 73.06 346 GLN A O 1
ATOM 2815 N N . GLU A 1 347 ? 8.406 48.688 49.25 1 72.25 347 GLU A N 1
ATOM 2816 C CA . GLU A 1 347 ? 6.965 48.469 49.312 1 72.25 347 GLU A CA 1
ATOM 2817 C C . GLU A 1 347 ? 6.598 47.594 50.531 1 72.25 347 GLU A C 1
ATOM 2819 O O . GLU A 1 347 ? 5.594 47.844 51.188 1 72.25 347 GLU A O 1
ATOM 2824 N N . GLU A 1 348 ? 7.352 46.531 50.75 1 71.94 348 GLU A N 1
ATOM 2825 C CA . GLU A 1 348 ? 7.16 45.688 51.906 1 71.94 348 GLU A CA 1
ATOM 2826 C C . GLU A 1 348 ? 7.344 46.469 53.219 1 71.94 348 GLU A C 1
ATOM 2828 O O . GLU A 1 348 ? 6.598 46.281 54.156 1 71.94 348 GLU A O 1
ATOM 2833 N N . PHE A 1 349 ? 8.289 47.281 53.219 1 71.12 349 PHE A N 1
ATOM 2834 C CA . PHE A 1 349 ? 8.555 48.094 54.375 1 71.12 349 PHE A CA 1
ATOM 2835 C C . PHE A 1 349 ? 7.441 49.125 54.594 1 71.12 349 PHE A C 1
ATOM 2837 O O . PHE A 1 349 ? 7.027 49.375 55.719 1 71.12 349 PHE A O 1
ATOM 2844 N N . SER A 1 350 ? 6.965 49.656 53.594 1 69.75 350 SER A N 1
ATOM 2845 C CA . SER A 1 350 ? 5.875 50.625 53.688 1 69.75 350 SER A CA 1
ATOM 2846 C C . SER A 1 350 ? 4.578 49.969 54.125 1 69.75 350 SER A C 1
ATOM 2848 O O . SER A 1 350 ? 3.744 50.562 54.781 1 69.75 350 SER A O 1
ATOM 2850 N N . ALA A 1 351 ? 4.238 48.75 53.812 1 72.69 351 ALA A N 1
ATOM 2851 C CA . ALA A 1 351 ? 3.053 48 54.188 1 72.69 351 ALA A CA 1
ATOM 2852 C C . ALA A 1 351 ? 3.105 47.594 55.656 1 72.69 351 ALA A C 1
ATOM 2854 O O . ALA A 1 351 ? 2.066 47.406 56.281 1 72.69 351 ALA A O 1
ATOM 2855 N N . MET A 1 352 ? 4.207 47.438 56.125 1 61.22 352 MET A N 1
ATOM 2856 C CA . MET A 1 352 ? 4.363 47.094 57.531 1 61.22 352 MET A CA 1
ATOM 2857 C C . MET A 1 352 ? 4.16 48.344 58.406 1 61.22 352 MET A C 1
ATOM 2859 O O . MET A 1 352 ? 3.979 48.219 59.625 1 61.22 352 MET A O 1
ATOM 2863 N N . ARG A 1 353 ? 4.027 49.469 57.875 1 56.16 353 ARG A N 1
ATOM 2864 C CA . ARG A 1 353 ? 3.686 50.656 58.656 1 56.16 353 ARG A CA 1
ATOM 2865 C C . ARG A 1 353 ? 2.193 50.938 58.594 1 56.16 353 ARG A C 1
ATOM 2867 O O . ARG A 1 353 ? 1.595 50.844 57.5 1 56.16 353 ARG A O 1
ATOM 2874 N N . MET B 1 1 ? 10.938 21.391 35.062 1 22.48 1 MET B N 1
ATOM 2875 C CA . MET B 1 1 ? 11.648 20.281 34.406 1 22.48 1 MET B CA 1
ATOM 2876 C C . MET B 1 1 ? 10.75 19.562 33.406 1 22.48 1 MET B C 1
ATOM 2878 O O . MET B 1 1 ? 11.25 18.844 32.531 1 22.48 1 MET B O 1
ATOM 2882 N N . ILE B 1 2 ? 9.422 19.578 33.688 1 30.42 2 ILE B N 1
ATOM 2883 C CA . ILE B 1 2 ? 8.438 18.828 32.906 1 30.42 2 ILE B CA 1
ATOM 2884 C C . ILE B 1 2 ? 8.172 19.516 31.578 1 30.42 2 ILE B C 1
ATOM 2886 O O . ILE B 1 2 ? 7.836 18.859 30.594 1 30.42 2 ILE B O 1
ATOM 2890 N N . PHE B 1 3 ? 8.242 20.828 31.562 1 26.77 3 PHE B N 1
ATOM 2891 C CA . PHE B 1 3 ? 7.922 21.625 30.391 1 26.77 3 PHE B CA 1
ATOM 2892 C C . PHE B 1 3 ? 8.969 21.438 29.297 1 26.77 3 PHE B C 1
ATOM 2894 O O . PHE B 1 3 ? 8.688 21.656 28.109 1 26.77 3 PHE B O 1
ATOM 2901 N N . SER B 1 4 ? 10.219 21.156 29.609 1 33.97 4 SER B N 1
ATOM 2902 C CA . SER B 1 4 ? 11.359 20.875 28.734 1 33.97 4 SER B CA 1
ATOM 2903 C C . SER B 1 4 ? 11.141 19.594 27.938 1 33.97 4 SER B C 1
ATOM 2905 O O . SER B 1 4 ? 11.57 19.484 26.781 1 33.97 4 SER B O 1
ATOM 2907 N N . THR B 1 5 ? 10.359 18.672 28.469 1 38.19 5 THR B N 1
ATOM 2908 C CA . THR B 1 5 ? 10.305 17.344 27.875 1 38.19 5 THR B CA 1
ATOM 2909 C C . THR B 1 5 ? 9.344 17.328 26.688 1 38.19 5 THR B C 1
ATOM 2911 O O . THR B 1 5 ? 9.523 16.547 25.75 1 38.19 5 THR B O 1
ATOM 2914 N N . LYS B 1 6 ? 8.266 18.094 26.688 1 38.69 6 LYS B N 1
ATOM 2915 C CA . LYS B 1 6 ? 7.289 18.047 25.594 1 38.69 6 LYS B CA 1
ATOM 2916 C C . LYS B 1 6 ? 7.801 18.781 24.359 1 38.69 6 LYS B C 1
ATOM 2918 O O . LYS B 1 6 ? 7.613 18.312 23.234 1 38.69 6 LYS B O 1
ATOM 2923 N N . ALA B 1 7 ? 8.562 19.844 24.531 1 35.81 7 ALA B N 1
ATOM 2924 C CA . ALA B 1 7 ? 9.258 20.484 23.422 1 35.81 7 ALA B CA 1
ATOM 2925 C C . ALA B 1 7 ? 10.352 19.594 22.859 1 35.81 7 ALA B C 1
ATOM 2927 O O . ALA B 1 7 ? 10.523 19.5 21.641 1 35.81 7 ALA B O 1
ATOM 2928 N N . ALA B 1 8 ? 11.078 18.922 23.734 1 37.19 8 ALA B N 1
ATOM 2929 C CA . ALA B 1 8 ? 12.148 18.016 23.328 1 37.19 8 ALA B CA 1
ATOM 2930 C C . ALA B 1 8 ? 11.594 16.828 22.562 1 37.19 8 ALA B C 1
ATOM 2932 O O . ALA B 1 8 ? 12.188 16.391 21.562 1 37.19 8 ALA B O 1
ATOM 2933 N N . SER B 1 9 ? 10.555 16.219 23.016 1 35.75 9 SER B N 1
ATOM 2934 C CA . SER B 1 9 ? 9.945 15.125 22.266 1 35.75 9 SER B CA 1
ATOM 2935 C C . SER B 1 9 ? 9.422 15.594 20.922 1 35.75 9 SER B C 1
ATOM 2937 O O . SER B 1 9 ? 9.477 14.852 19.938 1 35.75 9 SER B O 1
ATOM 2939 N N . PHE B 1 10 ? 9.055 16.859 20.844 1 33.81 10 PHE B N 1
ATOM 2940 C CA . PHE B 1 10 ? 8.586 17.406 19.578 1 33.81 10 PHE B CA 1
ATOM 2941 C C . PHE B 1 10 ? 9.758 17.672 18.625 1 33.81 10 PHE B C 1
ATOM 2943 O O . PHE B 1 10 ? 9.68 17.359 17.438 1 33.81 10 PHE B O 1
ATOM 2950 N N . LEU B 1 11 ? 10.828 18.25 19.109 1 33.34 11 LEU B N 1
ATOM 2951 C CA . LEU B 1 11 ? 12.023 18.391 18.281 1 33.34 11 LEU B CA 1
ATOM 2952 C C . LEU B 1 11 ? 12.523 17.047 17.797 1 33.34 11 LEU B C 1
ATOM 2954 O O . LEU B 1 11 ? 12.977 16.906 16.656 1 33.34 11 LEU B O 1
ATOM 2958 N N . SER B 1 12 ? 12.516 16.109 18.609 1 36.84 12 SER B N 1
ATOM 2959 C CA . SER B 1 12 ? 12.898 14.766 18.156 1 36.84 12 SER B CA 1
ATOM 2960 C C . SER B 1 12 ? 11.953 14.266 17.062 1 36.84 12 SER B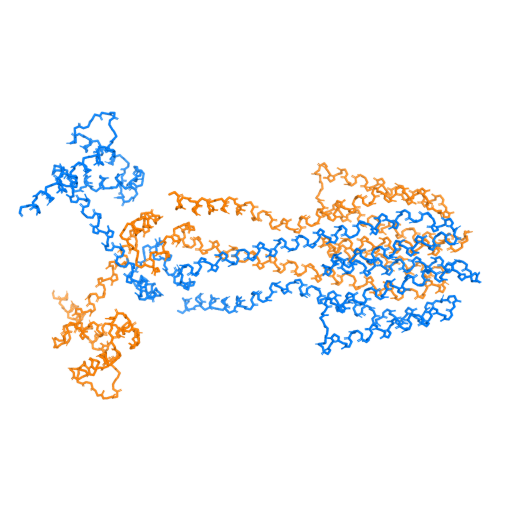 C 1
ATOM 2962 O O . SER B 1 12 ? 12.375 13.531 16.172 1 36.84 12 SER B O 1
ATOM 2964 N N . SER B 1 13 ? 10.703 14.781 17.016 1 35.88 13 SER B N 1
ATOM 2965 C CA . SER B 1 13 ? 9.781 14.383 15.953 1 35.88 13 SER B CA 1
ATOM 2966 C C . SER B 1 13 ? 10.062 15.133 14.656 1 35.88 13 SER B C 1
ATOM 2968 O O . SER B 1 13 ? 9.742 14.656 13.57 1 35.88 13 SER B O 1
ATOM 2970 N N . ILE B 1 14 ? 10.656 16.406 14.594 1 35.34 14 ILE B N 1
ATOM 2971 C CA . ILE B 1 14 ? 11.086 17.109 13.391 1 35.34 14 ILE B CA 1
ATOM 2972 C C . ILE B 1 14 ? 12.195 16.328 12.703 1 35.34 14 ILE B C 1
ATOM 2974 O O . ILE B 1 14 ? 12.188 16.172 11.477 1 35.34 14 ILE B O 1
ATOM 2978 N N . LYS B 1 15 ? 13.25 16.078 13.336 1 38 15 LYS B N 1
ATOM 2979 C CA . LYS B 1 15 ? 14.352 15.305 12.766 1 38 15 LYS B CA 1
ATOM 2980 C C . LYS B 1 15 ? 13.836 14.039 12.086 1 38 15 LYS B C 1
ATOM 2982 O O . LYS B 1 15 ? 14.359 13.633 11.047 1 38 15 LYS B O 1
ATOM 2987 N N . THR B 1 16 ? 12.68 13.484 12.508 1 37.03 16 THR B N 1
ATOM 2988 C CA . THR B 1 16 ? 12.148 12.273 11.891 1 37.03 16 THR B CA 1
ATOM 2989 C C . THR B 1 16 ? 11.391 12.609 10.609 1 37.03 16 THR B C 1
ATOM 2991 O O . THR B 1 16 ? 11.203 11.742 9.75 1 37.03 16 THR B O 1
ATOM 2994 N N . GLN B 1 17 ? 11.07 13.938 10.297 1 35.84 17 GLN B N 1
ATOM 2995 C CA . GLN B 1 17 ? 10.281 14.305 9.117 1 35.84 17 GLN B CA 1
ATOM 2996 C C . GLN B 1 17 ? 11.164 14.43 7.883 1 35.84 17 GLN B C 1
ATOM 2998 O O . GLN B 1 17 ? 10.758 14.062 6.781 1 35.84 17 GLN B O 1
ATOM 3003 N N . THR B 1 18 ? 12.25 15.227 7.812 1 36.47 18 THR B N 1
ATOM 3004 C CA . THR B 1 18 ? 13.117 15.258 6.645 1 36.47 18 THR B CA 1
ATOM 3005 C C . THR B 1 18 ? 13.461 13.844 6.184 1 36.47 18 THR B C 1
ATOM 3007 O O . THR B 1 18 ? 13.562 13.586 4.98 1 36.47 18 THR B O 1
ATOM 3010 N N . TYR B 1 19 ? 13.82 13.031 7.047 1 36.03 19 TYR B N 1
ATOM 3011 C CA . TYR B 1 19 ? 14.102 11.633 6.75 1 36.03 19 TYR B CA 1
ATOM 3012 C C . TYR B 1 19 ? 12.891 10.953 6.109 1 36.03 19 TYR B C 1
ATOM 3014 O O . TYR B 1 19 ? 13.039 9.992 5.348 1 36.03 19 TYR B O 1
ATOM 3022 N N . ASP B 1 20 ? 11.609 11.516 6.188 1 41.59 20 ASP B N 1
ATOM 3023 C CA . ASP B 1 20 ? 10.367 10.844 5.82 1 41.59 20 ASP B CA 1
ATOM 3024 C C . ASP B 1 20 ? 10.008 11.109 4.355 1 41.59 20 ASP B C 1
ATOM 3026 O O . ASP B 1 20 ? 9.422 10.258 3.693 1 41.59 20 ASP B O 1
ATOM 3030 N N . LYS B 1 21 ? 10.211 12.312 3.809 1 44.75 21 LYS B N 1
ATOM 3031 C CA . LYS B 1 21 ? 9.898 12.523 2.396 1 44.75 21 LYS B CA 1
ATOM 3032 C C . LYS B 1 21 ? 10.586 11.477 1.524 1 44.75 21 LYS B C 1
ATOM 3034 O O . LYS B 1 21 ? 9.969 10.914 0.618 1 44.75 21 LYS B O 1
ATOM 3039 N N . LYS B 1 22 ? 11.922 11.57 1.549 1 46.84 22 LYS B N 1
ATOM 3040 C CA . LYS B 1 22 ? 12.758 10.602 0.85 1 46.84 22 LYS B CA 1
ATOM 3041 C C . LYS B 1 22 ? 12.281 9.18 1.108 1 46.84 22 LYS B C 1
ATOM 3043 O O . LYS B 1 22 ? 12.508 8.281 0.291 1 46.84 22 LYS B O 1
ATOM 3048 N N . GLU B 1 23 ? 11.578 8.961 2.096 1 49.03 23 GLU B N 1
ATOM 3049 C CA . GLU B 1 23 ? 11.211 7.637 2.586 1 49.03 23 GLU B CA 1
ATOM 3050 C C . GLU B 1 23 ? 10.039 7.059 1.799 1 49.03 23 GLU B C 1
ATOM 3052 O O . GLU B 1 23 ? 9.961 5.844 1.59 1 49.03 23 GLU B O 1
ATOM 3057 N N . ARG B 1 24 ? 8.992 7.961 1.318 1 48.31 24 ARG B N 1
ATOM 3058 C CA . ARG B 1 24 ? 7.777 7.527 0.645 1 48.31 24 ARG B CA 1
ATOM 3059 C C . ARG B 1 24 ? 8.086 6.957 -0.736 1 48.31 24 ARG B C 1
ATOM 3061 O O . ARG B 1 24 ? 7.555 5.914 -1.118 1 48.31 24 ARG B O 1
ATOM 3068 N N . GLU B 1 25 ? 8.602 7.969 -1.752 1 54.84 25 GLU B N 1
ATOM 3069 C CA . GLU B 1 25 ? 9.156 7.316 -2.934 1 54.84 25 GLU B CA 1
ATOM 3070 C C . GLU B 1 25 ? 9.828 5.996 -2.572 1 54.84 25 GLU B C 1
ATOM 3072 O O . GLU B 1 25 ? 9.875 5.074 -3.389 1 54.84 25 GLU B O 1
ATOM 3077 N N . MET B 1 26 ? 9.867 5.801 -1.301 1 66.12 26 MET B N 1
ATOM 3078 C CA . MET B 1 26 ? 10.703 4.789 -0.663 1 66.12 26 MET B CA 1
ATOM 3079 C C . MET B 1 26 ? 9.914 3.51 -0.408 1 66.12 26 MET B C 1
ATOM 3081 O O . MET B 1 26 ? 10.461 2.41 -0.488 1 66.12 26 MET B O 1
ATOM 3085 N N . ILE B 1 27 ? 8.477 3.84 -0.552 1 70.12 27 ILE B N 1
ATOM 3086 C CA . ILE B 1 27 ? 7.773 2.619 -0.165 1 70.12 27 ILE B CA 1
ATOM 3087 C C . ILE B 1 27 ? 7.723 1.655 -1.348 1 70.12 27 ILE B C 1
ATOM 3089 O O . ILE B 1 27 ? 7.984 0.46 -1.195 1 70.12 27 ILE B O 1
ATOM 3093 N N . ILE B 1 28 ? 7.371 2.135 -2.518 1 77.38 28 ILE B N 1
ATOM 3094 C CA . ILE B 1 28 ? 7.355 1.298 -3.713 1 77.38 28 ILE B CA 1
ATOM 3095 C C . ILE B 1 28 ? 8.758 0.751 -3.977 1 77.38 28 ILE B C 1
ATOM 3097 O O . ILE B 1 28 ? 8.922 -0.436 -4.266 1 77.38 28 ILE B O 1
ATOM 3101 N N . THR B 1 29 ? 9.633 1.674 -3.82 1 81 29 THR B N 1
ATOM 3102 C CA . THR B 1 29 ? 11.008 1.252 -4.066 1 81 29 THR B CA 1
ATOM 3103 C C . THR B 1 29 ? 11.453 0.217 -3.033 1 81 29 THR B C 1
ATOM 3105 O O . THR B 1 29 ? 12.164 -0.733 -3.363 1 81 29 THR B O 1
ATOM 3108 N N . TYR B 1 30 ? 10.977 0.468 -1.873 1 83.31 30 TYR B N 1
ATOM 3109 C CA . TYR B 1 30 ? 11.312 -0.483 -0.821 1 83.31 30 TYR B CA 1
ATOM 3110 C C . TYR B 1 30 ? 10.68 -1.842 -1.087 1 83.31 30 TYR B C 1
ATOM 3112 O O . TYR B 1 30 ? 11.328 -2.879 -0.93 1 83.31 30 TYR B O 1
ATOM 3120 N N . GLN B 1 31 ? 9.492 -1.835 -1.487 1 85.38 31 GLN B N 1
ATOM 3121 C CA . GLN B 1 31 ? 8.812 -3.086 -1.801 1 85.38 31 GLN B CA 1
ATOM 3122 C C . GLN B 1 31 ? 9.453 -3.777 -3 1 85.38 31 GLN B C 1
ATOM 3124 O O . GLN B 1 31 ? 9.641 -4.996 -2.992 1 85.38 31 GLN B O 1
ATOM 3129 N N . GLN B 1 32 ? 9.781 -3.066 -4 1 89.81 32 GLN B N 1
ATOM 3130 C CA . GLN B 1 32 ? 10.445 -3.619 -5.176 1 89.81 32 GLN B CA 1
ATOM 3131 C C . GLN B 1 32 ? 11.781 -4.25 -4.805 1 89.81 32 GLN B C 1
ATOM 3133 O O . GLN B 1 32 ? 12.117 -5.332 -5.293 1 89.81 32 GLN B O 1
ATOM 3138 N N . LYS B 1 33 ? 12.453 -3.576 -3.947 1 90.38 33 LYS B N 1
ATOM 3139 C CA . LYS B 1 33 ? 13.742 -4.098 -3.496 1 90.38 33 LYS B CA 1
ATOM 3140 C C . LYS B 1 33 ? 13.57 -5.41 -2.738 1 90.38 33 LYS B C 1
ATOM 3142 O O . LYS B 1 33 ? 14.312 -6.363 -2.961 1 90.38 33 LYS B O 1
ATOM 3147 N N . ARG B 1 34 ? 12.617 -5.504 -1.939 1 89.62 34 ARG B N 1
ATOM 3148 C CA . ARG B 1 34 ? 12.367 -6.699 -1.138 1 89.62 34 ARG B CA 1
ATOM 3149 C C . ARG B 1 34 ? 11.938 -7.871 -2.016 1 89.62 34 ARG B C 1
ATOM 3151 O O . ARG B 1 34 ? 12.43 -8.992 -1.847 1 89.62 34 ARG B O 1
ATOM 3158 N N . VAL B 1 35 ? 11.047 -7.598 -2.924 1 93.75 35 VAL B N 1
ATOM 3159 C CA . VAL B 1 35 ? 10.57 -8.641 -3.83 1 93.75 35 VAL B CA 1
ATOM 3160 C C . VAL B 1 35 ? 11.719 -9.117 -4.711 1 93.75 35 VAL B C 1
ATOM 3162 O O . VAL B 1 35 ? 11.883 -10.32 -4.926 1 93.75 35 VAL B O 1
ATOM 3165 N N . PHE B 1 36 ? 12.516 -8.141 -5.137 1 94.81 36 PHE B N 1
ATOM 3166 C CA . PHE B 1 36 ? 13.656 -8.477 -5.984 1 94.81 36 PHE B CA 1
ATOM 3167 C C . PHE B 1 36 ? 14.648 -9.359 -5.234 1 94.81 36 PHE B C 1
ATOM 3169 O O . PHE B 1 36 ? 15.07 -10.398 -5.746 1 94.81 36 PHE B O 1
ATOM 3176 N N . HIS B 1 37 ? 14.969 -9.039 -4.051 1 92.88 37 HIS B N 1
ATOM 3177 C CA . HIS B 1 37 ? 15.93 -9.805 -3.273 1 92.88 37 HIS B CA 1
ATOM 3178 C C . HIS B 1 37 ? 15.383 -11.188 -2.934 1 92.88 37 HIS B C 1
ATOM 3180 O O . HIS B 1 37 ? 16.125 -12.18 -2.961 1 92.88 37 HIS B O 1
ATOM 3186 N N . LEU B 1 38 ? 14.211 -11.312 -2.645 1 92.62 38 LEU B N 1
ATOM 3187 C CA . LEU B 1 38 ? 13.602 -12.609 -2.365 1 92.62 38 LEU B CA 1
ATOM 3188 C C . LEU B 1 38 ? 13.57 -13.477 -3.619 1 92.62 38 LEU B C 1
ATOM 3190 O O . LEU B 1 38 ? 13.82 -14.68 -3.551 1 92.62 38 LEU B O 1
ATOM 3194 N N . SER B 1 39 ? 13.211 -12.836 -4.73 1 94.62 39 SER B N 1
ATOM 3195 C CA . SER B 1 39 ? 13.211 -13.555 -6 1 94.62 39 SER B CA 1
ATOM 3196 C C . SER B 1 39 ? 14.609 -14.078 -6.332 1 94.62 39 SER B C 1
ATOM 3198 O O . SER B 1 39 ? 14.758 -15.203 -6.812 1 94.62 39 SER B O 1
ATOM 3200 N N . LEU B 1 40 ? 15.57 -13.273 -6.082 1 94.56 40 LEU B N 1
ATOM 3201 C CA . LEU B 1 40 ? 16.953 -13.68 -6.336 1 94.56 40 LEU B CA 1
ATOM 3202 C C . LEU B 1 40 ? 17.344 -14.844 -5.43 1 94.56 40 LEU B C 1
ATOM 3204 O O . LEU B 1 40 ? 18.016 -15.781 -5.875 1 94.56 40 LEU B O 1
ATOM 3208 N N . LEU B 1 41 ? 16.953 -14.734 -4.23 1 93.69 41 LEU B N 1
ATOM 3209 C CA . LEU B 1 41 ? 17.219 -15.812 -3.289 1 93.69 41 LEU B CA 1
ATOM 3210 C C . LEU B 1 41 ? 16.578 -17.109 -3.746 1 93.69 41 LEU B C 1
ATOM 3212 O O . LEU B 1 41 ? 17.203 -18.172 -3.711 1 93.69 41 LEU B O 1
ATOM 3216 N N . MET B 1 42 ? 15.375 -17.047 -4.176 1 94.31 42 MET B N 1
ATOM 3217 C CA . MET B 1 42 ? 14.68 -18.219 -4.688 1 94.31 42 MET B CA 1
ATOM 3218 C C . MET B 1 42 ? 15.391 -18.797 -5.906 1 94.31 42 MET B C 1
ATOM 3220 O O . MET B 1 42 ? 15.562 -20 -6.016 1 94.31 42 MET B O 1
ATOM 3224 N N . LEU B 1 43 ? 15.805 -17.922 -6.758 1 95.06 43 LEU B N 1
ATOM 3225 C CA . LEU B 1 43 ? 16.469 -18.359 -7.984 1 95.06 43 LEU B CA 1
ATOM 3226 C C . LEU B 1 43 ? 17.797 -19.031 -7.68 1 95.06 43 LEU B C 1
ATOM 3228 O O . LEU B 1 43 ? 18.125 -20.078 -8.266 1 95.06 43 LEU B O 1
ATOM 3232 N N . VAL B 1 44 ? 18.531 -18.531 -6.781 1 92.62 44 VAL B N 1
ATOM 3233 C CA . VAL B 1 44 ? 19.844 -19.078 -6.426 1 92.62 44 VAL B CA 1
ATOM 3234 C C . VAL B 1 44 ? 19.672 -20.453 -5.766 1 92.62 44 VAL B C 1
ATOM 3236 O O . VAL B 1 44 ? 20.453 -21.375 -6.004 1 92.62 44 VAL B O 1
ATOM 3239 N N . LEU B 1 45 ? 18.625 -20.625 -5.031 1 93.69 45 LEU B N 1
ATOM 3240 C CA . LEU B 1 45 ? 18.406 -21.891 -4.32 1 93.69 45 LEU B CA 1
ATOM 3241 C C . LEU B 1 45 ? 17.766 -22.922 -5.234 1 93.69 45 LEU B C 1
ATOM 3243 O O . LEU B 1 45 ? 18.125 -24.109 -5.191 1 93.69 45 LEU B O 1
ATOM 3247 N N . CYS B 1 46 ? 16.891 -22.484 -6.074 1 94.75 46 CYS B N 1
ATOM 3248 C CA . CYS B 1 46 ? 16.078 -23.422 -6.828 1 94.75 46 CYS B CA 1
ATOM 3249 C C . CYS B 1 46 ? 16.719 -23.766 -8.164 1 94.75 46 CYS B C 1
ATOM 3251 O O . CYS B 1 46 ? 16.578 -24.891 -8.656 1 94.75 46 CYS B O 1
ATOM 3253 N N . ALA B 1 47 ? 17.469 -22.875 -8.773 1 94.38 47 ALA B N 1
ATOM 3254 C CA . ALA B 1 47 ? 17.969 -23.062 -10.133 1 94.38 47 ALA B CA 1
ATOM 3255 C C . ALA B 1 47 ? 18.938 -24.25 -10.195 1 94.38 47 ALA B C 1
ATOM 3257 O O . ALA B 1 47 ? 18.766 -25.156 -11.023 1 94.38 47 ALA B O 1
ATOM 3258 N N . PRO B 1 48 ? 19.906 -24.359 -9.32 1 93.19 48 PRO B N 1
ATOM 3259 C CA . PRO B 1 48 ? 20.781 -25.531 -9.391 1 93.19 48 PRO B CA 1
ATOM 3260 C C . PRO B 1 48 ? 20.047 -26.844 -9.156 1 93.19 48 PRO B C 1
ATOM 3262 O O . PRO B 1 48 ? 20.328 -27.844 -9.82 1 93.19 48 PRO B O 1
ATOM 3265 N N . ILE B 1 49 ? 19.125 -26.828 -8.242 1 94.12 49 ILE B N 1
ATOM 3266 C CA . ILE B 1 49 ? 18.359 -28.031 -7.965 1 94.12 49 ILE B CA 1
ATOM 3267 C C . ILE B 1 49 ? 17.531 -28.422 -9.195 1 94.12 49 ILE B C 1
ATOM 3269 O O . ILE B 1 49 ? 17.5 -29.594 -9.578 1 94.12 49 ILE B O 1
ATOM 3273 N N . TYR B 1 50 ? 16.938 -27.453 -9.797 1 93.88 50 TYR B N 1
ATOM 3274 C CA . TYR B 1 50 ? 16.141 -27.672 -10.992 1 93.88 50 TYR B CA 1
ATOM 3275 C C . TYR B 1 50 ? 16.984 -28.234 -12.125 1 93.88 50 TYR B C 1
ATOM 3277 O O . TYR B 1 50 ? 16.594 -29.203 -12.781 1 93.88 50 TYR B O 1
ATOM 3285 N N . ILE B 1 51 ? 18.156 -27.766 -12.359 1 92.75 51 ILE B N 1
ATOM 3286 C CA . ILE B 1 51 ? 19.031 -28.109 -13.477 1 92.75 51 ILE B CA 1
ATOM 3287 C C . ILE B 1 51 ? 19.594 -29.516 -13.273 1 92.75 51 ILE B C 1
ATOM 3289 O O . ILE B 1 51 ? 19.656 -30.312 -14.211 1 92.75 51 ILE B O 1
ATOM 3293 N N . TYR B 1 52 ? 19.844 -29.875 -12.047 1 90.56 52 TYR B N 1
ATOM 3294 C CA . TYR B 1 52 ? 20.594 -31.109 -11.844 1 90.56 52 TYR B CA 1
ATOM 3295 C C . TYR B 1 52 ? 19.688 -32.219 -11.375 1 90.56 52 TYR B C 1
ATOM 3297 O O . TYR B 1 52 ? 20.016 -33.406 -11.539 1 90.56 52 TYR B O 1
ATOM 3305 N N . SER B 1 53 ? 18.562 -31.875 -10.836 1 88.81 53 SER B N 1
ATOM 3306 C CA . SER B 1 53 ? 17.734 -32.906 -10.242 1 88.81 53 SER B CA 1
ATOM 3307 C C . SER B 1 53 ? 16.609 -33.344 -11.18 1 88.81 53 SER B C 1
ATOM 3309 O O . SER B 1 53 ? 16.156 -34.469 -11.148 1 88.81 53 SER B O 1
ATOM 3311 N N . VAL B 1 54 ? 16.109 -32.469 -11.977 1 88.75 54 VAL B N 1
ATOM 3312 C CA . VAL B 1 54 ? 14.969 -32.75 -12.828 1 88.75 54 VAL B CA 1
ATOM 3313 C C . VAL B 1 54 ? 15.414 -33.594 -14.016 1 88.75 54 VAL B C 1
ATOM 3315 O O . VAL B 1 54 ? 16.406 -33.312 -14.672 1 88.75 54 VAL B O 1
ATOM 3318 N N . PRO B 1 55 ? 14.656 -34.688 -14.18 1 85.69 55 PRO B N 1
ATOM 3319 C CA . PRO B 1 55 ? 14.992 -35.562 -15.305 1 85.69 55 PRO B CA 1
ATOM 3320 C C . PRO B 1 55 ? 14.516 -35.031 -16.641 1 85.69 55 PRO B C 1
ATOM 3322 O O . PRO B 1 55 ? 13.414 -35.344 -17.094 1 85.69 55 PRO B O 1
ATOM 3325 N N . PHE B 1 56 ? 15.375 -34.344 -17.359 1 86.88 56 PHE B N 1
ATOM 3326 C CA . PHE B 1 56 ? 15.055 -33.781 -18.656 1 86.88 56 PHE B CA 1
ATOM 3327 C C . PHE B 1 56 ? 15.141 -34.844 -19.75 1 86.88 56 PHE B C 1
ATOM 3329 O O . PHE B 1 56 ? 15.938 -35.781 -19.641 1 86.88 56 PHE B O 1
ATOM 3336 N N . PRO B 1 57 ? 14.312 -34.719 -20.781 1 81.56 57 PRO B N 1
ATOM 3337 C CA . PRO B 1 57 ? 14.32 -35.719 -21.859 1 81.56 57 PRO B CA 1
ATOM 3338 C C . PRO B 1 57 ? 15.617 -35.688 -22.672 1 81.56 57 PRO B C 1
ATOM 3340 O O . PRO B 1 57 ? 16 -36.719 -23.25 1 81.56 57 PRO B O 1
ATOM 3343 N N . ASN B 1 58 ? 16.219 -34.562 -22.766 1 85.94 58 ASN B N 1
ATOM 3344 C CA . ASN B 1 58 ? 17.422 -34.375 -23.562 1 85.94 58 ASN B CA 1
ATOM 3345 C C . ASN B 1 58 ? 18.406 -33.406 -22.891 1 85.94 58 ASN B C 1
ATOM 3347 O O . ASN B 1 58 ? 18.016 -32.594 -22.062 1 85.94 58 ASN B O 1
ATOM 3351 N N . GLU B 1 59 ? 19.656 -33.531 -23.266 1 88.38 59 GLU B N 1
ATOM 3352 C CA . GLU B 1 59 ? 20.719 -32.75 -22.672 1 88.38 59 GLU B CA 1
ATOM 3353 C C . GLU B 1 59 ? 20.562 -31.25 -23.016 1 88.38 59 GLU B C 1
ATOM 3355 O O . GLU B 1 59 ? 21.109 -30.391 -22.328 1 88.38 59 GLU B O 1
ATOM 3360 N N . GLN B 1 60 ? 19.875 -30.984 -24.062 1 89.19 60 GLN B N 1
ATOM 3361 C CA . GLN B 1 60 ? 19.688 -29.594 -24.484 1 89.19 60 GLN B CA 1
ATOM 3362 C C . GLN B 1 60 ? 19 -28.766 -23.406 1 89.19 60 GLN B C 1
ATOM 3364 O O . GLN B 1 60 ? 19.281 -27.578 -23.25 1 89.19 60 GLN B O 1
ATOM 3369 N N . PHE B 1 61 ? 18.141 -29.375 -22.656 1 90.44 61 PHE B N 1
ATOM 3370 C CA . PHE B 1 61 ? 17.469 -28.703 -21.562 1 90.44 61 PHE B CA 1
ATOM 3371 C C . PHE B 1 61 ? 18.453 -28.219 -20.516 1 90.44 61 PHE B C 1
ATOM 3373 O O . PHE B 1 61 ? 18.344 -27.109 -19.984 1 90.44 61 PHE B O 1
ATOM 3380 N N . TYR B 1 62 ? 19.438 -29.078 -20.234 1 92.12 62 TYR B N 1
ATOM 3381 C CA . TYR B 1 62 ? 20.484 -28.734 -19.281 1 92.12 62 TYR B CA 1
ATOM 3382 C C . TYR B 1 62 ? 21.266 -27.516 -19.734 1 92.12 62 TYR B C 1
ATOM 3384 O O . TYR B 1 62 ? 21.516 -26.594 -18.938 1 92.12 62 TYR B O 1
ATOM 3392 N N . TYR B 1 63 ? 21.531 -27.5 -20.969 1 92.81 63 TYR B N 1
ATOM 3393 C CA . TYR B 1 63 ? 22.312 -26.406 -21.5 1 92.81 63 TYR B CA 1
ATOM 3394 C C . TYR B 1 63 ? 21.5 -25.109 -21.484 1 92.81 63 TYR B C 1
ATOM 3396 O O . TYR B 1 63 ? 22.016 -24.047 -21.094 1 92.81 63 TYR B O 1
ATOM 3404 N N . ILE B 1 64 ? 20.297 -25.141 -21.891 1 93.75 64 ILE B N 1
ATOM 3405 C CA . ILE B 1 64 ? 19.438 -23.969 -21.953 1 93.75 64 ILE B CA 1
ATOM 3406 C C . ILE B 1 64 ? 19.281 -23.375 -20.547 1 93.75 64 ILE B C 1
ATOM 3408 O O . ILE B 1 64 ? 19.422 -22.172 -20.359 1 93.75 64 ILE B O 1
ATOM 3412 N N . ASN B 1 65 ? 19.062 -24.188 -19.594 1 95.06 65 ASN B N 1
ATOM 3413 C CA . ASN B 1 65 ? 18.859 -23.734 -18.219 1 95.06 65 ASN B CA 1
ATOM 3414 C C . ASN B 1 65 ? 20.172 -23.203 -17.625 1 95.06 65 ASN B C 1
ATOM 3416 O O . ASN B 1 65 ? 20.156 -22.25 -16.844 1 95.06 65 ASN B O 1
ATOM 3420 N N . SER B 1 66 ? 21.281 -23.859 -18 1 94.88 66 SER B N 1
ATOM 3421 C CA . SER B 1 66 ? 22.578 -23.391 -17.5 1 94.88 66 SER B CA 1
ATOM 3422 C C . SER B 1 66 ? 22.906 -22.016 -18.062 1 94.88 66 SER B C 1
ATOM 3424 O O . SER B 1 66 ? 23.438 -21.156 -17.328 1 94.88 66 SER B O 1
ATOM 3426 N N . VAL B 1 67 ? 22.594 -21.797 -19.281 1 95.31 67 VAL B N 1
ATOM 3427 C CA . VAL B 1 67 ? 22.844 -20.5 -19.906 1 95.31 67 VAL B CA 1
ATOM 3428 C C . VAL B 1 67 ? 21.984 -19.438 -19.234 1 95.31 67 VAL B C 1
ATOM 3430 O O . VAL B 1 67 ? 22.453 -18.328 -18.969 1 95.31 67 VAL B O 1
ATOM 3433 N N . LEU B 1 68 ? 20.719 -19.734 -18.984 1 96 68 LEU B N 1
ATOM 3434 C CA . LEU B 1 68 ? 19.828 -18.797 -18.297 1 96 68 LEU B CA 1
ATOM 3435 C C . LEU B 1 68 ? 20.359 -18.453 -16.922 1 96 68 LEU B C 1
ATOM 3437 O O . LEU B 1 68 ? 20.359 -17.297 -16.516 1 96 68 LEU B O 1
ATOM 3441 N N . PHE B 1 69 ? 20.828 -19.469 -16.219 1 96 69 PHE B N 1
ATOM 3442 C CA . PHE B 1 69 ? 21.328 -19.266 -14.859 1 96 69 PHE B CA 1
ATOM 3443 C C . PHE B 1 69 ? 22.547 -18.344 -14.875 1 96 69 PHE B C 1
ATOM 3445 O O . PHE B 1 69 ? 22.656 -17.438 -14.047 1 96 69 PHE B O 1
ATOM 3452 N N . LEU B 1 70 ? 23.406 -18.531 -15.812 1 95.44 70 LEU B N 1
ATOM 3453 C CA . LEU B 1 70 ? 24.578 -17.672 -15.953 1 95.44 70 LEU B CA 1
ATOM 3454 C C . LEU B 1 70 ? 24.172 -16.234 -16.297 1 95.44 70 LEU B C 1
ATOM 3456 O O . LEU B 1 70 ? 24.766 -15.281 -15.797 1 95.44 70 LEU B O 1
ATOM 3460 N N . PHE B 1 71 ? 23.25 -16.125 -17.156 1 96.06 71 PHE B N 1
ATOM 3461 C CA . PHE B 1 71 ? 22.75 -14.812 -17.547 1 96.06 71 PHE B CA 1
ATOM 3462 C C . PHE B 1 71 ? 22.188 -14.062 -16.344 1 96.06 71 PHE B C 1
ATOM 3464 O O . PHE B 1 71 ? 22.422 -12.859 -16.188 1 96.06 71 PHE B O 1
ATOM 3471 N N . ILE B 1 72 ? 21.5 -14.781 -15.484 1 96.12 72 ILE B N 1
ATOM 3472 C CA . ILE B 1 72 ? 20.922 -14.18 -14.289 1 96.12 72 ILE B CA 1
ATOM 3473 C C . ILE B 1 72 ? 22.016 -13.695 -13.359 1 96.12 72 ILE B C 1
ATOM 3475 O O . ILE B 1 72 ? 21.938 -12.594 -12.805 1 96.12 72 ILE B O 1
ATOM 3479 N N . ILE B 1 73 ? 23.047 -14.453 -13.195 1 95.69 73 ILE B N 1
ATOM 3480 C CA . ILE B 1 73 ? 24.172 -14.078 -12.352 1 95.69 73 ILE B CA 1
ATOM 3481 C C . ILE B 1 73 ? 24.828 -12.812 -12.906 1 95.69 73 ILE B C 1
ATOM 3483 O O . ILE B 1 73 ? 25.141 -11.891 -12.148 1 95.69 73 ILE B O 1
ATOM 3487 N N . MET B 1 74 ? 24.953 -12.719 -14.188 1 95.94 74 MET B N 1
ATOM 3488 C CA . MET B 1 74 ? 25.578 -11.555 -14.82 1 95.94 74 MET B CA 1
ATOM 3489 C C . MET B 1 74 ? 24.734 -10.305 -14.594 1 95.94 74 MET B C 1
ATOM 3491 O O . MET B 1 74 ? 25.266 -9.234 -14.289 1 95.94 74 MET B O 1
ATOM 3495 N N . CYS B 1 75 ? 23.438 -10.422 -14.766 1 94.94 75 CYS B N 1
ATOM 3496 C CA . CYS B 1 75 ? 22.547 -9.289 -14.547 1 94.94 75 CYS B CA 1
ATOM 3497 C C . CYS B 1 75 ? 22.594 -8.828 -13.094 1 94.94 75 CYS B C 1
ATOM 3499 O O . CYS B 1 75 ? 22.578 -7.629 -12.82 1 94.94 75 CYS B O 1
ATOM 3501 N N . THR B 1 76 ? 22.688 -9.812 -12.172 1 94.12 76 THR B N 1
ATOM 3502 C CA . THR B 1 76 ? 22.734 -9.5 -10.742 1 94.12 76 THR B CA 1
ATOM 3503 C C . THR B 1 76 ? 24.031 -8.789 -10.391 1 94.12 76 THR B C 1
ATOM 3505 O O . THR B 1 76 ? 24.031 -7.848 -9.594 1 94.12 76 THR B O 1
ATOM 3508 N N . LEU B 1 77 ? 25.078 -9.18 -11 1 94.44 77 LEU B N 1
ATOM 3509 C CA . LEU B 1 77 ? 26.375 -8.531 -10.773 1 94.44 77 LEU B CA 1
ATOM 3510 C C . LEU B 1 77 ? 26.359 -7.102 -11.297 1 94.44 77 LEU B C 1
ATOM 3512 O O . LEU B 1 77 ? 26.906 -6.199 -10.656 1 94.44 77 LEU B O 1
ATOM 3516 N N . ALA B 1 78 ? 25.75 -6.895 -12.422 1 93.56 78 ALA B N 1
ATOM 3517 C CA . ALA B 1 78 ? 25.641 -5.551 -12.984 1 93.56 78 ALA B CA 1
ATOM 3518 C C . ALA B 1 78 ? 24.844 -4.633 -12.07 1 93.56 78 ALA B C 1
ATOM 3520 O O . ALA B 1 78 ? 25.141 -3.443 -11.953 1 93.56 78 ALA B O 1
ATOM 3521 N N . TYR B 1 79 ? 23.797 -5.141 -11.484 1 94.06 79 TYR B N 1
ATOM 3522 C CA . TYR B 1 79 ? 23 -4.383 -10.539 1 94.06 79 TYR B CA 1
ATOM 3523 C C . TYR B 1 79 ? 23.797 -4.012 -9.305 1 94.06 79 TYR B C 1
ATOM 3525 O O . TYR B 1 79 ? 23.766 -2.865 -8.852 1 94.06 79 TYR B O 1
ATOM 3533 N N . PHE B 1 80 ? 24.578 -4.969 -8.742 1 90.69 80 PHE B N 1
ATOM 3534 C CA . PHE B 1 80 ? 25.359 -4.727 -7.527 1 90.69 80 PHE B CA 1
ATOM 3535 C C . PHE B 1 80 ? 26.484 -3.738 -7.793 1 90.69 80 PHE B C 1
ATOM 3537 O O . PHE B 1 80 ? 26.891 -2.996 -6.895 1 90.69 80 PHE B O 1
ATOM 3544 N N . LYS B 1 81 ? 27.016 -3.666 -8.945 1 92.88 81 LYS B N 1
ATOM 3545 C CA . LYS B 1 81 ? 28.047 -2.701 -9.32 1 92.88 81 LYS B CA 1
ATOM 3546 C C . LYS B 1 81 ? 27.438 -1.342 -9.648 1 92.88 81 LYS B C 1
ATOM 3548 O O . LYS B 1 81 ? 28.125 -0.443 -10.133 1 92.88 81 LYS B O 1
ATOM 3553 N N . LYS B 1 82 ? 26.156 -1.179 -9.516 1 88.94 82 LYS B N 1
ATOM 3554 C CA . LYS B 1 82 ? 25.406 0.063 -9.656 1 88.94 82 LYS B CA 1
ATOM 3555 C C . LYS B 1 82 ? 25.469 0.583 -11.086 1 88.94 82 LYS B C 1
ATOM 3557 O O . LYS B 1 82 ? 25.516 1.793 -11.312 1 88.94 82 LYS B O 1
ATOM 3562 N N . ARG B 1 83 ? 25.453 -0.304 -12.023 1 89.31 83 ARG B N 1
ATOM 3563 C CA . ARG B 1 83 ? 25.469 0.067 -13.43 1 89.31 83 ARG B CA 1
ATOM 3564 C C . ARG B 1 83 ? 24.047 0.175 -13.984 1 89.31 83 ARG B C 1
ATOM 3566 O O . ARG B 1 83 ? 23.797 0.891 -14.953 1 89.31 83 ARG B O 1
ATOM 3573 N N . VAL B 1 84 ? 23.094 -0.647 -13.422 1 91.12 84 VAL B N 1
ATOM 3574 C CA . VAL B 1 84 ? 21.719 -0.684 -13.883 1 91.12 84 VAL B CA 1
ATOM 3575 C C . VAL B 1 84 ? 20.781 -0.535 -12.688 1 91.12 84 VAL B C 1
ATOM 3577 O O . VAL B 1 84 ? 21.078 -0.991 -11.586 1 91.12 84 VAL B O 1
ATOM 3580 N N . ASN B 1 85 ? 19.672 0.033 -12.922 1 91.88 85 ASN B N 1
ATOM 3581 C CA . ASN B 1 85 ? 18.703 0.221 -11.852 1 91.88 85 ASN B CA 1
ATOM 3582 C C . ASN B 1 85 ? 17.953 -1.073 -11.531 1 91.88 85 ASN B C 1
ATOM 3584 O O . ASN B 1 85 ? 18 -2.029 -12.305 1 91.88 85 ASN B O 1
ATOM 3588 N N . LEU B 1 86 ? 17.438 -1.126 -10.375 1 91.75 86 LEU B N 1
ATOM 3589 C CA . LEU B 1 86 ? 16.766 -2.309 -9.836 1 91.75 86 LEU B CA 1
ATOM 3590 C C . LEU B 1 86 ? 15.609 -2.738 -10.742 1 91.75 86 LEU B C 1
ATOM 3592 O O . LEU B 1 86 ? 15.508 -3.912 -11.109 1 91.75 86 LEU B O 1
ATOM 3596 N N . THR B 1 87 ? 14.758 -1.857 -11.148 1 91.69 87 THR B N 1
ATOM 3597 C CA . THR B 1 87 ? 13.562 -2.16 -11.93 1 91.69 87 THR B CA 1
ATOM 3598 C C . THR B 1 87 ? 13.945 -2.721 -13.297 1 91.69 87 THR B C 1
ATOM 3600 O O . THR B 1 87 ? 13.344 -3.691 -13.766 1 91.69 87 THR B O 1
ATOM 3603 N N . THR B 1 88 ? 14.953 -2.143 -13.867 1 93.81 88 THR B N 1
ATOM 3604 C CA . THR B 1 88 ? 15.422 -2.609 -15.164 1 93.81 88 THR B CA 1
ATOM 3605 C C . THR B 1 88 ? 16.031 -4.004 -15.055 1 93.81 88 THR B C 1
ATOM 3607 O O . THR B 1 88 ? 15.75 -4.879 -15.875 1 93.81 88 THR B O 1
ATOM 3610 N N . THR B 1 89 ? 16.875 -4.16 -14.07 1 95.06 89 THR B N 1
ATOM 3611 C CA . THR B 1 89 ? 17.5 -5.461 -13.852 1 95.06 89 THR B CA 1
ATOM 3612 C C . THR B 1 89 ? 16.438 -6.539 -13.633 1 95.06 89 THR B C 1
ATOM 3614 O O . THR B 1 89 ? 16.484 -7.598 -14.258 1 95.06 89 THR B O 1
ATOM 3617 N N . PHE B 1 90 ? 15.492 -6.246 -12.773 1 95.69 90 PHE B N 1
ATOM 3618 C CA . PHE B 1 90 ? 14.438 -7.199 -12.461 1 95.69 90 PHE B CA 1
ATOM 3619 C C . PHE B 1 90 ? 13.602 -7.508 -13.703 1 95.69 90 PHE B C 1
ATOM 3621 O O . PHE B 1 90 ? 13.266 -8.672 -13.961 1 95.69 90 PHE B O 1
ATOM 3628 N N . SER B 1 91 ? 13.305 -6.539 -14.492 1 95.94 91 SER B N 1
ATOM 3629 C CA . SER B 1 91 ? 12.539 -6.727 -15.719 1 95.94 91 SER B CA 1
ATOM 3630 C C . SER B 1 91 ? 13.281 -7.629 -16.703 1 95.94 91 SER B C 1
ATOM 3632 O O . SER B 1 91 ? 12.688 -8.555 -17.266 1 95.94 91 SER B O 1
ATOM 3634 N N . ILE B 1 92 ? 14.508 -7.398 -16.844 1 96.5 92 ILE B N 1
ATOM 3635 C CA . ILE B 1 92 ? 15.32 -8.164 -17.781 1 96.5 92 ILE B CA 1
ATOM 3636 C C . ILE B 1 92 ? 15.375 -9.625 -17.344 1 96.5 92 ILE B C 1
ATOM 3638 O O . ILE B 1 92 ? 15.242 -10.539 -18.156 1 96.5 92 ILE B O 1
ATOM 3642 N N . ILE B 1 93 ? 15.562 -9.844 -16.109 1 97.19 93 ILE B N 1
ATOM 3643 C CA . ILE B 1 93 ? 15.641 -11.195 -15.57 1 97.19 93 ILE B CA 1
ATOM 3644 C C . ILE B 1 93 ? 14.312 -11.914 -15.781 1 97.19 93 ILE B C 1
ATOM 3646 O O . ILE B 1 93 ? 14.281 -13.062 -16.234 1 97.19 93 ILE B O 1
ATOM 3650 N N . LEU B 1 94 ? 13.211 -11.266 -15.492 1 97.44 94 LEU B N 1
ATOM 3651 C CA . LEU B 1 94 ? 11.883 -11.859 -15.648 1 97.44 94 LEU B CA 1
ATOM 3652 C C . LEU B 1 94 ? 11.617 -12.203 -17.109 1 97.44 94 LEU B C 1
ATOM 3654 O O . LEU B 1 94 ? 11.094 -13.273 -17.406 1 97.44 94 LEU B O 1
ATOM 3658 N N . ILE B 1 95 ? 11.992 -11.336 -17.953 1 97.5 95 ILE B N 1
ATOM 3659 C CA . ILE B 1 95 ? 11.797 -11.562 -19.391 1 97.5 95 ILE B CA 1
ATOM 3660 C C . ILE B 1 95 ? 12.656 -12.734 -19.844 1 97.5 95 ILE B C 1
ATOM 3662 O O . ILE B 1 95 ? 12.188 -13.609 -20.578 1 97.5 95 ILE B O 1
ATOM 3666 N N . ALA B 1 96 ? 13.852 -12.789 -19.375 1 97.25 96 ALA B N 1
ATOM 3667 C CA . ALA B 1 96 ? 14.758 -13.875 -19.734 1 97.25 96 ALA B CA 1
ATOM 3668 C C . ALA B 1 96 ? 14.219 -15.227 -19.281 1 97.25 96 ALA B C 1
ATOM 3670 O O . ALA B 1 96 ? 14.289 -16.219 -20.016 1 97.25 96 ALA B O 1
ATOM 3671 N N . ILE B 1 97 ? 13.727 -15.242 -18.109 1 97.44 97 ILE B N 1
ATOM 3672 C CA . ILE B 1 97 ? 13.156 -16.469 -17.578 1 97.44 97 ILE B CA 1
ATOM 3673 C C . ILE B 1 97 ? 11.992 -16.922 -18.453 1 97.44 97 ILE B C 1
ATOM 3675 O O . ILE B 1 97 ? 11.891 -18.109 -18.797 1 97.44 97 ILE B O 1
ATOM 3679 N N . HIS B 1 98 ? 11.148 -16.047 -18.906 1 97.81 98 HIS B N 1
ATOM 3680 C CA . HIS B 1 98 ? 9.961 -16.406 -19.672 1 97.81 98 HIS B CA 1
ATOM 3681 C C . HIS B 1 98 ? 10.336 -16.781 -21.109 1 97.81 98 HIS B C 1
ATOM 3683 O O . HIS B 1 98 ? 9.672 -17.609 -21.719 1 97.81 98 HIS B O 1
ATOM 3689 N N . ILE B 1 99 ? 11.344 -16.188 -21.578 1 97.31 99 ILE B N 1
ATOM 3690 C CA . ILE B 1 99 ? 11.844 -16.609 -22.875 1 97.31 99 ILE B CA 1
ATOM 3691 C C . ILE B 1 99 ? 12.367 -18.047 -22.797 1 97.31 99 ILE B C 1
ATOM 3693 O O . ILE B 1 99 ? 12.109 -18.859 -23.688 1 97.31 99 ILE B O 1
ATOM 3697 N N . GLU B 1 100 ? 13.109 -18.281 -21.766 1 97 100 GLU B N 1
ATOM 3698 C CA . GLU B 1 100 ? 13.602 -19.625 -21.562 1 97 100 GLU B CA 1
ATOM 3699 C C . GLU B 1 100 ? 12.453 -20.625 -21.406 1 97 100 GLU B C 1
ATOM 3701 O O . GLU B 1 100 ? 12.5 -21.719 -21.969 1 97 100 GLU B O 1
ATOM 3706 N N . ILE B 1 101 ? 11.477 -20.281 -20.625 1 96.62 101 ILE B N 1
ATOM 3707 C CA . ILE B 1 101 ? 10.297 -21.125 -20.469 1 96.62 101 ILE B CA 1
ATOM 3708 C C . ILE B 1 101 ? 9.633 -21.359 -21.812 1 96.62 101 ILE B C 1
ATOM 3710 O O . ILE B 1 101 ? 9.227 -22.484 -22.125 1 96.62 101 ILE B O 1
ATOM 3714 N N . PHE B 1 102 ? 9.539 -20.328 -22.562 1 97.38 102 PHE B N 1
ATOM 3715 C CA . PHE B 1 102 ? 8.984 -20.406 -23.906 1 97.38 102 PHE B CA 1
ATOM 3716 C C . PHE B 1 102 ? 9.727 -21.438 -24.75 1 97.38 102 PHE B C 1
ATOM 3718 O O . PHE B 1 102 ? 9.117 -22.312 -25.344 1 97.38 102 PHE B O 1
ATOM 3725 N N . ILE B 1 103 ? 11.008 -21.359 -24.719 1 95.81 103 ILE B N 1
ATOM 3726 C CA . ILE B 1 103 ? 11.852 -22.25 -25.5 1 95.81 103 ILE B CA 1
ATOM 3727 C C . ILE B 1 103 ? 11.688 -23.688 -25 1 95.81 103 ILE B C 1
ATOM 3729 O O . ILE B 1 103 ? 11.555 -24.609 -25.812 1 95.81 103 ILE B O 1
ATOM 3733 N N . GLU B 1 104 ? 11.68 -23.844 -23.734 1 94.38 104 GLU B N 1
ATOM 3734 C CA . GLU B 1 104 ? 11.555 -25.188 -23.156 1 94.38 104 GLU B CA 1
ATOM 3735 C C . GLU B 1 104 ? 10.219 -25.812 -23.5 1 94.38 104 GLU B C 1
ATOM 3737 O O . GLU B 1 104 ? 10.156 -27 -23.859 1 94.38 104 GLU B O 1
ATOM 3742 N N . ILE B 1 105 ? 9.188 -25.062 -23.422 1 94.62 105 ILE B N 1
ATOM 3743 C CA . ILE B 1 105 ? 7.855 -25.578 -23.734 1 94.62 105 ILE B CA 1
ATOM 3744 C C . ILE B 1 105 ? 7.777 -25.984 -25.203 1 94.62 105 ILE B C 1
ATOM 3746 O O . ILE B 1 105 ? 7.27 -27.047 -25.531 1 94.62 105 ILE B O 1
ATOM 3750 N N . ILE B 1 106 ? 8.32 -25.156 -26.094 1 93.69 106 ILE B N 1
ATOM 3751 C CA . ILE B 1 106 ? 8.32 -25.469 -27.516 1 93.69 106 ILE B CA 1
ATOM 3752 C C . ILE B 1 106 ? 9.18 -26.703 -27.781 1 93.69 106 ILE B C 1
ATOM 3754 O O . ILE B 1 106 ? 8.805 -27.562 -28.578 1 93.69 106 ILE B O 1
ATOM 3758 N N . TYR B 1 107 ? 10.273 -26.734 -27.078 1 91.81 107 TYR B N 1
ATOM 3759 C CA . TYR B 1 107 ? 11.164 -27.875 -27.266 1 91.81 107 TYR B CA 1
ATOM 3760 C C . TYR B 1 107 ? 10.5 -29.172 -26.797 1 91.81 107 TYR B C 1
ATOM 3762 O O . TYR B 1 107 ? 10.688 -30.234 -27.406 1 91.81 107 TYR B O 1
ATOM 3770 N N . CYS B 1 108 ? 9.781 -29.156 -25.719 1 89.19 108 CYS B N 1
ATOM 3771 C CA . CYS B 1 108 ? 9.023 -30.312 -25.25 1 89.19 108 CYS B CA 1
ATOM 3772 C C . CYS B 1 108 ? 8.023 -30.781 -26.297 1 89.19 108 CYS B C 1
ATOM 3774 O O . CYS B 1 108 ? 7.707 -31.969 -26.375 1 89.19 108 CYS B O 1
ATOM 3776 N N . SER B 1 109 ? 7.516 -29.875 -27.125 1 87.88 109 SER B N 1
ATOM 3777 C CA . SER B 1 109 ? 6.488 -30.203 -28.109 1 87.88 109 SER B CA 1
ATOM 3778 C C . SER B 1 109 ? 7.094 -30.859 -29.344 1 87.88 109 SER B C 1
ATOM 3780 O O . SER B 1 109 ? 6.418 -31.609 -30.047 1 87.88 109 SER B O 1
ATOM 3782 N N . ILE B 1 110 ? 8.32 -30.594 -29.641 1 85.69 110 ILE B N 1
ATOM 3783 C CA . ILE B 1 110 ? 8.922 -31.078 -30.875 1 85.69 110 ILE B CA 1
ATOM 3784 C C . ILE B 1 110 ? 9.727 -32.344 -30.594 1 85.69 110 ILE B C 1
ATOM 3786 O O . ILE B 1 110 ? 9.859 -33.219 -31.453 1 85.69 110 ILE B O 1
ATOM 3790 N N . CYS B 1 111 ? 10.188 -32.438 -29.469 1 75.69 111 CYS B N 1
ATOM 3791 C CA . CYS B 1 111 ? 11.078 -33.562 -29.188 1 75.69 111 CYS B CA 1
ATOM 3792 C C . CYS B 1 111 ? 10.297 -34.875 -29.172 1 75.69 111 CYS B C 1
ATOM 3794 O O . CYS B 1 111 ? 9.242 -34.969 -28.531 1 75.69 111 CYS B O 1
ATOM 3796 N N . SER B 1 112 ? 10.164 -35.844 -30.281 1 61.12 112 SER B N 1
ATOM 3797 C CA . SER B 1 112 ? 9.406 -37.031 -30.641 1 61.12 112 SER B CA 1
ATOM 3798 C C . SER B 1 112 ? 9.883 -38.25 -29.844 1 61.12 112 SER B C 1
ATOM 3800 O O . SER B 1 112 ? 9.117 -39.188 -29.625 1 61.12 112 SER B O 1
ATOM 3802 N N . GLY B 1 113 ? 10.977 -38.219 -29.047 1 54.47 113 GLY B N 1
ATOM 3803 C CA . GLY B 1 113 ? 11.516 -39.531 -28.625 1 54.47 113 GLY B CA 1
ATOM 3804 C C . GLY B 1 113 ? 11.039 -39.969 -27.25 1 54.47 113 GLY B C 1
ATOM 3805 O O . GLY B 1 113 ? 11.086 -41.125 -26.922 1 54.47 113 GLY B O 1
ATOM 3806 N N . TYR B 1 114 ? 10.992 -39.219 -26.281 1 54.88 114 TYR B N 1
ATOM 3807 C CA . TYR B 1 114 ? 10.859 -39.688 -24.906 1 54.88 114 TYR B CA 1
ATOM 3808 C C . TYR B 1 114 ? 9.391 -39.812 -24.5 1 54.88 114 TYR B C 1
ATOM 3810 O O . TYR B 1 114 ? 8.516 -39.25 -25.172 1 54.88 114 TYR B O 1
ATOM 3818 N N . GLU B 1 115 ? 9.211 -40.719 -23.469 1 59.88 115 GLU B N 1
ATOM 3819 C CA . GLU B 1 115 ? 7.898 -40.969 -22.875 1 59.88 115 GLU B CA 1
ATOM 3820 C C . GLU B 1 115 ? 7.137 -39.656 -22.641 1 59.88 115 GLU B C 1
ATOM 3822 O O . GLU B 1 115 ? 7.594 -38.812 -21.891 1 59.88 115 GLU B O 1
ATOM 3827 N N . TYR B 1 116 ? 6.207 -39.438 -23.609 1 62.47 116 TYR B N 1
ATOM 3828 C CA . TYR B 1 116 ? 5.402 -38.219 -23.641 1 62.47 116 TYR B CA 1
ATOM 3829 C C . TYR B 1 116 ? 4.863 -37.875 -22.25 1 62.47 116 TYR B C 1
ATOM 3831 O O . TYR B 1 116 ? 4.543 -36.719 -21.969 1 62.47 116 TYR B O 1
ATOM 3839 N N . SER B 1 117 ? 5.047 -38.906 -21.375 1 69.75 117 SER B N 1
ATOM 3840 C CA . SER B 1 117 ? 4.516 -38.688 -20.047 1 69.75 117 SER B CA 1
ATOM 3841 C C . SER B 1 117 ? 5.32 -37.656 -19.297 1 69.75 117 SER B C 1
ATOM 3843 O O . SER B 1 117 ? 4.754 -36.781 -18.609 1 69.75 117 SER B O 1
ATOM 3845 N N . TYR B 1 118 ? 6.605 -37.594 -19.5 1 78.88 118 TYR B N 1
ATOM 3846 C CA . TYR B 1 118 ? 7.453 -36.625 -18.766 1 78.88 118 TYR B CA 1
ATOM 3847 C C . TYR B 1 118 ? 7.348 -35.25 -19.375 1 78.88 118 TYR B C 1
ATOM 3849 O O . TYR B 1 118 ? 7.434 -34.25 -18.656 1 78.88 118 TYR B O 1
ATOM 3857 N N . GLN B 1 119 ? 7 -35.188 -20.641 1 84.5 119 GLN B N 1
ATOM 3858 C CA . GLN B 1 119 ? 6.926 -33.906 -21.328 1 84.5 119 GLN B CA 1
ATOM 3859 C C . GLN B 1 119 ? 5.73 -33.094 -20.844 1 84.5 119 GLN B C 1
ATOM 3861 O O . GLN B 1 119 ? 5.844 -31.891 -20.625 1 84.5 119 GLN B O 1
ATOM 3866 N N . ARG B 1 120 ? 4.609 -33.812 -20.594 1 87.62 120 ARG B N 1
ATOM 3867 C CA . ARG B 1 120 ? 3.426 -33.125 -20.078 1 87.62 120 ARG B CA 1
ATOM 3868 C C . ARG B 1 120 ? 3.693 -32.5 -18.719 1 87.62 120 ARG B C 1
ATOM 3870 O O . ARG B 1 120 ? 3.332 -31.359 -18.469 1 87.62 120 ARG B O 1
ATOM 3877 N N . ALA B 1 121 ? 4.305 -33.312 -17.922 1 88.44 121 ALA B N 1
ATOM 3878 C CA . ALA B 1 121 ? 4.602 -32.844 -16.578 1 88.44 121 ALA B CA 1
ATOM 3879 C C . ALA B 1 121 ? 5.59 -31.688 -16.594 1 88.44 121 ALA B C 1
ATOM 3881 O O . ALA B 1 121 ? 5.48 -30.766 -15.797 1 88.44 121 ALA B O 1
ATOM 3882 N N . LEU B 1 122 ? 6.527 -31.766 -17.484 1 90.31 122 LEU B N 1
ATOM 3883 C CA . LEU B 1 122 ? 7.516 -30.703 -17.625 1 90.31 122 LEU B CA 1
ATOM 3884 C C . LEU B 1 122 ? 6.867 -29.406 -18.109 1 90.31 122 LEU B C 1
ATOM 3886 O O . LEU B 1 122 ? 7.211 -28.328 -17.641 1 90.31 122 LEU B O 1
ATOM 3890 N N . ILE B 1 123 ? 5.938 -29.5 -19.016 1 92.81 123 ILE B N 1
ATOM 3891 C CA . ILE B 1 123 ? 5.207 -28.344 -19.516 1 92.81 123 ILE B CA 1
ATOM 3892 C C . ILE B 1 123 ? 4.422 -27.688 -18.375 1 92.81 123 ILE B C 1
ATOM 3894 O O . ILE B 1 123 ? 4.488 -26.484 -18.172 1 92.81 123 ILE B O 1
ATOM 3898 N N . MET B 1 124 ? 3.766 -28.516 -17.625 1 92.31 124 MET B N 1
ATOM 3899 C CA . MET B 1 124 ? 2.969 -27.984 -16.531 1 92.31 124 MET B CA 1
ATOM 3900 C C . MET B 1 124 ? 3.863 -27.375 -15.453 1 92.31 124 MET B C 1
ATOM 3902 O O . MET B 1 124 ? 3.49 -26.375 -14.828 1 92.31 124 MET B O 1
ATOM 3906 N N . SER B 1 125 ? 4.988 -27.984 -15.211 1 93.19 125 SER B N 1
ATOM 3907 C CA . SER B 1 125 ? 5.938 -27.406 -14.273 1 93.19 125 SER B CA 1
ATOM 3908 C C . SER B 1 125 ? 6.41 -26.031 -14.734 1 93.19 125 SER B C 1
ATOM 3910 O O . SER B 1 125 ? 6.555 -25.109 -13.922 1 93.19 125 SER B O 1
ATOM 3912 N N . ASN B 1 126 ? 6.656 -25.875 -15.969 1 95.25 126 ASN B N 1
ATOM 3913 C CA . ASN B 1 126 ? 7.066 -24.594 -16.516 1 95.25 126 ASN B CA 1
ATOM 3914 C C . ASN B 1 126 ? 5.969 -23.531 -16.375 1 95.25 126 ASN B C 1
ATOM 3916 O O . ASN B 1 126 ? 6.254 -22.359 -16.141 1 95.25 126 ASN B O 1
ATOM 3920 N N . ILE B 1 127 ? 4.73 -23.953 -16.531 1 96.69 127 ILE B N 1
ATOM 3921 C CA . ILE B 1 127 ? 3.607 -23.047 -16.344 1 96.69 127 ILE B CA 1
ATOM 3922 C C . ILE B 1 127 ? 3.553 -22.594 -14.891 1 96.69 127 ILE B C 1
ATOM 3924 O O . ILE B 1 127 ? 3.26 -21.422 -14.609 1 96.69 127 ILE B O 1
ATOM 3928 N N . THR B 1 128 ? 3.846 -23.453 -13.977 1 95.81 128 THR B N 1
ATOM 3929 C CA . THR B 1 128 ? 3.895 -23.125 -12.562 1 95.81 128 THR B CA 1
ATOM 3930 C C . THR B 1 128 ? 4.973 -22.078 -12.281 1 95.81 128 THR B C 1
ATOM 3932 O O . THR B 1 128 ? 4.727 -21.109 -11.578 1 95.81 128 THR B O 1
ATOM 3935 N N . ILE B 1 129 ? 6.129 -22.312 -12.836 1 95.88 129 ILE B N 1
ATOM 3936 C CA . ILE B 1 129 ? 7.242 -21.375 -12.672 1 95.88 129 ILE B CA 1
ATOM 3937 C C . ILE B 1 129 ? 6.879 -20.031 -13.266 1 95.88 129 ILE B C 1
ATOM 3939 O O . ILE B 1 129 ? 7.141 -18.984 -12.664 1 95.88 129 ILE B O 1
ATOM 3943 N N . SER B 1 130 ? 6.277 -20.062 -14.414 1 97.25 130 SER B N 1
ATOM 3944 C CA . SER B 1 130 ? 5.836 -18.844 -15.055 1 97.25 130 SER B CA 1
ATOM 3945 C C . SER B 1 130 ? 4.852 -18.078 -14.172 1 97.25 130 SER B C 1
ATOM 3947 O O . SER B 1 130 ? 4.941 -16.844 -14.047 1 97.25 130 SER B O 1
ATOM 3949 N N . LEU B 1 131 ? 3.934 -18.781 -13.617 1 96.94 131 LEU B N 1
ATOM 3950 C CA . LEU B 1 131 ? 2.936 -18.156 -12.75 1 96.94 131 LEU B CA 1
ATOM 3951 C C . LEU B 1 131 ? 3.596 -17.5 -11.539 1 96.94 131 LEU B C 1
ATOM 3953 O O . LEU B 1 131 ? 3.229 -16.391 -11.148 1 96.94 131 LEU B O 1
ATOM 3957 N N . LEU B 1 132 ? 4.531 -18.203 -10.961 1 96.44 132 LEU B N 1
ATOM 3958 C CA . LEU B 1 132 ? 5.262 -17.688 -9.805 1 96.44 132 LEU B CA 1
ATOM 3959 C C . LEU B 1 132 ? 5.891 -16.328 -10.125 1 96.44 132 LEU B C 1
ATOM 3961 O O . LEU B 1 132 ? 5.664 -15.352 -9.414 1 96.44 132 LEU B O 1
ATOM 3965 N N . PHE B 1 133 ? 6.566 -16.281 -11.164 1 96.62 133 PHE B N 1
ATOM 3966 C CA . PHE B 1 133 ? 7.34 -15.078 -11.461 1 96.62 133 PHE B CA 1
ATOM 3967 C C . PHE B 1 133 ? 6.441 -13.977 -12 1 96.62 133 PHE B C 1
ATOM 3969 O O . PHE B 1 133 ? 6.723 -12.789 -11.805 1 96.62 133 PHE B O 1
ATOM 3976 N N . THR B 1 134 ? 5.352 -14.281 -12.664 1 96.75 134 THR B N 1
ATOM 3977 C CA . THR B 1 134 ? 4.371 -13.273 -13.055 1 96.75 134 THR B CA 1
ATOM 3978 C C . THR B 1 134 ? 3.73 -12.641 -11.82 1 96.75 134 THR B C 1
ATOM 3980 O O . THR B 1 134 ? 3.592 -11.414 -11.75 1 96.75 134 THR B O 1
ATOM 3983 N N . MET B 1 135 ? 3.459 -13.5 -10.906 1 95.5 135 MET B N 1
ATOM 3984 C CA . MET B 1 135 ? 2.852 -13 -9.68 1 95.5 135 MET B CA 1
ATOM 3985 C C . MET B 1 135 ? 3.848 -12.156 -8.891 1 95.5 135 MET B C 1
ATOM 3987 O O . MET B 1 135 ? 3.469 -11.172 -8.258 1 95.5 135 MET B O 1
ATOM 3991 N N . LEU B 1 136 ? 5.078 -12.555 -8.891 1 95.06 136 LEU B N 1
ATOM 3992 C CA . LEU B 1 136 ? 6.102 -11.766 -8.219 1 95.06 136 LEU B CA 1
ATOM 3993 C C . LEU B 1 136 ? 6.23 -10.383 -8.852 1 95.06 136 LEU B C 1
ATOM 3995 O O . LEU B 1 136 ? 6.453 -9.391 -8.148 1 95.06 136 LEU B O 1
ATOM 3999 N N . SER B 1 137 ? 6.066 -10.281 -10.117 1 95.19 137 SER B N 1
ATOM 4000 C CA . SER B 1 137 ? 6.117 -8.992 -10.789 1 95.19 137 SER B CA 1
ATOM 4001 C C . SER B 1 137 ? 4.973 -8.094 -10.344 1 95.19 137 SER B C 1
ATOM 4003 O O . SER B 1 137 ? 5.141 -6.875 -10.227 1 95.19 137 SER B O 1
ATOM 4005 N N . ILE B 1 138 ? 3.877 -8.711 -10.094 1 93.44 138 ILE B N 1
ATOM 4006 C CA . ILE B 1 138 ? 2.715 -7.961 -9.633 1 93.44 138 ILE B CA 1
ATOM 4007 C C . ILE B 1 138 ? 2.959 -7.457 -8.211 1 93.44 138 ILE B C 1
ATOM 4009 O O . ILE B 1 138 ? 2.656 -6.305 -7.895 1 93.44 138 ILE B O 1
ATOM 4013 N N . CYS B 1 139 ? 3.547 -8.297 -7.43 1 91.44 139 CYS B N 1
ATOM 4014 C CA . CYS B 1 139 ? 3.859 -7.914 -6.059 1 91.44 139 CYS B CA 1
ATOM 4015 C C . CYS B 1 139 ? 4.867 -6.77 -6.027 1 91.44 139 CYS B C 1
ATOM 4017 O O . CYS B 1 139 ? 4.898 -5.992 -5.074 1 91.44 139 CYS B O 1
ATOM 4019 N N . ALA B 1 140 ? 5.637 -6.672 -7.055 1 91.62 140 ALA B N 1
ATOM 4020 C CA . ALA B 1 140 ? 6.625 -5.602 -7.164 1 91.62 140 ALA B CA 1
ATOM 4021 C C . ALA B 1 140 ? 6.031 -4.375 -7.848 1 91.62 140 ALA B C 1
ATOM 4023 O O . ALA B 1 140 ? 6.754 -3.422 -8.156 1 91.62 140 ALA B O 1
ATOM 4024 N N . TYR B 1 141 ? 4.805 -4.445 -8.164 1 88.81 141 TYR B N 1
ATOM 4025 C CA . TYR B 1 141 ? 4.062 -3.346 -8.773 1 88.81 141 TYR B CA 1
ATOM 4026 C C . TYR B 1 141 ? 4.586 -3.049 -10.172 1 88.81 141 TYR B C 1
ATOM 4028 O O . TYR B 1 141 ? 4.641 -1.889 -10.594 1 88.81 141 TYR B O 1
ATOM 4036 N N . MET B 1 142 ? 5.047 -4.047 -10.781 1 90.69 142 MET B N 1
ATOM 4037 C CA . MET B 1 142 ? 5.484 -3.938 -12.172 1 90.69 142 MET B CA 1
ATOM 4038 C C . MET B 1 142 ? 4.398 -4.434 -13.125 1 90.69 142 MET B C 1
ATOM 4040 O O . MET B 1 142 ? 4.57 -5.457 -13.789 1 90.69 142 MET B O 1
ATOM 4044 N N . SER B 1 143 ? 3.352 -3.648 -13.281 1 88.06 143 SER B N 1
ATOM 4045 C CA . SER B 1 143 ? 2.141 -4.082 -13.969 1 88.06 143 SER B CA 1
ATOM 4046 C C . SER B 1 143 ? 2.385 -4.242 -15.469 1 88.06 143 SER B C 1
ATOM 4048 O O . SER B 1 143 ? 1.879 -5.18 -16.094 1 88.06 143 SER B O 1
ATOM 4050 N N . ASN B 1 144 ? 3.162 -3.469 -16.094 1 90.88 144 ASN B N 1
ATOM 4051 C CA . ASN B 1 144 ? 3.426 -3.559 -17.516 1 90.88 144 ASN B CA 1
ATOM 4052 C C . ASN B 1 144 ? 4.191 -4.832 -17.875 1 90.88 144 ASN B C 1
ATOM 4054 O O . ASN B 1 144 ? 3.902 -5.477 -18.875 1 90.88 144 ASN B O 1
ATOM 4058 N N . ILE B 1 145 ? 5.137 -5.195 -17.078 1 94.69 145 ILE B N 1
ATOM 4059 C CA . ILE B 1 145 ? 5.938 -6.395 -17.312 1 94.69 145 ILE B CA 1
ATOM 4060 C C . ILE B 1 145 ? 5.059 -7.637 -17.156 1 94.69 145 ILE B C 1
ATOM 4062 O O . ILE B 1 145 ? 5.234 -8.617 -17.875 1 94.69 145 ILE B O 1
ATOM 4066 N N . SER B 1 146 ? 4.125 -7.551 -16.203 1 95.5 146 SER B N 1
ATOM 4067 C CA . SER B 1 146 ? 3.252 -8.703 -15.984 1 95.5 146 SER B CA 1
ATOM 4068 C C . SER B 1 146 ? 2.404 -8.992 -17.219 1 95.5 146 SER B C 1
ATOM 4070 O O . SER B 1 146 ? 2.115 -10.156 -17.516 1 95.5 146 SER B O 1
ATOM 4072 N N . ILE B 1 147 ? 2.027 -7.988 -17.969 1 96.19 147 ILE B N 1
ATOM 4073 C CA . ILE B 1 147 ? 1.265 -8.164 -19.203 1 96.19 147 ILE B CA 1
ATOM 4074 C C . ILE B 1 147 ? 2.117 -8.891 -20.234 1 96.19 147 ILE B C 1
ATOM 4076 O O . ILE B 1 147 ? 1.655 -9.836 -20.875 1 96.19 147 ILE B O 1
ATOM 4080 N N . LEU B 1 148 ? 3.309 -8.469 -20.344 1 97 148 LEU B N 1
ATOM 4081 C CA . LEU B 1 148 ? 4.23 -9.078 -21.297 1 97 148 LEU B CA 1
ATOM 4082 C C . LEU B 1 148 ? 4.492 -10.539 -20.938 1 97 148 LEU B C 1
ATOM 4084 O O . LEU B 1 148 ? 4.445 -11.414 -21.812 1 97 148 LEU B O 1
ATOM 4088 N N . LEU B 1 149 ? 4.746 -10.828 -19.719 1 98 149 LEU B N 1
ATOM 4089 C CA . LEU B 1 149 ? 5.027 -12.18 -19.25 1 98 149 LEU B CA 1
ATOM 4090 C C . LEU B 1 149 ? 3.826 -13.094 -19.484 1 98 149 LEU B C 1
ATOM 4092 O O . LEU B 1 149 ? 3.982 -14.234 -19.938 1 98 149 LEU B O 1
ATOM 4096 N N . SER B 1 150 ? 2.652 -12.594 -19.203 1 97.69 150 SER B N 1
ATOM 4097 C CA . SER B 1 150 ? 1.429 -13.359 -19.406 1 97.69 150 SER B CA 1
ATOM 4098 C C . SER B 1 150 ? 1.21 -13.672 -20.875 1 97.69 150 SER B C 1
ATOM 4100 O O . SER B 1 150 ? 0.833 -14.789 -21.234 1 97.69 150 SER B O 1
ATOM 4102 N N . SER B 1 151 ? 1.48 -12.734 -21.703 1 97.44 151 SER B N 1
ATOM 4103 C CA . SER B 1 151 ? 1.325 -12.938 -23.141 1 97.44 151 SER B CA 1
ATOM 4104 C C . SER B 1 151 ? 2.291 -13.992 -23.656 1 97.44 151 SER B C 1
ATOM 4106 O O . SER B 1 151 ? 1.917 -14.828 -24.484 1 97.44 151 SER B O 1
ATOM 4108 N N . LEU B 1 152 ? 3.475 -14.008 -23.172 1 97.75 152 LEU B N 1
ATOM 4109 C CA . LEU B 1 152 ? 4.473 -14.992 -23.578 1 97.75 152 LEU B CA 1
ATOM 4110 C C . LEU B 1 152 ? 4.051 -16.391 -23.156 1 97.75 152 LEU B C 1
ATOM 4112 O O . LEU B 1 152 ? 4.238 -17.359 -23.906 1 97.75 152 LEU B O 1
ATOM 4116 N N . THR B 1 153 ? 3.502 -16.453 -21.984 1 98 153 THR B N 1
ATOM 4117 C CA . THR B 1 153 ? 3.074 -17.75 -21.484 1 98 153 THR B CA 1
ATOM 4118 C C . THR B 1 153 ? 1.887 -18.281 -22.281 1 98 153 THR B C 1
ATOM 4120 O O . THR B 1 153 ? 1.859 -19.453 -22.672 1 98 153 THR B O 1
ATOM 4123 N N . ILE B 1 154 ? 0.931 -17.422 -22.562 1 97.94 154 ILE B N 1
ATOM 4124 C CA . ILE B 1 154 ? -0.223 -17.828 -23.375 1 97.94 154 ILE B CA 1
ATOM 4125 C C . ILE B 1 154 ? 0.24 -18.281 -24.75 1 97.94 154 ILE B C 1
ATOM 4127 O O . ILE B 1 154 ? -0.201 -19.328 -25.234 1 97.94 154 ILE B O 1
ATOM 4131 N N . ALA B 1 155 ? 1.153 -17.594 -25.297 1 97.75 155 ALA B N 1
ATOM 4132 C CA . ALA B 1 155 ? 1.655 -17.906 -26.641 1 97.75 155 ALA B CA 1
ATOM 4133 C C . ALA B 1 155 ? 2.381 -19.25 -26.641 1 97.75 155 ALA B C 1
ATOM 4135 O O . ALA B 1 155 ? 2.129 -20.094 -27.5 1 97.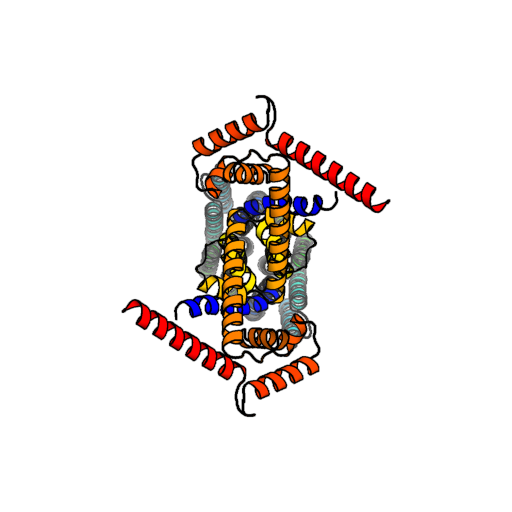75 155 ALA B O 1
ATOM 4136 N N . SER B 1 156 ? 3.281 -19.438 -25.719 1 97.5 156 SER B N 1
ATOM 4137 C CA . SER B 1 156 ? 4.062 -20.672 -25.672 1 97.5 156 SER B CA 1
ATOM 4138 C C . SER B 1 156 ? 3.162 -21.891 -25.469 1 97.5 156 SER B C 1
ATOM 4140 O O . SER B 1 156 ? 3.322 -22.906 -26.156 1 97.5 156 SER B O 1
ATOM 4142 N N . TYR B 1 157 ? 2.201 -21.781 -24.578 1 97.56 157 TYR B N 1
ATOM 4143 C CA . TYR B 1 157 ? 1.312 -22.906 -24.312 1 97.56 157 TYR B CA 1
ATOM 4144 C C . TYR B 1 157 ? 0.414 -23.188 -25.516 1 97.56 157 TYR B C 1
ATOM 4146 O O . TYR B 1 157 ? 0.162 -24.344 -25.844 1 97.56 157 TYR B O 1
ATOM 4154 N N . THR B 1 158 ? -0.073 -22.109 -26.125 1 97.31 158 THR B N 1
ATOM 4155 C CA . THR B 1 158 ? -0.946 -22.266 -27.281 1 97.31 158 THR B CA 1
ATOM 4156 C C . THR B 1 158 ? -0.207 -22.938 -28.438 1 97.31 158 THR B C 1
ATOM 4158 O O . THR B 1 158 ? -0.708 -23.906 -29.016 1 97.31 158 THR B O 1
ATOM 4161 N N . ILE B 1 159 ? 0.973 -22.5 -28.734 1 96.94 159 ILE B N 1
ATOM 4162 C CA . ILE B 1 159 ? 1.775 -23.062 -29.812 1 96.94 159 ILE B CA 1
ATOM 4163 C C . ILE B 1 159 ? 2.088 -24.531 -29.516 1 96.94 159 ILE B C 1
ATOM 4165 O O . ILE B 1 159 ? 1.947 -25.391 -30.375 1 96.94 159 ILE B O 1
ATOM 4169 N N . CYS B 1 160 ? 2.471 -24.766 -28.25 1 95.06 160 CYS B N 1
ATOM 4170 C CA . CYS B 1 160 ? 2.781 -26.141 -27.828 1 95.06 160 CYS B CA 1
ATOM 4171 C C . CYS B 1 160 ? 1.574 -27.047 -28 1 95.06 160 CYS B C 1
ATOM 4173 O O . CYS B 1 160 ? 1.703 -28.172 -28.5 1 95.06 160 CYS B O 1
ATOM 4175 N N . THR B 1 161 ? 0.414 -26.609 -27.641 1 94.56 161 THR B N 1
ATOM 4176 C CA . THR B 1 161 ? -0.811 -27.406 -27.719 1 94.56 161 THR B CA 1
ATOM 4177 C C . THR B 1 161 ? -1.166 -27.688 -29.188 1 94.56 161 THR B C 1
ATOM 4179 O O . THR B 1 161 ? -1.56 -28.797 -29.531 1 94.56 161 THR B O 1
ATOM 4182 N N . LEU B 1 162 ? -0.943 -26.766 -30.031 1 94.75 162 LEU B N 1
ATOM 4183 C CA . LEU B 1 162 ? -1.261 -26.906 -31.453 1 94.75 162 LEU B CA 1
ATOM 4184 C C . LEU B 1 162 ? -0.291 -27.875 -32.125 1 94.75 162 LEU B C 1
ATOM 4186 O O . LEU B 1 162 ? -0.692 -28.672 -32.969 1 94.75 162 LEU B O 1
ATOM 4190 N N . ILE B 1 163 ? 0.958 -27.828 -31.75 1 93.19 163 ILE B N 1
ATOM 4191 C CA . ILE B 1 163 ? 1.979 -28.672 -32.344 1 93.19 163 ILE B CA 1
ATOM 4192 C C . ILE B 1 163 ? 1.785 -30.125 -31.875 1 93.19 163 ILE B C 1
ATOM 4194 O O . ILE B 1 163 ? 1.829 -31.047 -32.688 1 93.19 163 ILE B O 1
ATOM 4198 N N . THR B 1 164 ? 1.599 -30.281 -30.562 1 89.19 164 THR B N 1
ATOM 4199 C CA . THR B 1 164 ? 1.508 -31.625 -30 1 89.19 164 THR B CA 1
ATOM 4200 C C . THR B 1 164 ? 0.166 -32.25 -30.328 1 89.19 164 THR B C 1
ATOM 4202 O O . THR B 1 164 ? 0.07 -33.5 -30.453 1 89.19 164 THR B O 1
ATOM 4205 N N . ASP B 1 165 ? -0.912 -31.484 -30.422 1 90.19 165 ASP B N 1
ATOM 4206 C CA . ASP B 1 165 ? -2.275 -31.938 -30.688 1 90.19 165 ASP B CA 1
ATOM 4207 C C . ASP B 1 165 ? -2.732 -32.969 -29.656 1 90.19 165 ASP B C 1
ATOM 4209 O O . ASP B 1 165 ? -3.357 -33.969 -30 1 90.19 165 ASP B O 1
ATOM 4213 N N . GLU B 1 166 ? -2.281 -32.781 -28.406 1 87.12 166 GLU B N 1
ATOM 4214 C CA . GLU B 1 166 ? -2.629 -33.688 -27.297 1 87.12 166 GLU B CA 1
ATOM 4215 C C . GLU B 1 166 ? -3.893 -33.219 -26.594 1 87.12 166 GLU B C 1
ATOM 4217 O O . GLU B 1 166 ? -4.004 -32.062 -26.203 1 87.12 166 GLU B O 1
ATOM 4222 N N . PRO B 1 167 ? -4.816 -34.125 -26.312 1 87.44 167 PRO B N 1
ATOM 4223 C CA . PRO B 1 167 ? -6.086 -33.75 -25.688 1 87.44 167 PRO B CA 1
ATOM 4224 C C . PRO B 1 167 ? -5.902 -33.156 -24.297 1 87.44 167 PRO B C 1
ATOM 4226 O O . PRO B 1 167 ? -6.648 -32.25 -23.906 1 87.44 167 PRO B O 1
ATOM 4229 N N . PHE B 1 168 ? -4.945 -33.625 -23.516 1 87.81 168 PHE B N 1
ATOM 4230 C CA . PHE B 1 168 ? -4.711 -33.125 -22.172 1 87.81 168 PHE B CA 1
ATOM 4231 C C . PHE B 1 168 ? -4.371 -31.641 -22.203 1 87.81 168 PHE B C 1
ATOM 4233 O O . PHE B 1 168 ? -4.965 -30.844 -21.484 1 87.81 168 PHE B O 1
ATOM 4240 N N . LEU B 1 169 ? -3.479 -31.312 -23.078 1 91.69 169 LEU B N 1
ATOM 4241 C CA . LEU B 1 169 ? -3.035 -29.922 -23.156 1 91.69 169 LEU B CA 1
ATOM 4242 C C . LEU B 1 169 ? -4.152 -29.031 -23.688 1 91.69 169 LEU B C 1
ATOM 4244 O O . LEU B 1 169 ? -4.293 -27.875 -23.25 1 91.69 169 LEU B O 1
ATOM 4248 N N . TYR B 1 170 ? -4.941 -29.547 -24.609 1 94 170 TYR B N 1
ATOM 4249 C CA . TYR B 1 170 ? -6.066 -28.797 -25.141 1 94 170 TYR B CA 1
ATOM 4250 C C . TYR B 1 170 ? -7.078 -28.469 -24.047 1 94 170 TYR B C 1
ATOM 4252 O O . TYR B 1 170 ? -7.684 -27.391 -24.047 1 94 170 TYR B O 1
ATOM 4260 N N . SER B 1 171 ? -7.277 -29.375 -23.156 1 93.44 171 SER B N 1
ATOM 4261 C CA . SER B 1 171 ? -8.273 -29.203 -22.109 1 93.44 171 SER B CA 1
ATOM 4262 C C . SER B 1 171 ? -7.895 -28.062 -21.172 1 93.44 171 SER B C 1
ATOM 4264 O O . SER B 1 171 ? -8.766 -27.422 -20.578 1 93.44 171 SER B O 1
ATOM 4266 N N . TYR B 1 172 ? -6.617 -27.766 -21.031 1 94.88 172 TYR B N 1
ATOM 4267 C CA . TYR B 1 172 ? -6.16 -26.75 -20.094 1 94.88 172 TYR B CA 1
ATOM 4268 C C . TYR B 1 172 ? -5.984 -25.406 -20.781 1 94.88 172 TYR B C 1
ATOM 4270 O O . TYR B 1 172 ? -5.793 -24.391 -20.125 1 94.88 172 TYR B O 1
ATOM 4278 N N . LEU B 1 173 ? -6.059 -25.391 -22.078 1 96.38 173 LEU B N 1
ATOM 4279 C CA . LEU B 1 173 ? -5.762 -24.188 -22.844 1 96.38 173 LEU B CA 1
ATOM 4280 C C . LEU B 1 173 ? -6.688 -23.047 -22.438 1 96.38 173 LEU B C 1
ATOM 4282 O O . LEU B 1 173 ? -6.219 -21.938 -22.141 1 96.38 173 LEU B O 1
ATOM 4286 N N . PRO B 1 174 ? -8.008 -23.25 -22.375 1 96.12 174 PRO B N 1
ATOM 4287 C CA . PRO B 1 174 ? -8.852 -22.125 -21.969 1 96.12 174 PRO B CA 1
ATOM 4288 C C . PRO B 1 174 ? -8.547 -21.656 -20.547 1 96.12 174 PRO B C 1
ATOM 4290 O O . PRO B 1 174 ? -8.656 -20.453 -20.266 1 96.12 174 PRO B O 1
ATOM 4293 N N . LEU B 1 175 ? -8.203 -22.5 -19.641 1 96.19 175 LEU B N 1
ATOM 4294 C CA . LEU B 1 175 ? -7.871 -22.141 -18.266 1 96.19 175 LEU B CA 1
ATOM 4295 C C . LEU B 1 175 ? -6.645 -21.25 -18.219 1 96.19 175 LEU B C 1
ATOM 4297 O O . LEU B 1 175 ? -6.648 -20.219 -17.531 1 96.19 175 LEU B O 1
ATOM 4301 N N . ILE B 1 176 ? -5.645 -21.609 -18.984 1 96.81 176 ILE B N 1
ATOM 4302 C CA . ILE B 1 176 ? -4.406 -20.844 -19.031 1 96.81 176 ILE B CA 1
ATOM 4303 C C . ILE B 1 176 ? -4.684 -19.453 -19.594 1 96.81 176 ILE B C 1
ATOM 4305 O O . ILE B 1 176 ? -4.207 -18.453 -19.062 1 96.81 176 ILE B O 1
ATOM 4309 N N . ILE B 1 177 ? -5.496 -19.406 -20.594 1 97.12 177 ILE B N 1
ATOM 4310 C CA . ILE B 1 177 ? -5.816 -18.125 -21.219 1 97.12 177 ILE B CA 1
ATOM 4311 C C . ILE B 1 177 ? -6.551 -17.234 -20.219 1 97.12 177 ILE B C 1
ATOM 4313 O O . ILE B 1 177 ? -6.195 -16.062 -20.047 1 97.12 177 ILE B O 1
ATOM 4317 N N . ILE B 1 178 ? -7.5 -17.75 -19.531 1 96.38 178 ILE B N 1
ATOM 4318 C CA . ILE B 1 178 ? -8.305 -16.969 -18.594 1 96.38 178 ILE B CA 1
ATOM 4319 C C . ILE B 1 178 ? -7.434 -16.484 -17.438 1 96.38 178 ILE B C 1
ATOM 4321 O O . ILE B 1 178 ? -7.43 -15.297 -17.109 1 96.38 178 ILE B O 1
ATOM 4325 N N . ILE B 1 179 ? -6.656 -17.312 -16.875 1 96 179 ILE B N 1
ATOM 4326 C CA . ILE B 1 179 ? -5.848 -17.016 -15.711 1 96 179 ILE B CA 1
ATOM 4327 C C . ILE B 1 179 ? -4.797 -15.953 -16.062 1 96 179 ILE B C 1
ATOM 4329 O O . ILE B 1 179 ? -4.672 -14.945 -15.375 1 96 179 ILE B O 1
ATOM 4333 N N . TYR B 1 180 ? -4.129 -16.125 -17.172 1 96.94 180 TYR B N 1
ATOM 4334 C CA . TYR B 1 180 ? -3.02 -15.25 -17.531 1 96.94 180 TYR B CA 1
ATOM 4335 C C . TYR B 1 180 ? -3.527 -13.938 -18.109 1 96.94 180 TYR B C 1
ATOM 4337 O O . TYR B 1 180 ? -2.762 -12.984 -18.281 1 96.94 180 TYR B O 1
ATOM 4345 N N . THR B 1 181 ? -4.836 -13.852 -18.391 1 94.94 181 THR B N 1
ATOM 4346 C CA . THR B 1 181 ? -5.434 -12.578 -18.766 1 94.94 181 THR B CA 1
ATOM 4347 C C . THR B 1 181 ? -5.898 -11.812 -17.531 1 94.94 181 THR B C 1
ATOM 4349 O O . THR B 1 181 ? -5.824 -10.586 -17.484 1 94.94 181 THR B O 1
ATOM 4352 N N . MET B 1 182 ? -6.285 -12.523 -16.547 1 94.31 182 MET B N 1
ATOM 4353 C CA . MET B 1 182 ? -6.848 -11.906 -15.359 1 94.31 182 MET B CA 1
ATOM 4354 C C . MET B 1 182 ? -5.742 -11.445 -14.414 1 94.31 182 MET B C 1
ATOM 4356 O O . MET B 1 182 ? -5.91 -10.461 -13.688 1 94.31 182 MET B O 1
ATOM 4360 N N . ILE B 1 183 ? -4.617 -12.016 -14.453 1 93.81 183 ILE B N 1
ATOM 4361 C CA . ILE B 1 183 ? -3.527 -11.734 -13.523 1 93.81 183 ILE B CA 1
ATOM 4362 C C . ILE B 1 183 ? -3.016 -10.312 -13.742 1 93.81 183 ILE B C 1
ATOM 4364 O O . ILE B 1 183 ? -2.902 -9.539 -12.789 1 93.81 183 ILE B O 1
ATOM 4368 N N . PRO B 1 184 ? -2.805 -9.898 -15 1 92.38 184 PRO B N 1
ATOM 4369 C CA . PRO B 1 184 ? -2.352 -8.516 -15.195 1 92.38 184 PRO B CA 1
ATOM 4370 C C . PRO B 1 184 ? -3.398 -7.484 -14.781 1 92.38 184 PRO B C 1
ATOM 4372 O O . PRO B 1 184 ? -3.049 -6.379 -14.367 1 92.38 184 PRO B O 1
ATOM 4375 N N . LEU B 1 185 ? -4.629 -7.844 -14.852 1 90.81 185 LEU B N 1
ATOM 4376 C CA . LEU B 1 185 ? -5.688 -6.949 -14.391 1 90.81 185 LEU B CA 1
ATOM 4377 C C . LEU B 1 185 ? -5.59 -6.715 -12.891 1 90.81 185 LEU B C 1
ATOM 4379 O O . LEU B 1 185 ? -5.777 -5.594 -12.414 1 90.81 185 LEU B O 1
ATOM 4383 N N . LEU B 1 186 ? -5.277 -7.73 -12.242 1 90 186 LEU B N 1
ATOM 4384 C CA . LEU B 1 186 ? -5.055 -7.625 -10.805 1 90 186 LEU B CA 1
ATOM 4385 C C . LEU B 1 186 ? -3.867 -6.719 -10.508 1 90 186 LEU B C 1
ATOM 4387 O O . LEU B 1 186 ? -3.922 -5.898 -9.586 1 90 186 LEU B O 1
ATOM 4391 N N . GLY B 1 187 ? -2.822 -6.895 -11.297 1 89.5 187 GLY B N 1
ATOM 4392 C CA . GLY B 1 187 ? -1.636 -6.074 -11.117 1 89.5 187 GLY B CA 1
ATOM 4393 C C . GLY B 1 187 ? -1.899 -4.59 -11.297 1 89.5 187 GLY B C 1
ATOM 4394 O O . GLY B 1 187 ? -1.413 -3.768 -10.523 1 89.5 187 GLY B O 1
ATOM 4395 N N . ARG B 1 188 ? -2.682 -4.254 -12.227 1 89 188 ARG B N 1
ATOM 4396 C CA . ARG B 1 188 ? -3.033 -2.859 -12.477 1 89 188 ARG B CA 1
ATOM 4397 C C . ARG B 1 188 ? -3.861 -2.289 -11.336 1 89 188 ARG B C 1
ATOM 4399 O O . ARG B 1 188 ? -3.672 -1.136 -10.938 1 89 188 ARG B O 1
ATOM 4406 N N . SER B 1 189 ? -4.68 -3.08 -10.898 1 85.75 189 SER B N 1
ATOM 4407 C CA . SER B 1 189 ? -5.523 -2.654 -9.781 1 85.75 189 SER B CA 1
ATOM 4408 C C . SER B 1 189 ? -4.691 -2.393 -8.531 1 85.75 189 SER B C 1
ATOM 4410 O O . SER B 1 189 ? -4.91 -1.402 -7.828 1 85.75 189 SER B O 1
ATOM 4412 N N . LEU B 1 190 ? -3.783 -3.264 -8.258 1 85.12 190 LEU B N 1
ATOM 4413 C CA . LEU B 1 190 ? -2.918 -3.123 -7.09 1 85.12 190 LEU B CA 1
ATOM 4414 C C . LEU B 1 190 ? -2.049 -1.875 -7.203 1 85.12 190 LEU B C 1
ATOM 4416 O O . LEU B 1 190 ? -1.885 -1.137 -6.23 1 85.12 190 LEU B O 1
ATOM 4420 N N . HIS B 1 191 ? -1.558 -1.703 -8.352 1 83.88 191 HIS B N 1
ATOM 4421 C CA . HIS B 1 191 ? -0.715 -0.539 -8.602 1 83.88 191 HIS B CA 1
ATOM 4422 C C . HIS B 1 191 ? -1.5 0.756 -8.422 1 83.88 191 HIS B C 1
ATOM 4424 O O . HIS B 1 191 ? -1.001 1.714 -7.828 1 83.88 191 HIS B O 1
ATOM 4430 N N . SER B 1 192 ? -2.666 0.792 -8.898 1 83.06 192 SER B N 1
ATOM 4431 C CA . SER B 1 192 ? -3.506 1.98 -8.797 1 83.06 192 SER B CA 1
ATOM 4432 C C . SER B 1 192 ? -3.861 2.283 -7.34 1 83.06 192 SER B C 1
ATOM 4434 O O . SER B 1 192 ? -3.875 3.443 -6.93 1 83.06 192 SER B O 1
ATOM 4436 N N . ASN B 1 193 ? -4.117 1.328 -6.652 1 78.19 193 ASN B N 1
ATOM 4437 C CA . ASN B 1 193 ? -4.488 1.49 -5.25 1 78.19 193 ASN B CA 1
ATOM 4438 C C . ASN B 1 193 ? -3.352 2.102 -4.438 1 78.19 193 ASN B C 1
ATOM 4440 O O . ASN B 1 193 ? -3.57 3.033 -3.662 1 78.19 193 ASN B O 1
ATOM 4444 N N . ILE B 1 194 ? -2.201 1.534 -4.664 1 77.19 194 ILE B N 1
ATOM 4445 C CA . ILE B 1 194 ? -1.066 2.02 -3.887 1 77.19 194 ILE B CA 1
ATOM 4446 C C . ILE B 1 194 ? -0.711 3.439 -4.324 1 77.19 194 ILE B C 1
ATOM 4448 O O . ILE B 1 194 ? -0.327 4.273 -3.498 1 77.19 194 ILE B O 1
ATOM 4452 N N . SER B 1 195 ? -0.8 3.705 -5.566 1 77.38 195 SER B N 1
ATOM 4453 C CA . SER B 1 195 ? -0.514 5.043 -6.078 1 77.38 195 SER B CA 1
ATOM 4454 C C . SER B 1 195 ? -1.483 6.07 -5.508 1 77.38 195 SER B C 1
ATOM 4456 O O . SER B 1 195 ? -1.085 7.191 -5.176 1 77.38 195 SER B O 1
ATOM 4458 N N . SER B 1 196 ? -2.68 5.73 -5.402 1 75.94 196 SER B N 1
ATOM 4459 C CA . SER B 1 196 ? -3.684 6.629 -4.84 1 75.94 196 SER B CA 1
ATOM 4460 C C . SER B 1 196 ? -3.391 6.934 -3.373 1 75.94 196 SER B C 1
ATOM 4462 O O . SER B 1 196 ? -3.547 8.07 -2.926 1 75.94 196 SER B O 1
ATOM 4464 N N . LEU B 1 197 ? -2.965 5.98 -2.682 1 74.38 197 LEU B N 1
ATOM 4465 C CA . LEU B 1 197 ? -2.627 6.145 -1.272 1 74.38 197 LEU B CA 1
ATOM 4466 C C . LEU B 1 197 ? -1.445 7.094 -1.104 1 74.38 197 LEU B C 1
ATOM 4468 O O . LEU B 1 197 ? -1.451 7.949 -0.214 1 74.38 197 LEU B O 1
ATOM 4472 N N . LEU B 1 198 ? -0.497 6.871 -1.944 1 74.38 198 LEU B N 1
ATOM 4473 C CA . LEU B 1 198 ? 0.694 7.711 -1.877 1 74.38 198 LEU B CA 1
ATOM 4474 C C . LEU B 1 198 ? 0.367 9.148 -2.258 1 74.38 198 LEU B C 1
ATOM 4476 O O . LEU B 1 198 ? 0.89 10.094 -1.656 1 74.38 198 LEU B O 1
ATOM 4480 N N . LYS B 1 199 ? -0.443 9.234 -3.189 1 73 199 LYS B N 1
ATOM 4481 C CA . LYS B 1 199 ? -0.866 10.57 -3.582 1 73 199 LYS B CA 1
ATOM 4482 C C . LYS B 1 199 ? -1.593 11.273 -2.439 1 73 199 LYS B C 1
ATOM 4484 O O . LYS B 1 199 ? -1.337 12.453 -2.164 1 73 199 LYS B O 1
ATOM 4489 N N . SER B 1 200 ? -2.475 10.578 -1.878 1 69.06 200 SER B N 1
ATOM 4490 C CA . SER B 1 200 ? -3.217 11.148 -0.755 1 69.06 200 SER B CA 1
ATOM 4491 C C . SER B 1 200 ? -2.279 11.555 0.377 1 69.06 200 SER B C 1
ATOM 4493 O O . SER B 1 200 ? -2.443 12.625 0.971 1 69.06 200 SER B O 1
ATOM 4495 N N . SER B 1 201 ? -1.328 10.742 0.648 1 68.94 201 SER B N 1
ATOM 4496 C CA . SER B 1 201 ? -0.359 11.023 1.703 1 68.94 201 SER B CA 1
ATOM 4497 C C . SER B 1 201 ? 0.481 12.25 1.371 1 68.94 201 SER B C 1
ATOM 4499 O O . SER B 1 201 ? 0.769 13.07 2.248 1 68.94 201 SER B O 1
ATOM 4501 N N . ASN B 1 202 ? 0.814 12.312 0.143 1 67.62 202 ASN B N 1
ATOM 4502 C CA . ASN B 1 202 ? 1.609 13.453 -0.301 1 67.62 202 ASN B CA 1
ATOM 4503 C C . ASN B 1 202 ? 0.811 14.75 -0.237 1 67.62 202 ASN B C 1
ATOM 4505 O O . ASN B 1 202 ? 1.35 15.797 0.123 1 67.62 202 ASN B O 1
ATOM 4509 N N . LEU B 1 203 ? -0.395 14.664 -0.594 1 67.62 203 LEU B N 1
ATOM 4510 C CA . LEU B 1 203 ? -1.261 15.836 -0.528 1 67.62 203 LEU B CA 1
ATOM 4511 C C . LEU B 1 203 ? -1.396 16.328 0.908 1 67.62 203 LEU B C 1
ATOM 4513 O O . LEU B 1 203 ? -1.357 17.547 1.158 1 67.62 203 LEU B O 1
ATOM 4517 N N . LEU B 1 204 ? -1.543 15.492 1.781 1 66.94 204 LEU B N 1
ATOM 4518 C CA . LEU B 1 204 ? -1.664 15.859 3.189 1 66.94 204 LEU B CA 1
ATOM 4519 C C . LEU B 1 204 ? -0.39 16.531 3.688 1 66.94 204 LEU B C 1
ATOM 4521 O O . LEU B 1 204 ? -0.453 17.5 4.445 1 66.94 204 LEU B O 1
ATOM 4525 N N . LYS B 1 205 ? 0.684 16.031 3.225 1 69.44 205 LYS B N 1
ATOM 4526 C CA . LYS B 1 205 ? 1.968 16.609 3.617 1 69.44 205 LYS B CA 1
ATOM 4527 C C . LYS B 1 205 ? 2.15 18 3.023 1 69.44 205 LYS B C 1
ATOM 4529 O O . LYS B 1 205 ? 2.633 18.906 3.701 1 69.44 205 LYS B O 1
ATOM 4534 N N . GLU B 1 206 ? 1.841 18.078 1.798 1 67.06 206 GLU B N 1
ATOM 4535 C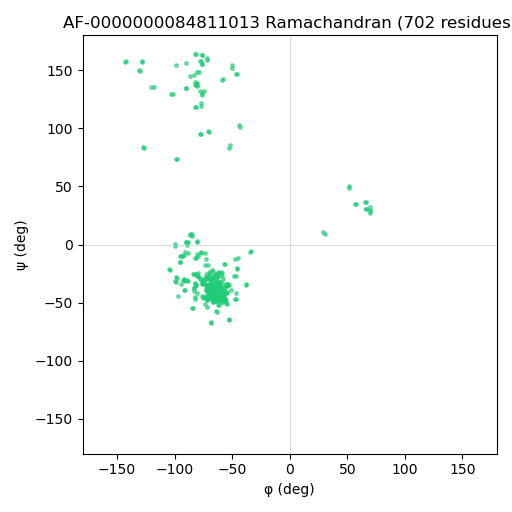 CA . GLU B 1 206 ? 1.921 19.375 1.131 1 67.06 206 GLU B CA 1
ATOM 4536 C C . GLU B 1 206 ? 1.019 20.391 1.81 1 67.06 206 GLU B C 1
ATOM 4538 O O . GLU B 1 206 ? 1.402 21.562 1.974 1 67.06 206 GLU B O 1
ATOM 4543 N N . GLU B 1 207 ? -0.16 19.938 2.057 1 64.06 207 GLU B N 1
ATOM 4544 C CA . GLU B 1 207 ? -1.086 20.812 2.766 1 64.06 207 GLU B CA 1
ATOM 4545 C C . GLU B 1 207 ? -0.495 21.281 4.094 1 64.06 207 GLU B C 1
ATOM 4547 O O . GLU B 1 207 ? -0.623 22.453 4.453 1 64.06 207 GLU B O 1
ATOM 4552 N N . GLU B 1 208 ? 0.102 20.422 4.723 1 63.81 208 GLU B N 1
ATOM 4553 C CA . GLU B 1 208 ? 0.75 20.75 5.988 1 63.81 208 GLU B CA 1
ATOM 4554 C C . GLU B 1 208 ? 1.889 21.75 5.777 1 63.81 208 GLU B C 1
ATOM 4556 O O . GLU B 1 208 ? 2.018 22.719 6.531 1 63.81 208 GLU B O 1
ATOM 4561 N N . GLU B 1 209 ? 2.641 21.531 4.789 1 63.31 209 GLU B N 1
ATOM 4562 C CA . GLU B 1 209 ? 3.773 22.406 4.496 1 63.31 209 GLU B CA 1
ATOM 4563 C C . GLU B 1 209 ? 3.307 23.781 4.043 1 63.31 209 GLU B C 1
ATOM 4565 O O . GLU B 1 209 ? 3.908 24.797 4.406 1 63.31 209 GLU B O 1
ATOM 4570 N N . MET B 1 210 ? 2.328 23.766 3.234 1 62.88 210 MET B N 1
ATOM 4571 C CA . MET B 1 210 ? 1.768 25.031 2.781 1 62.88 210 MET B CA 1
ATOM 4572 C C . MET B 1 210 ? 1.224 25.844 3.955 1 62.88 210 MET B C 1
ATOM 4574 O O . MET B 1 210 ? 1.411 27.062 4.02 1 62.88 210 MET B O 1
ATOM 4578 N N . LEU B 1 211 ? 0.529 25.109 4.691 1 59.72 211 LEU B N 1
ATOM 4579 C CA . LEU B 1 211 ? 0.002 25.766 5.883 1 59.72 211 LEU B CA 1
ATOM 4580 C C . LEU B 1 211 ? 1.129 26.375 6.715 1 59.72 211 LEU B C 1
ATOM 4582 O O . LEU B 1 211 ? 1.026 27.516 7.164 1 59.72 211 LEU B O 1
ATOM 4586 N N . LEU B 1 212 ? 2.164 25.625 6.77 1 60.84 212 LEU B N 1
ATOM 4587 C CA . LEU B 1 212 ? 3.301 26.078 7.559 1 60.84 212 LEU B CA 1
ATOM 4588 C C . LEU B 1 212 ? 4.016 27.234 6.867 1 60.84 212 LEU B C 1
ATOM 4590 O O . LEU B 1 212 ? 4.434 28.188 7.52 1 60.84 212 LEU B O 1
ATOM 4594 N N . LYS B 1 213 ? 4.227 27.062 5.613 1 59.66 213 LYS B N 1
ATOM 4595 C CA . LYS B 1 213 ? 4.906 28.109 4.84 1 59.66 213 LYS B CA 1
ATOM 4596 C C . LYS B 1 213 ? 4.105 29.406 4.844 1 59.66 213 LYS B C 1
ATOM 4598 O O . LYS B 1 213 ? 4.68 30.484 4.973 1 59.66 213 LYS B O 1
ATOM 4603 N N . ARG B 1 214 ? 2.898 29.125 4.473 1 53.62 214 ARG B N 1
ATOM 4604 C CA . ARG B 1 214 ? 2.023 30.297 4.484 1 53.62 214 ARG B CA 1
ATOM 4605 C C . ARG B 1 214 ? 2.062 31 5.836 1 53.62 214 ARG B C 1
ATOM 4607 O O . ARG B 1 214 ? 1.944 32.219 5.906 1 53.62 214 ARG B O 1
ATOM 4614 N N . LEU B 1 215 ? 2.199 30.062 6.637 1 51.69 215 LEU B N 1
ATOM 4615 C CA . LEU B 1 215 ? 2.215 30.609 7.988 1 51.69 215 LEU B CA 1
ATOM 4616 C C . LEU B 1 215 ? 3.617 31.078 8.367 1 51.69 215 LEU B C 1
ATOM 4618 O O . LEU B 1 215 ? 3.814 31.656 9.438 1 51.69 215 LEU B O 1
ATOM 4622 N N . GLN B 1 216 ? 4.465 31.031 7.207 1 50.91 216 GLN B N 1
ATOM 4623 C CA . GLN B 1 216 ? 5.863 31.375 7.418 1 50.91 216 GLN B CA 1
ATOM 4624 C C . GLN B 1 216 ? 6.309 31.047 8.836 1 50.91 216 GLN B C 1
ATOM 4626 O O . GLN B 1 216 ? 7.047 31.812 9.461 1 50.91 216 GLN B O 1
ATOM 4631 N N . MET B 1 217 ? 5.48 30.359 9.461 1 54.16 217 MET B N 1
ATOM 4632 C CA . MET B 1 217 ? 5.707 30.078 10.875 1 54.16 217 MET B CA 1
ATOM 4633 C C . MET B 1 217 ? 6.219 28.641 11.055 1 54.16 217 MET B C 1
ATOM 4635 O O . MET B 1 217 ? 5.883 27.75 10.266 1 54.16 217 MET B O 1
ATOM 4639 N N . LYS B 1 218 ? 7.25 28.719 11.773 1 57.94 218 LYS B N 1
ATOM 4640 C CA . LYS B 1 218 ? 7.641 27.406 12.281 1 57.94 218 LYS B CA 1
ATOM 4641 C C . LYS B 1 218 ? 6.52 26.766 13.094 1 57.94 218 LYS B C 1
ATOM 4643 O O . LYS B 1 218 ? 5.648 27.469 13.617 1 57.94 218 LYS B O 1
ATOM 4648 N N . LYS B 1 219 ? 6.371 25.547 12.969 1 61.41 219 LYS B N 1
ATOM 4649 C CA . LYS B 1 219 ? 5.363 24.797 13.711 1 61.41 219 LYS B CA 1
ATOM 4650 C C . LYS B 1 219 ? 5.242 25.328 15.141 1 61.41 219 LYS B C 1
ATOM 4652 O O . LYS B 1 219 ? 4.137 25.422 15.68 1 61.41 219 LYS B O 1
ATOM 4657 N N . GLU B 1 220 ? 6.324 25.734 15.648 1 60.53 220 GLU B N 1
ATOM 4658 C CA . GLU B 1 220 ? 6.348 26.203 17.031 1 60.53 220 GLU B CA 1
ATOM 4659 C C . GLU B 1 220 ? 5.621 27.531 17.172 1 60.53 220 GLU B C 1
ATOM 4661 O O . GLU B 1 220 ? 4.926 27.766 18.156 1 60.53 220 GLU B O 1
ATOM 4666 N N . GLU B 1 221 ? 5.816 28.375 16.188 1 63.56 221 GLU B N 1
ATOM 4667 C CA . GLU B 1 221 ? 5.184 29.688 16.219 1 63.56 221 GLU B CA 1
ATOM 4668 C C . GLU B 1 221 ? 3.664 29.578 16.109 1 63.56 221 GLU B C 1
ATOM 4670 O O . GLU B 1 221 ? 2.936 30.281 16.812 1 63.56 221 GLU B O 1
ATOM 4675 N N . LEU B 1 222 ? 3.393 28.641 15.367 1 63.12 222 LEU B N 1
ATOM 4676 C CA . LEU B 1 222 ? 1.963 28.422 15.172 1 63.12 222 LEU B CA 1
ATOM 4677 C C . LEU B 1 222 ? 1.309 27.922 16.453 1 63.12 222 LEU B C 1
ATOM 4679 O O . LEU B 1 222 ? 0.206 28.359 16.797 1 63.12 222 LEU B O 1
ATOM 4683 N N . PHE B 1 223 ? 2.002 27.094 17.047 1 62.34 223 PHE B N 1
ATOM 4684 C CA . PHE B 1 223 ? 1.466 26.578 18.297 1 62.34 223 PHE B CA 1
ATOM 4685 C C . PHE B 1 223 ? 1.381 27.688 19.344 1 62.34 223 PHE B C 1
ATOM 4687 O O . PHE B 1 223 ? 0.41 27.75 20.109 1 62.34 223 PHE B O 1
ATOM 4694 N N . ALA B 1 224 ? 2.441 28.422 19.422 1 63.56 224 ALA B N 1
ATOM 4695 C CA . ALA B 1 224 ? 2.447 29.531 20.391 1 63.56 224 ALA B CA 1
ATOM 4696 C C . ALA B 1 224 ? 1.278 30.469 20.141 1 63.56 224 ALA B C 1
ATOM 4698 O O . ALA B 1 224 ? 0.626 30.938 21.078 1 63.56 224 ALA B O 1
ATOM 4699 N N . PHE B 1 225 ? 1.062 30.516 18.938 1 61.66 225 PHE B N 1
ATOM 4700 C CA . PHE B 1 225 ? 0.009 31.438 18.547 1 61.66 225 PHE B CA 1
ATOM 4701 C C . PHE B 1 225 ? -1.366 30.875 18.875 1 61.66 225 PHE B C 1
ATOM 4703 O O . PHE B 1 225 ? -2.236 31.594 19.375 1 61.66 225 PHE B O 1
ATOM 4710 N N . ALA B 1 226 ? -1.501 29.75 18.562 1 64 226 ALA B N 1
ATOM 4711 C CA . ALA B 1 226 ? -2.771 29.094 18.844 1 64 226 ALA B CA 1
ATOM 4712 C C . ALA B 1 226 ? -3.078 29.125 20.344 1 64 226 ALA B C 1
ATOM 4714 O O . ALA B 1 226 ? -4.23 29.312 20.75 1 64 226 ALA B O 1
ATOM 4715 N N . GLU B 1 227 ? -2.066 28.984 20.938 1 65.69 227 GLU B N 1
ATOM 4716 C CA . GLU B 1 227 ? -2.229 29.031 22.391 1 65.69 227 GLU B CA 1
ATOM 4717 C C . GLU B 1 227 ? -2.637 30.422 22.859 1 65.69 227 GLU B C 1
ATOM 4719 O O . GLU B 1 227 ? -3.418 30.562 23.797 1 65.69 227 GLU B O 1
ATOM 4724 N N . LEU B 1 228 ? -2.086 31.391 22.188 1 68.38 228 LEU B N 1
ATOM 4725 C CA . LEU B 1 228 ? -2.398 32.781 22.531 1 68.38 228 LEU B CA 1
ATOM 4726 C C . LEU B 1 228 ? -3.875 33.062 22.297 1 68.38 228 LEU B C 1
ATOM 4728 O O . LEU B 1 228 ? -4.492 33.812 23.047 1 68.38 228 LEU B O 1
ATOM 4732 N N . LEU B 1 229 ? -4.438 32.406 21.297 1 64.56 229 LEU B N 1
ATOM 4733 C CA . LEU B 1 229 ? -5.82 32.625 20.906 1 64.56 229 LEU B CA 1
ATOM 4734 C C . LEU B 1 229 ? -6.785 31.875 21.812 1 64.56 229 LEU B C 1
ATOM 4736 O O . LEU B 1 229 ? -7.918 32.312 22.031 1 64.56 229 LEU B O 1
ATOM 4740 N N . SER B 1 230 ? -6.422 30.625 22.141 1 60.91 230 SER B N 1
ATOM 4741 C CA . SER B 1 230 ? -7.367 29.703 22.75 1 60.91 230 SER B CA 1
ATOM 4742 C C . SER B 1 230 ? -7.641 30.078 24.203 1 60.91 230 SER B C 1
ATOM 4744 O O . SER B 1 230 ? -8.758 29.906 24.703 1 60.91 230 SER B O 1
ATOM 4746 N N . GLU B 1 231 ? -6.5 30.297 25.094 1 58.59 231 GLU B N 1
ATOM 4747 C CA . GLU B 1 231 ? -6.73 30.391 26.531 1 58.59 231 GLU B CA 1
ATOM 4748 C C . GLU B 1 231 ? -6.25 31.734 27.062 1 58.59 231 GLU B C 1
ATOM 4750 O O . GLU B 1 231 ? -5.398 32.375 26.469 1 58.59 231 GLU B O 1
ATOM 4755 N N . ASN B 1 232 ? -7.09 32.312 27.891 1 58.56 232 ASN B N 1
ATOM 4756 C CA . ASN B 1 232 ? -6.594 33.406 28.688 1 58.56 232 ASN B CA 1
ATOM 4757 C C . ASN B 1 232 ? -5.316 33.031 29.438 1 58.56 232 ASN B C 1
ATOM 4759 O O . ASN B 1 232 ? -5.348 32.219 30.344 1 58.56 232 ASN B O 1
ATOM 4763 N N . ASN B 1 233 ? -4.266 33.188 28.781 1 58.66 233 ASN B N 1
ATOM 4764 C CA . ASN B 1 233 ? -2.986 32.781 29.359 1 58.66 233 ASN B CA 1
ATOM 4765 C C . ASN B 1 233 ? -2.484 33.812 30.375 1 58.66 233 ASN B C 1
ATOM 4767 O O . ASN B 1 233 ? -2.74 35 30.234 1 58.66 233 ASN B O 1
ATOM 4771 N N . PRO B 1 234 ? -2.072 33.219 31.562 1 60.41 234 PRO B N 1
ATOM 4772 C CA . PRO B 1 234 ? -1.421 34.156 32.5 1 60.41 234 PRO B CA 1
ATOM 4773 C C . PRO B 1 234 ? -0.321 34.969 31.828 1 60.41 234 PRO B C 1
ATOM 4775 O O . PRO B 1 234 ? 0.149 34.625 30.75 1 60.41 234 PRO B O 1
ATOM 4778 N N . GLU B 1 235 ? -0.039 36.094 32.344 1 62.12 235 GLU B N 1
ATOM 4779 C CA . GLU B 1 235 ? 0.892 37.094 31.797 1 62.12 235 GLU B CA 1
ATOM 4780 C C . GLU B 1 235 ? 2.234 36.469 31.453 1 62.12 235 GLU B C 1
ATOM 4782 O O . GLU B 1 235 ? 2.82 36.781 30.406 1 62.12 235 GLU B O 1
ATOM 4787 N N . GLU B 1 236 ? 2.637 35.594 32.281 1 62.44 236 GLU B N 1
ATOM 4788 C CA . GLU B 1 236 ? 3.951 35 32.094 1 62.44 236 GLU B CA 1
ATOM 4789 C C . GLU B 1 236 ? 3.963 34.094 30.844 1 62.44 236 GLU B C 1
ATOM 4791 O O . GLU B 1 236 ? 4.918 34.125 30.062 1 62.44 236 GLU B O 1
ATOM 4796 N N . LYS B 1 237 ? 2.922 33.375 30.625 1 69.56 237 LYS B N 1
ATOM 4797 C CA . LYS B 1 237 ? 2.832 32.469 29.484 1 69.56 237 LYS B CA 1
ATOM 4798 C C . LYS B 1 237 ? 2.67 33.25 28.172 1 69.56 237 LYS B C 1
ATOM 4800 O O . LYS B 1 237 ? 3.24 32.875 27.156 1 69.56 237 LYS B O 1
ATOM 4805 N N . THR B 1 238 ? 1.969 34.281 28.297 1 69.12 238 THR B N 1
ATOM 4806 C CA . THR B 1 238 ? 1.735 35.125 27.141 1 69.12 238 THR B CA 1
ATOM 4807 C C . THR B 1 238 ? 3.053 35.656 26.594 1 69.12 238 THR B C 1
ATOM 4809 O O . THR B 1 238 ? 3.279 35.688 25.391 1 69.12 238 THR B O 1
ATOM 4812 N N . SER B 1 239 ? 3.855 36.062 27.562 1 67.19 239 SER B N 1
ATOM 4813 C CA . SER B 1 239 ? 5.148 36.625 27.172 1 67.19 239 SER B CA 1
ATOM 4814 C C . SER B 1 239 ? 6.004 35.562 26.469 1 67.19 239 SER B C 1
ATOM 4816 O O . SER B 1 239 ? 6.652 35.875 25.453 1 67.19 239 SER B O 1
ATOM 4818 N N . SER B 1 240 ? 5.977 34.406 26.984 1 69.81 240 SER B N 1
ATOM 4819 C CA . SER B 1 240 ? 6.754 33.344 26.391 1 69.81 240 SER B CA 1
ATOM 4820 C C . SER B 1 240 ? 6.258 33 25 1 69.81 240 SER B C 1
ATOM 4822 O O . SER B 1 240 ? 7.055 32.75 24.078 1 69.81 240 SER B O 1
ATOM 4824 N N . LEU B 1 241 ? 5.02 32.969 24.859 1 71.75 241 LEU B N 1
ATOM 4825 C CA . LEU B 1 241 ? 4.414 32.625 23.578 1 71.75 241 LEU B CA 1
ATOM 4826 C C . LEU B 1 241 ? 4.723 33.688 22.531 1 71.75 241 LEU B C 1
ATOM 4828 O O . LEU B 1 241 ? 5.023 33.375 21.391 1 71.75 241 LEU B O 1
ATOM 4832 N N . LEU B 1 242 ? 4.688 34.875 22.969 1 72.56 242 LEU B N 1
ATOM 4833 C CA . LEU B 1 242 ? 4.949 35.969 22.062 1 72.56 242 LEU B CA 1
ATOM 4834 C C . LEU B 1 242 ? 6.418 36 21.656 1 72.56 242 LEU B C 1
ATOM 4836 O O . LEU B 1 242 ? 6.746 36.438 20.531 1 72.56 242 LEU B O 1
ATOM 4840 N N . ASN B 1 243 ? 7.238 35.5 22.531 1 69.75 243 ASN B N 1
ATOM 4841 C CA . ASN B 1 243 ? 8.656 35.469 22.203 1 69.75 243 ASN B CA 1
ATOM 4842 C C . ASN B 1 243 ? 8.945 34.406 21.141 1 69.75 243 ASN B C 1
ATOM 4844 O O . ASN B 1 243 ? 9.922 34.531 20.391 1 69.75 243 ASN B O 1
ATOM 4848 N N . ILE B 1 244 ? 8.055 33.5 21.188 1 69 244 ILE B N 1
ATOM 4849 C CA . ILE B 1 244 ? 8.203 32.469 20.172 1 69 244 ILE B CA 1
ATOM 4850 C C . ILE B 1 244 ? 7.828 33.031 18.797 1 69 244 ILE B C 1
ATOM 4852 O O . ILE B 1 244 ? 8.406 32.656 17.781 1 69 244 ILE B O 1
ATOM 4856 N N . ILE B 1 245 ? 6.945 33.969 18.922 1 68 245 ILE B N 1
ATOM 4857 C CA . ILE B 1 245 ? 6.523 34.656 17.703 1 68 245 ILE B CA 1
ATOM 4858 C C . ILE B 1 245 ? 7.59 35.656 17.266 1 68 245 ILE B C 1
ATOM 4860 O O . ILE B 1 245 ? 8.18 36.344 18.094 1 68 245 ILE B O 1
ATOM 4864 N N . GLY B 1 246 ? 8.172 35.531 16.109 1 64.38 246 GLY B N 1
ATOM 4865 C CA . GLY B 1 246 ? 9.195 36.438 15.617 1 64.38 246 GLY B CA 1
ATOM 4866 C C . GLY B 1 246 ? 8.844 37.906 15.828 1 64.38 246 GLY B C 1
ATOM 4867 O O . GLY B 1 246 ? 7.668 38.25 15.945 1 64.38 246 GLY B O 1
ATOM 4868 N N . GLU B 1 247 ? 9.812 38.75 16.062 1 67.19 247 GLU B N 1
ATOM 4869 C CA . GLU B 1 247 ? 9.648 40.156 16.359 1 67.19 247 GLU B CA 1
ATOM 4870 C C . GLU B 1 247 ? 8.82 40.875 15.281 1 67.19 247 GLU B C 1
ATOM 4872 O O . GLU B 1 247 ? 7.977 41.719 15.594 1 67.19 247 GLU B O 1
ATOM 4877 N N . GLN B 1 248 ? 9.125 40.5 14.094 1 68.5 248 GLN B N 1
ATOM 4878 C CA . GLN B 1 248 ? 8.375 41.125 13.008 1 68.5 248 GLN B CA 1
ATOM 4879 C C . GLN B 1 248 ? 6.895 40.75 13.078 1 68.5 248 GLN B C 1
ATOM 4881 O O . GLN B 1 248 ? 6.023 41.594 12.859 1 68.5 248 GLN B O 1
ATOM 4886 N N . SER B 1 249 ? 6.695 39.531 13.32 1 69.62 249 SER B N 1
ATOM 4887 C CA . SER B 1 249 ? 5.324 39.062 13.43 1 69.62 249 SER B CA 1
ATOM 4888 C C . SER B 1 249 ? 4.59 39.719 14.594 1 69.62 249 SER B C 1
ATOM 4890 O O . SER B 1 249 ? 3.404 40.031 14.484 1 69.62 249 SER B O 1
ATOM 4892 N N . LYS B 1 250 ? 5.301 39.875 15.602 1 72.06 250 LYS B N 1
ATOM 4893 C CA . LYS B 1 250 ? 4.715 40.562 16.75 1 72.06 250 LYS B CA 1
ATOM 4894 C C . LYS B 1 250 ? 4.309 41.969 16.406 1 72.06 250 LYS B C 1
ATOM 4896 O O . LYS B 1 250 ? 3.225 42.438 16.781 1 72.06 250 LYS B O 1
ATOM 4901 N N . GLU B 1 251 ? 5.246 42.594 15.75 1 72.31 251 GLU B N 1
ATOM 4902 C CA . GLU B 1 251 ? 4.977 43.969 15.359 1 72.31 251 GLU B CA 1
ATOM 4903 C C . GLU B 1 251 ? 3.762 44.062 14.438 1 72.31 251 GLU B C 1
ATOM 4905 O O . GLU B 1 251 ? 2.941 44.969 14.562 1 72.31 251 GLU B O 1
ATOM 4910 N N . ASN B 1 252 ? 3.715 43.219 13.562 1 73.06 252 ASN B N 1
ATOM 4911 C CA . ASN B 1 252 ? 2.576 43.188 12.656 1 73.06 252 ASN B CA 1
ATOM 4912 C C . ASN B 1 252 ? 1.264 42.969 13.406 1 73.06 252 ASN B C 1
ATOM 4914 O O . ASN B 1 252 ? 0.25 43.594 13.078 1 73.06 252 ASN B O 1
ATOM 4918 N N . LEU B 1 253 ? 1.386 42.125 14.297 1 75.69 253 LEU B N 1
ATOM 4919 C CA . LEU B 1 253 ? 0.205 41.812 15.109 1 75.69 253 LEU B CA 1
ATOM 4920 C C . LEU B 1 253 ? -0.233 43.031 15.898 1 75.69 253 LEU B C 1
ATOM 4922 O O . LEU B 1 253 ? -1.426 43.344 15.969 1 75.69 253 LEU B O 1
ATOM 4926 N N . PHE B 1 254 ? 0.717 43.688 16.422 1 75.06 254 PHE B N 1
ATOM 4927 C CA . PHE B 1 254 ? 0.428 44.875 17.203 1 75.06 254 PHE B CA 1
ATOM 4928 C C . PHE B 1 254 ? -0.201 45.938 16.312 1 75.06 254 PHE B C 1
ATOM 4930 O O . PHE B 1 254 ? -1.179 46.594 16.719 1 75.06 254 PHE B O 1
ATOM 4937 N N . THR B 1 255 ? 0.385 46.125 15.211 1 75.19 255 THR B N 1
ATOM 4938 C CA . THR B 1 255 ? -0.111 47.125 14.289 1 75.19 255 THR B CA 1
ATOM 4939 C C . THR B 1 255 ? -1.53 46.812 13.836 1 75.19 255 THR B C 1
ATOM 4941 O O . THR B 1 255 ? -2.379 47.688 13.742 1 75.19 255 THR B O 1
ATOM 4944 N N . ALA B 1 256 ? -1.69 45.625 13.594 1 76.25 256 ALA B N 1
ATOM 4945 C CA . ALA B 1 256 ? -3.006 45.188 13.141 1 76.25 256 ALA B CA 1
ATOM 4946 C C . ALA B 1 256 ? -4.059 45.375 14.234 1 76.25 256 ALA B C 1
ATOM 4948 O O . ALA B 1 256 ? -5.16 45.844 13.961 1 76.25 256 ALA B O 1
ATOM 4949 N N . LEU B 1 257 ? -3.668 45 15.352 1 77.88 257 LEU B N 1
ATOM 4950 C CA . LEU B 1 257 ? -4.609 45.125 16.453 1 77.88 257 LEU B CA 1
ATOM 4951 C C . LEU B 1 257 ? -4.879 46.594 16.781 1 77.88 257 LEU B C 1
ATOM 4953 O O . LEU B 1 257 ? -6.008 46.969 17.125 1 77.88 257 LEU B O 1
ATOM 4957 N N . ALA B 1 258 ? -3.816 47.312 16.734 1 76.62 258 ALA B N 1
ATOM 4958 C CA . ALA B 1 258 ? -3.967 48.75 16.984 1 76.62 258 ALA B CA 1
ATOM 4959 C C . ALA B 1 258 ? -4.879 49.375 15.945 1 76.62 258 ALA B C 1
ATOM 4961 O O . ALA B 1 258 ? -5.73 50.219 16.281 1 76.62 258 ALA B O 1
ATOM 4962 N N . ALA B 1 259 ? -4.637 49.031 14.742 1 76.44 259 ALA B N 1
ATOM 4963 C CA . ALA B 1 259 ? -5.473 49.562 13.664 1 76.44 259 ALA B CA 1
ATOM 4964 C C . ALA B 1 259 ? -6.93 49.156 13.852 1 76.44 259 ALA B C 1
ATOM 4966 O O . ALA B 1 259 ? -7.84 49.938 13.633 1 76.44 259 ALA B O 1
ATOM 4967 N N . TYR B 1 260 ? -7.09 47.969 14.227 1 76.94 260 TYR B N 1
ATOM 4968 C CA . TYR B 1 260 ? -8.43 47.438 14.445 1 76.94 260 TYR B CA 1
ATOM 4969 C C . TYR B 1 260 ? -9.125 48.188 15.594 1 76.94 260 TYR B C 1
ATOM 4971 O O . TYR B 1 260 ? -10.297 48.531 15.492 1 76.94 260 TYR B O 1
ATOM 4979 N N . GLN B 1 261 ? -8.43 48.312 16.625 1 77.56 261 GLN B N 1
ATOM 4980 C CA . GLN B 1 261 ? -8.977 49 17.781 1 77.56 261 GLN B CA 1
ATOM 4981 C C . GLN B 1 261 ? -9.32 50.438 17.453 1 77.56 261 GLN B C 1
ATOM 4983 O O . GLN B 1 261 ? -10.328 50.969 17.922 1 77.56 261 GLN B O 1
ATOM 4988 N N . LYS B 1 262 ? -8.406 51.031 16.766 1 80.75 262 LYS B N 1
ATOM 4989 C CA . LYS B 1 262 ? -8.648 52.406 16.359 1 80.75 262 LYS B CA 1
ATOM 4990 C C . LYS B 1 262 ? -9.914 52.5 15.508 1 80.75 262 LYS B C 1
ATOM 4992 O O . LYS B 1 262 ? -10.711 53.438 15.688 1 80.75 262 LYS B O 1
ATOM 4997 N N . LYS B 1 263 ? -10.07 51.625 14.633 1 80.06 263 LYS B N 1
ATOM 4998 C CA . LYS B 1 263 ? -11.258 51.594 13.781 1 80.06 263 LYS B CA 1
ATOM 4999 C C . LYS B 1 263 ? -12.523 51.375 14.609 1 80.06 263 LYS B C 1
ATOM 5001 O O . LYS B 1 263 ? -13.539 52.031 14.383 1 80.06 263 LYS B O 1
ATOM 5006 N N . GLU B 1 264 ? -12.453 50.5 15.5 1 76.62 264 GLU B N 1
ATOM 5007 C CA . GLU B 1 264 ? -13.602 50.219 16.344 1 76.62 264 GLU B CA 1
ATOM 5008 C C . GLU B 1 264 ? -13.953 51.406 17.234 1 76.62 264 GLU B C 1
ATOM 5010 O O . GLU B 1 264 ? -15.125 51.656 17.484 1 76.62 264 GLU B O 1
ATOM 5015 N N . LYS B 1 265 ? -12.914 51.969 17.703 1 81.31 265 LYS B N 1
ATOM 5016 C CA . LYS B 1 265 ? -13.133 53.156 18.531 1 81.31 265 LYS B CA 1
ATOM 5017 C C . LYS B 1 265 ? -13.758 54.281 17.719 1 81.31 265 LYS B C 1
ATOM 5019 O O . LYS B 1 265 ? -14.633 55 18.203 1 81.31 265 LYS B O 1
ATOM 5024 N N . SER B 1 266 ? -13.289 54.438 16.578 1 82.81 266 SER B N 1
ATOM 5025 C CA . SER B 1 266 ? -13.836 55.438 15.688 1 82.81 266 SER B CA 1
ATOM 5026 C C . SER B 1 266 ? -15.312 55.188 15.398 1 82.81 266 SER B C 1
ATOM 5028 O O . SER B 1 266 ? -16.125 56.125 15.352 1 82.81 266 SER B O 1
ATOM 5030 N N . LYS B 1 267 ? -15.625 53.969 15.227 1 81 267 LYS B N 1
ATOM 5031 C CA . LYS B 1 267 ? -17.016 53.594 14.992 1 81 267 LYS B CA 1
ATOM 5032 C C . LYS B 1 267 ? -17.875 53.875 16.203 1 81 267 LYS B C 1
ATOM 5034 O O . LYS B 1 267 ? -19 54.375 16.078 1 81 267 LYS B O 1
ATOM 5039 N N . LEU B 1 268 ? -17.344 53.562 17.266 1 82.56 268 LEU B N 1
ATOM 5040 C CA . LEU B 1 268 ? -18.062 53.812 18.516 1 82.56 268 LEU B CA 1
ATOM 5041 C C . LEU B 1 268 ? -18.266 55.312 18.719 1 82.56 268 LEU B C 1
ATOM 5043 O O . LEU B 1 268 ? -19.328 55.719 19.172 1 82.56 268 LEU B O 1
ATOM 5047 N N . ASP B 1 269 ? -17.266 56 18.422 1 86.56 269 ASP B N 1
ATOM 5048 C CA . ASP B 1 269 ? -17.359 57.469 18.547 1 86.56 269 ASP B CA 1
ATOM 5049 C C . ASP B 1 269 ? -18.406 58.031 17.594 1 86.56 269 ASP B C 1
ATOM 5051 O O . ASP B 1 269 ? -19.141 58.938 17.938 1 86.56 269 ASP B O 1
ATOM 5055 N N . THR B 1 270 ? -18.453 57.5 16.469 1 86.44 270 THR B N 1
ATOM 5056 C CA . THR B 1 270 ? -19.453 57.938 15.492 1 86.44 270 THR B CA 1
ATOM 5057 C C . THR B 1 270 ? -20.859 57.625 15.984 1 86.44 270 THR B C 1
ATOM 5059 O O . THR B 1 270 ? -21.766 58.469 15.859 1 86.44 270 THR B O 1
ATOM 5062 N N . ILE B 1 271 ? -21.047 56.5 16.547 1 85.25 271 ILE B N 1
ATOM 5063 C CA . ILE B 1 271 ? -22.359 56.125 17.078 1 85.25 271 ILE B CA 1
ATOM 5064 C C . ILE B 1 271 ? -22.734 57.062 18.234 1 85.25 271 ILE B C 1
ATOM 5066 O O . ILE B 1 271 ? -23.891 57.469 18.344 1 85.25 271 ILE B O 1
ATOM 5070 N N . ARG B 1 272 ? -21.766 57.281 19 1 87.44 272 ARG B N 1
ATOM 5071 C CA . ARG B 1 272 ? -21.984 58.156 20.141 1 87.44 272 ARG B CA 1
ATOM 5072 C C . ARG B 1 272 ? -22.406 59.562 19.688 1 87.44 272 ARG B C 1
ATOM 5074 O O . ARG B 1 272 ? -23.234 60.219 20.312 1 87.44 272 ARG B O 1
ATOM 5081 N N . ARG B 1 273 ? -21.859 60.031 18.594 1 88.12 273 ARG B N 1
ATOM 5082 C CA . ARG B 1 273 ? -22.172 61.344 18.062 1 88.12 273 ARG B CA 1
ATOM 5083 C C . ARG B 1 273 ? -23.562 61.375 17.438 1 88.12 273 ARG B C 1
ATOM 5085 O O . ARG B 1 273 ? -24.281 62.375 17.547 1 88.12 273 ARG B O 1
ATOM 5092 N N . ILE B 1 274 ? -23.938 60.312 16.766 1 86.12 274 ILE B N 1
ATOM 5093 C CA . ILE B 1 274 ? -25.234 60.188 16.109 1 86.12 274 ILE B CA 1
ATOM 5094 C C . ILE B 1 274 ? -26.328 60.031 17.156 1 86.12 274 ILE B C 1
ATOM 5096 O O . ILE B 1 274 ? -27.406 60.625 17.016 1 86.12 274 ILE B O 1
ATOM 5100 N N . TYR B 1 275 ? -25.922 59.25 18.219 1 86.25 275 TYR B N 1
ATOM 5101 C CA . TYR B 1 275 ? -26.906 58.969 19.266 1 86.25 275 TYR B CA 1
ATOM 5102 C C . TYR B 1 275 ? -26.359 59.344 20.641 1 86.25 275 TYR B C 1
ATOM 5104 O O . TYR B 1 275 ? -25.984 58.469 21.406 1 86.25 275 TYR B O 1
ATOM 5112 N N . PRO B 1 276 ? -26.453 60.562 21 1 88 276 PRO B N 1
ATOM 5113 C CA . PRO B 1 276 ? -25.859 61.031 22.266 1 88 276 PRO B CA 1
ATOM 5114 C C . PRO B 1 276 ? -26.609 60.531 23.5 1 88 276 PRO B C 1
ATOM 5116 O O . PRO B 1 276 ? -26.062 60.531 24.594 1 88 276 PRO B O 1
ATOM 5119 N N . ASN B 1 277 ? -27.781 60.094 23.344 1 88.31 277 ASN B N 1
ATOM 5120 C CA . ASN B 1 277 ? -28.609 59.719 24.484 1 88.31 277 ASN B CA 1
ATOM 5121 C C . ASN B 1 277 ? -28.391 58.25 24.859 1 88.31 277 ASN B C 1
ATOM 5123 O O . ASN B 1 277 ? -28.984 57.781 25.828 1 88.31 277 ASN B O 1
ATOM 5127 N N . LEU B 1 278 ? -27.531 57.594 24.109 1 90.06 278 LEU B N 1
ATOM 5128 C CA . LEU B 1 278 ? -27.281 56.188 24.438 1 90.06 278 LEU B CA 1
ATOM 5129 C C . LEU B 1 278 ? -26.281 56.062 25.578 1 90.06 278 LEU B C 1
ATOM 5131 O O . LEU B 1 278 ? -25.312 56.812 25.641 1 90.06 278 LEU B O 1
ATOM 5135 N N . SER B 1 279 ? -26.547 55.156 26.5 1 89.31 279 SER B N 1
ATOM 5136 C CA . SER B 1 279 ? -25.609 54.844 27.562 1 89.31 279 SER B CA 1
ATOM 5137 C C . SER B 1 279 ? -24.406 54.062 27.047 1 89.31 279 SER B C 1
ATOM 5139 O O . SER B 1 279 ? -24.453 53.531 25.938 1 89.31 279 SER B O 1
ATOM 5141 N N . PRO B 1 280 ? -23.297 54.094 27.812 1 87.12 280 PRO B N 1
ATOM 5142 C CA . PRO B 1 280 ? -22.109 53.344 27.391 1 87.12 280 PRO B CA 1
ATOM 5143 C C . PRO B 1 280 ? -22.406 51.844 27.125 1 87.12 280 PRO B C 1
ATOM 5145 O O . PRO B 1 280 ? -21.844 51.281 26.203 1 87.12 280 PRO B O 1
ATOM 5148 N N . SER B 1 281 ? -23.297 51.344 27.906 1 88.19 281 SER B N 1
ATOM 5149 C CA . SER B 1 281 ? -23.641 49.938 27.734 1 88.19 281 SER B CA 1
ATOM 5150 C C . SER B 1 281 ? -24.422 49.719 26.453 1 88.19 281 SER B C 1
ATOM 5152 O O . SER B 1 281 ? -24.219 48.719 25.75 1 88.19 281 SER B O 1
ATOM 5154 N N . GLU B 1 282 ? -25.375 50.625 26.172 1 90.25 282 GLU B N 1
ATOM 5155 C CA . GLU B 1 282 ? -26.172 50.531 24.953 1 90.25 282 GLU B CA 1
ATOM 5156 C C . GLU B 1 282 ? -25.297 50.719 23.703 1 90.25 282 GLU B C 1
ATOM 5158 O O . GLU B 1 282 ? -25.516 50.062 22.688 1 90.25 282 GLU B O 1
ATOM 5163 N N . LEU B 1 283 ? -24.297 51.531 23.844 1 88.44 283 LEU B N 1
ATOM 5164 C CA . LEU B 1 283 ? -23.359 51.781 22.75 1 88.44 283 LEU B CA 1
ATOM 5165 C C . LEU B 1 283 ? -22.562 50.531 22.422 1 88.44 283 LEU B C 1
ATOM 5167 O O . LEU B 1 283 ? -22.344 50.219 21.25 1 88.44 283 LEU B O 1
ATOM 5171 N N . ASN B 1 284 ? -22.156 49.844 23.422 1 86.12 284 ASN B N 1
ATOM 5172 C CA . ASN B 1 284 ? -21.406 48.594 23.25 1 86.12 284 ASN B CA 1
ATOM 5173 C C . ASN B 1 284 ? -22.25 47.531 22.547 1 86.12 284 ASN B C 1
ATOM 5175 O O . ASN B 1 284 ? -21.75 46.781 21.703 1 86.12 284 ASN B O 1
ATOM 5179 N N . ILE B 1 285 ? -23.438 47.5 22.922 1 88.44 285 ILE B N 1
ATOM 5180 C CA . ILE B 1 285 ? -24.344 46.562 22.297 1 88.44 285 ILE B CA 1
ATOM 5181 C C . ILE B 1 285 ? -24.516 46.906 20.828 1 88.44 285 ILE B C 1
ATOM 5183 O O . ILE B 1 285 ? -24.531 46 19.969 1 88.44 285 ILE B O 1
ATOM 5187 N N . CYS B 1 286 ? -24.688 48.156 20.516 1 88.75 286 CYS B N 1
ATOM 5188 C CA . CYS B 1 286 ? -24.812 48.594 19.141 1 88.75 286 CYS B CA 1
ATOM 5189 C C . CYS B 1 286 ? -23.594 48.188 18.312 1 88.75 286 CYS B C 1
ATOM 5191 O O . CYS B 1 286 ? -23.719 47.75 17.172 1 88.75 286 CYS B O 1
ATOM 5193 N N . ARG B 1 287 ? -22.469 48.375 18.922 1 82.62 287 ARG B N 1
ATOM 5194 C CA . ARG B 1 287 ? -21.219 48 18.266 1 82.62 287 ARG B CA 1
ATOM 5195 C C . ARG B 1 287 ? -21.203 46.531 17.922 1 82.62 287 ARG B C 1
ATOM 5197 O O . ARG B 1 287 ? -20.797 46.156 16.812 1 82.62 287 ARG B O 1
ATOM 5204 N N . LEU B 1 288 ? -21.609 45.719 18.812 1 84.44 288 LEU B N 1
ATOM 5205 C CA . LEU B 1 288 ? -21.625 44.281 18.609 1 84.44 288 LEU B CA 1
ATOM 5206 C C . LEU B 1 288 ? -22.656 43.875 17.562 1 84.44 288 LEU B C 1
ATOM 5208 O O . LEU B 1 288 ? -22.422 42.969 16.781 1 84.44 288 LEU B O 1
ATOM 5212 N N . ILE B 1 289 ? -23.75 44.594 17.547 1 86.5 289 ILE B N 1
ATOM 5213 C CA . ILE B 1 289 ? -24.781 44.344 16.547 1 86.5 289 ILE B CA 1
ATOM 5214 C C . ILE B 1 289 ? -24.234 44.656 15.164 1 86.5 289 ILE B C 1
ATOM 5216 O O . ILE B 1 289 ? -24.469 43.906 14.211 1 86.5 289 ILE B O 1
ATOM 5220 N N . LEU B 1 290 ? -23.516 45.656 15.078 1 81.81 290 LEU B N 1
ATOM 5221 C CA . LEU B 1 290 ? -22.953 46.094 13.805 1 81.81 290 LEU B CA 1
ATOM 5222 C C . LEU B 1 290 ? -21.875 45.094 13.336 1 81.81 290 LEU B C 1
ATOM 5224 O O . LEU B 1 290 ? -21.562 45.031 12.148 1 81.81 290 LEU B O 1
ATOM 5228 N N . GLN B 1 291 ? -21.297 44.375 14.289 1 76 291 GLN B N 1
ATOM 5229 C CA . GLN B 1 291 ? -20.312 43.344 13.984 1 76 291 GLN B CA 1
ATOM 5230 C C . GLN B 1 291 ? -20.969 42 13.688 1 76 291 GLN B C 1
ATOM 5232 O O . GLN B 1 291 ? -20.297 40.969 13.664 1 76 291 GLN B O 1
ATOM 5237 N N . ASP B 1 292 ? -22.25 42 13.562 1 79.69 292 ASP B N 1
ATOM 5238 C CA . ASP B 1 292 ? -23.047 40.844 13.156 1 79.69 292 ASP B CA 1
ATOM 5239 C C . ASP B 1 292 ? -23.062 39.781 14.25 1 79.69 292 ASP B C 1
ATOM 5241 O O . ASP B 1 292 ? -23.109 38.562 13.945 1 79.69 292 ASP B O 1
ATOM 5245 N N . LYS B 1 293 ? -22.906 40.219 15.438 1 80.44 293 LYS B N 1
ATOM 5246 C CA . LYS B 1 293 ? -23.016 39.25 16.531 1 80.44 293 LYS B CA 1
ATOM 5247 C C . LYS B 1 293 ? -24.469 38.969 16.875 1 80.44 293 LYS B C 1
ATOM 5249 O O . LYS B 1 293 ? -25.312 39.875 16.859 1 80.44 293 LYS B O 1
ATOM 5254 N N . THR B 1 294 ? -24.75 37.719 17.078 1 83.88 294 THR B N 1
ATOM 5255 C CA . THR B 1 294 ? -26.094 37.312 17.484 1 83.88 294 THR B CA 1
ATOM 5256 C C . THR B 1 294 ? -26.344 37.625 18.953 1 83.88 294 THR B C 1
ATOM 5258 O O . THR B 1 294 ? -25.406 37.938 19.703 1 83.88 294 THR B O 1
ATOM 5261 N N . VAL B 1 295 ? -27.672 37.625 19.344 1 86.19 295 VAL B N 1
ATOM 5262 C CA . VAL B 1 295 ? -28.047 37.906 20.719 1 86.19 295 VAL B CA 1
ATOM 5263 C C . VAL B 1 295 ? -27.312 36.938 21.656 1 86.19 295 VAL B C 1
ATOM 5265 O O . VAL B 1 295 ? -26.812 37.344 22.703 1 86.19 295 VAL B O 1
ATOM 5268 N N . SER B 1 296 ? -27.156 35.75 21.156 1 86.38 296 SER B N 1
ATOM 5269 C CA . SER B 1 296 ? -26.484 34.75 21.953 1 86.38 296 SER B CA 1
ATOM 5270 C C . SER B 1 296 ? -25 35.062 22.125 1 86.38 296 SER B C 1
ATOM 5272 O O . SER B 1 296 ? -24.453 34.938 23.234 1 86.38 296 SER B O 1
ATOM 5274 N N . GLN B 1 297 ? -24.406 35.469 21.109 1 80.25 297 GLN B N 1
ATOM 5275 C CA . GLN B 1 297 ? -22.984 35.844 21.141 1 80.25 297 GLN B CA 1
ATOM 5276 C C . GLN B 1 297 ? -22.75 37.062 22.031 1 80.25 297 GLN B C 1
ATOM 5278 O O . GLN B 1 297 ? -21.75 37.125 22.75 1 80.25 297 GLN B O 1
ATOM 5283 N N . ILE B 1 298 ? -23.625 38 21.953 1 85.38 298 ILE B N 1
ATOM 5284 C CA . ILE B 1 298 ? -23.5 39.219 22.734 1 85.38 298 ILE B CA 1
ATOM 5285 C C . ILE B 1 298 ? -23.609 38.906 24.219 1 85.38 298 ILE B C 1
ATOM 5287 O O . ILE B 1 298 ? -22.844 39.406 25.031 1 85.38 298 ILE B O 1
ATOM 5291 N N . CYS B 1 299 ? -24.516 37.938 24.547 1 87.62 299 CYS B N 1
ATOM 5292 C CA . CYS B 1 299 ? -24.672 37.469 25.922 1 87.62 299 CYS B CA 1
ATOM 5293 C C . CYS B 1 299 ? -23.375 36.875 26.453 1 87.62 299 CYS B C 1
ATOM 5295 O O . CYS B 1 299 ? -22.953 37.188 27.578 1 87.62 299 CYS B O 1
ATOM 5297 N N . GLU B 1 300 ? -22.75 36.156 25.641 1 79.44 300 GLU B N 1
ATOM 5298 C CA . GLU B 1 300 ? -21.516 35.469 26.016 1 79.44 300 GLU B CA 1
ATOM 5299 C C . GLU B 1 300 ? -20.375 36.469 26.203 1 79.44 300 GLU B C 1
ATOM 5301 O O . GLU B 1 300 ? -19.609 36.375 27.172 1 79.44 300 GLU B O 1
ATOM 5306 N N . LEU B 1 301 ? -20.266 37.406 25.328 1 74.44 301 LEU B N 1
ATOM 5307 C CA . LEU B 1 301 ? -19.156 38.344 25.297 1 74.44 301 LEU B CA 1
ATOM 5308 C C . LEU B 1 301 ? -19.266 39.344 26.469 1 74.44 301 LEU B C 1
ATOM 5310 O O . LEU B 1 301 ? -18.25 39.719 27.047 1 74.44 301 LEU B O 1
ATOM 5314 N N . LEU B 1 302 ? -20.453 39.688 26.781 1 81.62 302 LEU B N 1
ATOM 5315 C CA . LEU B 1 302 ? -20.656 40.688 27.812 1 81.62 302 LEU B CA 1
ATOM 5316 C C . LEU B 1 302 ? -21 40.062 29.156 1 81.62 302 LEU B C 1
ATOM 5318 O O . LEU B 1 302 ? -21.125 40.75 30.156 1 81.62 302 LEU B O 1
ATOM 5322 N N . HIS B 1 303 ? -21.062 38.656 29.062 1 81.5 303 HIS B N 1
ATOM 5323 C CA . HIS B 1 303 ? -21.406 37.875 30.25 1 81.5 303 HIS B CA 1
ATOM 5324 C C . HIS B 1 303 ? -22.688 38.406 30.891 1 81.5 303 HIS B C 1
ATOM 5326 O O . HIS B 1 303 ? -22.719 38.688 32.094 1 81.5 303 HIS B O 1
ATOM 5332 N N . ARG B 1 304 ? -23.688 38.562 30.078 1 87.31 304 ARG B N 1
ATOM 5333 C CA . ARG B 1 304 ? -25 39.062 30.5 1 87.31 304 ARG B CA 1
ATOM 5334 C C . ARG B 1 304 ? -26.109 38.094 30.016 1 87.31 304 ARG B C 1
ATOM 5336 O O . ARG B 1 304 ? -25.875 37.25 29.156 1 87.31 304 ARG B O 1
ATOM 5343 N N . SER B 1 305 ? -27.344 38.062 30.656 1 87.56 305 SER B N 1
ATOM 5344 C CA . SER B 1 305 ? -28.469 37.188 30.312 1 87.56 305 SER B CA 1
ATOM 5345 C C . SER B 1 305 ? -29.188 37.688 29.062 1 87.56 305 SER B C 1
ATOM 5347 O O . SER B 1 305 ? -29.109 38.875 28.719 1 87.56 305 SER B O 1
ATOM 5349 N N . SER B 1 306 ? -29.844 36.781 28.391 1 89.5 306 SER B N 1
ATOM 5350 C CA . SER B 1 306 ? -30.578 37.094 27.172 1 89.5 306 SER B CA 1
ATOM 5351 C C . SER B 1 306 ? -31.688 38.094 27.453 1 89.5 306 SER B C 1
ATOM 5353 O O . SER B 1 306 ? -32 38.938 26.609 1 89.5 306 SER B O 1
ATOM 5355 N N . GLY B 1 307 ? -32.219 37.969 28.578 1 89.94 307 GLY B N 1
ATOM 5356 C CA . GLY B 1 307 ? -33.281 38.938 28.969 1 89.94 307 GLY B CA 1
ATOM 5357 C C . GLY B 1 307 ? -32.781 40.344 29.062 1 89.94 307 GLY B C 1
ATOM 5358 O O . GLY B 1 307 ? -33.438 41.281 28.609 1 89.94 307 GLY B O 1
ATOM 5359 N N . ASN B 1 308 ? -31.672 40.562 29.688 1 91.31 308 ASN B N 1
ATOM 5360 C CA . ASN B 1 308 ? -31.062 41.875 29.828 1 91.31 308 ASN B CA 1
ATOM 5361 C C . ASN B 1 308 ? -30.719 42.5 28.469 1 91.31 308 ASN B C 1
ATOM 5363 O O . ASN B 1 308 ? -31.016 43.688 28.234 1 91.31 308 ASN B O 1
ATOM 5367 N N . ILE B 1 309 ? -30.203 41.656 27.625 1 92.19 309 ILE B N 1
ATOM 5368 C CA . ILE B 1 309 ? -29.797 42.156 26.312 1 92.19 309 ILE B CA 1
ATOM 5369 C C . ILE B 1 309 ? -31.031 42.531 25.484 1 92.19 309 ILE B C 1
ATOM 5371 O O . ILE B 1 309 ? -31.016 43.531 24.766 1 92.19 309 ILE B O 1
ATOM 5375 N N . THR B 1 310 ? -32.062 41.688 25.609 1 90.88 310 THR B N 1
ATOM 5376 C CA . THR B 1 310 ? -33.281 41.938 24.891 1 90.88 310 THR B CA 1
ATOM 5377 C C . THR B 1 310 ? -33.906 43.25 25.359 1 90.88 310 THR B C 1
ATOM 5379 O O . THR B 1 310 ? -34.406 44.031 24.562 1 90.88 310 THR B O 1
ATOM 5382 N N . SER B 1 311 ? -33.875 43.469 26.641 1 92.06 311 SER B N 1
ATOM 5383 C CA . SER B 1 311 ? -34.375 44.688 27.203 1 92.06 311 SER B CA 1
ATOM 5384 C C . SER B 1 311 ? -33.594 45.906 26.719 1 92.06 311 SER B C 1
ATOM 5386 O O . SER B 1 311 ? -34.156 46.938 26.391 1 92.06 311 SER B O 1
ATOM 5388 N N . GLN B 1 312 ? -32.344 45.812 26.688 1 92 312 GLN B N 1
ATOM 5389 C CA . GLN B 1 312 ? -31.469 46.906 26.219 1 92 312 GLN B CA 1
ATOM 5390 C C . GLN B 1 312 ? -31.688 47.188 24.734 1 92 312 GLN B C 1
ATOM 5392 O O . GLN B 1 312 ? -31.688 48.344 24.312 1 92 312 GLN B O 1
ATOM 5397 N N . ARG B 1 313 ? -31.859 46.125 23.984 1 91.19 313 ARG B N 1
ATOM 5398 C CA . ARG B 1 313 ? -32.156 46.281 22.562 1 91.19 313 ARG B CA 1
ATOM 5399 C C . ARG B 1 313 ? -33.438 47.062 22.344 1 91.19 313 ARG B C 1
ATOM 5401 O O . ARG B 1 313 ? -33.531 47.906 21.453 1 91.19 313 ARG B O 1
ATOM 5408 N N . ALA B 1 314 ? -34.406 46.688 23.203 1 90.81 314 ALA B N 1
ATOM 5409 C CA . ALA B 1 314 ? -35.688 47.375 23.125 1 90.81 314 ALA B CA 1
ATOM 5410 C C . ALA B 1 314 ? -35.531 48.844 23.469 1 90.81 314 ALA B C 1
ATOM 5412 O O . ALA B 1 314 ? -36.125 49.719 22.828 1 90.81 314 ALA B O 1
ATOM 5413 N N . ASN B 1 315 ? -34.75 49.156 24.469 1 92.38 315 ASN B N 1
ATOM 5414 C CA . ASN B 1 315 ? -34.5 50.531 24.875 1 92.38 315 ASN B CA 1
ATOM 5415 C C . ASN B 1 315 ? -33.781 51.312 23.766 1 92.38 315 ASN B C 1
ATOM 5417 O O . ASN B 1 315 ? -34.094 52.469 23.516 1 92.38 315 ASN B O 1
ATOM 5421 N N . ILE B 1 316 ? -32.844 50.656 23.125 1 92.75 316 ILE B N 1
ATOM 5422 C CA . ILE B 1 316 ? -32.094 51.25 22.016 1 92.75 316 ILE B CA 1
ATOM 5423 C C . ILE B 1 316 ? -33.062 51.594 20.875 1 92.75 316 ILE B C 1
ATOM 5425 O O . ILE B 1 316 ? -33 52.688 20.328 1 92.75 316 ILE B O 1
ATOM 5429 N N . ARG B 1 317 ? -33.906 50.656 20.562 1 91.69 317 ARG B N 1
ATOM 5430 C CA . ARG B 1 317 ? -34.906 50.906 19.516 1 91.69 317 ARG B CA 1
ATOM 5431 C C . ARG B 1 317 ? -35.781 52.094 19.828 1 91.69 317 ARG B C 1
ATOM 5433 O O . ARG B 1 317 ? -36.062 52.906 18.938 1 91.69 317 ARG B O 1
ATOM 5440 N N . ALA B 1 318 ? -36.188 52.156 21.062 1 90.5 318 ALA B N 1
ATOM 5441 C CA . ALA B 1 318 ? -37.031 53.25 21.5 1 90.5 318 ALA B CA 1
ATOM 5442 C C . ALA B 1 318 ? -36.281 54.594 21.375 1 90.5 318 ALA B C 1
ATOM 5444 O O . ALA B 1 318 ? -36.875 55.562 20.906 1 90.5 318 ALA B O 1
ATOM 5445 N N . LYS B 1 319 ? -35.094 54.562 21.719 1 89.81 319 LYS B N 1
ATOM 5446 C CA . LYS B 1 319 ? -34.281 55.781 21.688 1 89.81 319 LYS B CA 1
ATOM 5447 C C . LYS B 1 319 ? -34 56.219 20.25 1 89.81 319 LYS B C 1
ATOM 5449 O O . LYS B 1 319 ? -33.844 57.406 19.984 1 89.81 319 LYS B O 1
ATOM 5454 N N . LEU B 1 320 ? -33.969 55.25 19.391 1 88.31 320 LEU B N 1
ATOM 5455 C CA . LEU B 1 320 ? -33.688 55.531 17.984 1 88.31 320 LEU B CA 1
ATOM 5456 C C . LEU B 1 320 ? -35 55.844 17.219 1 88.31 320 LEU B C 1
ATOM 5458 O O . LEU B 1 320 ? -34.938 56.25 16.062 1 88.31 320 LEU B O 1
ATOM 5462 N N . GLY B 1 321 ? -36.094 55.656 17.891 1 87.31 321 GLY B N 1
ATOM 5463 C CA . GLY B 1 321 ? -37.375 55.906 17.266 1 87.31 321 GLY B CA 1
ATOM 5464 C C . GLY B 1 321 ? -37.75 54.906 16.188 1 87.31 321 GLY B C 1
ATOM 5465 O O . GLY B 1 321 ? -38.344 55.281 15.164 1 87.31 321 GLY B O 1
ATOM 5466 N N . LEU B 1 322 ? -37.281 53.719 16.344 1 88.81 322 LEU B N 1
ATOM 5467 C CA . LEU B 1 322 ? -37.5 52.688 15.32 1 88.81 322 LEU B CA 1
ATOM 5468 C C . LEU B 1 322 ? -38.875 52.031 15.516 1 88.81 322 LEU B C 1
ATOM 5470 O O . LEU B 1 322 ? -39.312 51.844 16.656 1 88.81 322 LEU B O 1
ATOM 5474 N N . LYS B 1 323 ? -39.5 51.656 14.398 1 86.62 323 LYS B N 1
ATOM 5475 C CA . LYS B 1 323 ? -40.75 50.906 14.422 1 86.62 323 LYS B CA 1
ATOM 5476 C C . LYS B 1 323 ? -40.5 49.438 14.617 1 86.62 323 LYS B C 1
ATOM 5478 O O . LYS B 1 323 ? -39.344 48.969 14.492 1 86.62 323 LYS B O 1
ATOM 5483 N N . LYS B 1 324 ? -41.469 48.688 14.969 1 83.19 324 LYS B N 1
ATOM 5484 C CA . LYS B 1 324 ? -41.375 47.25 15.242 1 83.19 324 LYS B CA 1
ATOM 5485 C C . LYS B 1 324 ? -40.875 46.5 14.016 1 83.19 324 LYS B C 1
ATOM 5487 O O . LYS B 1 324 ? -40.156 45.5 14.148 1 83.19 324 LYS B O 1
ATOM 5492 N N . SER B 1 325 ? -41.031 47 12.852 1 86.06 325 SER B N 1
ATOM 5493 C CA . SER B 1 325 ? -40.688 46.312 11.617 1 86.06 325 SER B CA 1
ATOM 5494 C C . SER B 1 325 ? -39.281 46.656 11.18 1 86.06 325 SER B C 1
ATOM 5496 O O . SER B 1 325 ? -38.688 45.938 10.336 1 86.06 325 SER B O 1
ATOM 5498 N N . ASP B 1 326 ? -38.656 47.625 11.812 1 87.25 326 ASP B N 1
ATOM 5499 C CA . ASP B 1 326 ? -37.344 48.094 11.375 1 87.25 326 ASP B CA 1
ATOM 5500 C C . ASP B 1 326 ? -36.219 47.156 11.891 1 87.25 326 ASP B C 1
ATOM 5502 O O . ASP B 1 326 ? -36.312 46.656 13.016 1 87.25 326 ASP B O 1
ATOM 5506 N N . ASN B 1 327 ? -35.312 46.938 11.023 1 89.25 327 ASN B N 1
ATOM 5507 C CA . ASN B 1 327 ? -34.125 46.188 11.438 1 89.25 327 ASN B CA 1
ATOM 5508 C C . ASN B 1 327 ? -33.125 47.094 12.141 1 89.25 327 ASN B C 1
ATOM 5510 O O . ASN B 1 327 ? -32.656 48.062 11.57 1 89.25 327 ASN B O 1
ATOM 5514 N N . LEU B 1 328 ? -32.906 46.75 13.367 1 88.5 328 LEU B N 1
ATOM 5515 C CA . LEU B 1 328 ? -32.031 47.562 14.18 1 88.5 328 LEU B CA 1
ATOM 5516 C C . LEU B 1 328 ? -30.641 47.719 13.531 1 88.5 328 LEU B C 1
ATOM 5518 O O . LEU B 1 328 ? -30.109 48.844 13.438 1 88.5 328 LEU B O 1
ATOM 5522 N N . LYS B 1 329 ? -30.047 46.625 13.055 1 89.69 329 LYS B N 1
ATOM 5523 C CA . LYS B 1 329 ? -28.734 46.656 12.422 1 89.69 329 LYS B CA 1
ATOM 5524 C C . LYS B 1 329 ? -28.734 47.562 11.195 1 89.69 329 LYS B C 1
ATOM 5526 O O . LYS B 1 329 ? -27.828 48.375 11.023 1 89.69 329 LYS B O 1
ATOM 5531 N N . GLU B 1 330 ? -29.656 47.406 10.391 1 90.44 330 GLU B N 1
ATOM 5532 C CA . GLU B 1 330 ? -29.75 48.188 9.164 1 90.44 330 GLU B CA 1
ATOM 5533 C C . GLU B 1 330 ? -29.906 49.688 9.477 1 90.44 330 GLU B C 1
ATOM 5535 O O . GLU B 1 330 ? -29.344 50.531 8.789 1 90.44 330 GLU B O 1
ATOM 5540 N N . ALA B 1 331 ? -30.75 49.969 10.445 1 88.38 331 ALA B N 1
ATOM 5541 C CA . ALA B 1 331 ? -30.969 51.344 10.844 1 88.38 331 ALA B CA 1
ATOM 5542 C C . ALA B 1 331 ? -29.672 52 11.32 1 88.38 331 ALA B C 1
ATOM 5544 O O . ALA B 1 331 ? -29.375 53.125 10.969 1 88.38 331 ALA B O 1
ATOM 5545 N N . LEU B 1 332 ? -28.922 51.25 12.086 1 87.62 332 LEU B N 1
ATOM 5546 C CA . LEU B 1 332 ? -27.656 51.75 12.602 1 87.62 332 LEU B CA 1
ATOM 5547 C C . LEU B 1 332 ? -26.672 52 11.469 1 87.62 332 LEU B C 1
ATOM 5549 O O . LEU B 1 332 ? -26 53.031 11.445 1 87.62 332 LEU B O 1
ATOM 5553 N N . GLN B 1 333 ? -26.609 51.062 10.539 1 87.56 333 GLN B N 1
ATOM 5554 C CA . GLN B 1 333 ? -25.688 51.156 9.406 1 87.56 333 GLN B CA 1
ATOM 5555 C C . GLN B 1 333 ? -26.031 52.375 8.516 1 87.56 333 GLN B C 1
ATOM 5557 O O . GLN B 1 333 ? -25.141 53.062 8.031 1 87.56 333 GLN B O 1
ATOM 5562 N N . GLU B 1 334 ? -27.312 52.5 8.266 1 86.81 334 GLU B N 1
ATOM 5563 C CA . GLU B 1 334 ? -27.781 53.594 7.406 1 86.81 334 GLU B CA 1
ATOM 5564 C C . GLU B 1 334 ? -27.438 54.938 8.008 1 86.81 334 GLU B C 1
ATOM 5566 O O . GLU B 1 334 ? -26.984 55.844 7.305 1 86.81 334 GLU B O 1
ATOM 5571 N N . ARG B 1 335 ? -27.656 55.094 9.25 1 84.69 335 ARG B N 1
ATOM 5572 C CA . ARG B 1 335 ? -27.391 56.375 9.898 1 84.69 335 ARG B CA 1
ATOM 5573 C C . ARG B 1 335 ? -25.906 56.656 9.961 1 84.69 335 ARG B C 1
ATOM 5575 O O . ARG B 1 335 ? -25.484 57.812 9.828 1 84.69 335 ARG B O 1
ATOM 5582 N N . MET B 1 336 ? -25.188 55.594 10.125 1 85.06 336 MET B N 1
ATOM 5583 C CA . MET B 1 336 ? -23.734 55.75 10.133 1 85.06 336 MET B CA 1
ATOM 5584 C C . MET B 1 336 ? -23.219 56.156 8.758 1 85.06 336 MET B C 1
ATOM 5586 O O . MET B 1 336 ? -22.344 57 8.641 1 85.06 336 MET B O 1
ATOM 5590 N N . ARG B 1 337 ? -23.75 55.531 7.758 1 85.62 337 ARG B N 1
ATOM 5591 C CA . ARG B 1 337 ? -23.375 55.844 6.383 1 85.62 337 ARG B CA 1
ATOM 5592 C C . ARG B 1 337 ? -23.703 57.312 6.055 1 85.62 337 ARG B C 1
ATOM 5594 O O . ARG B 1 337 ? -22.875 58 5.453 1 85.62 337 ARG B O 1
ATOM 5601 N N . LEU B 1 338 ? -24.859 57.719 6.391 1 83.88 338 LEU B N 1
ATOM 5602 C CA . LEU B 1 338 ? -25.297 59.094 6.148 1 83.88 338 LEU B CA 1
ATOM 5603 C C . LEU B 1 338 ? -24.422 60.062 6.887 1 83.88 338 LEU B C 1
ATOM 5605 O O . LEU B 1 338 ? -24.094 61.125 6.352 1 83.88 338 LEU B O 1
ATOM 5609 N N . TYR B 1 339 ? -24.078 59.688 8.062 1 83.62 339 TYR B N 1
ATOM 5610 C CA . TYR B 1 339 ? -23.203 60.562 8.859 1 83.62 339 TYR B CA 1
ATOM 5611 C C . TYR B 1 339 ? -21.828 60.688 8.203 1 83.62 339 TYR B C 1
ATOM 5613 O O . TYR B 1 339 ? -21.281 61.781 8.117 1 83.62 339 TYR B O 1
ATOM 5621 N N . GLU B 1 340 ? -21.266 59.531 7.773 1 80.5 340 GLU B N 1
ATOM 5622 C CA . GLU B 1 340 ? -19.953 59.531 7.137 1 80.5 340 GLU B CA 1
ATOM 5623 C C . GLU B 1 340 ? -19.984 60.312 5.82 1 80.5 340 GLU B C 1
ATOM 5625 O O . GLU B 1 340 ? -19.031 61.031 5.504 1 80.5 340 GLU B O 1
ATOM 5630 N N . GLU B 1 341 ? -21 60.156 5.121 1 80.69 341 GLU B N 1
ATOM 5631 C CA . GLU B 1 341 ? -21.156 60.906 3.867 1 80.69 341 GLU B CA 1
ATOM 5632 C C . GLU B 1 341 ? -21.25 62.406 4.113 1 80.69 341 GLU B C 1
ATOM 5634 O O . GLU B 1 341 ? -20.656 63.188 3.377 1 80.69 341 GLU B O 1
ATOM 5639 N N . GLU B 1 342 ? -21.984 62.781 5.062 1 79.88 342 GLU B N 1
ATOM 5640 C CA . GLU B 1 342 ? -22.141 64.188 5.398 1 79.88 342 GLU B CA 1
ATOM 5641 C C . GLU B 1 342 ? -20.812 64.812 5.859 1 79.88 342 GLU B C 1
ATOM 5643 O O . GLU B 1 342 ? -20.484 65.938 5.5 1 79.88 342 GLU B O 1
ATOM 5648 N N . HIS B 1 343 ? -20.141 64 6.664 1 76.94 343 HIS B N 1
ATOM 5649 C CA . HIS B 1 343 ? -18.859 64.5 7.16 1 76.94 343 HIS B CA 1
ATOM 5650 C C . HIS B 1 343 ? -17.828 64.562 6.039 1 76.94 343 HIS B C 1
ATOM 5652 O O . HIS B 1 343 ? -17.016 65.5 5.996 1 76.94 343 HIS B O 1
ATOM 5658 N N . HIS B 1 344 ? -17.844 63.562 5.137 1 75.12 344 HIS B N 1
ATOM 5659 C CA . HIS B 1 344 ? -16.969 63.594 3.977 1 75.12 344 HIS B CA 1
ATOM 5660 C C . HIS B 1 344 ? -17.281 64.812 3.076 1 75.12 344 HIS B C 1
ATOM 5662 O O . HIS B 1 344 ? -16.375 65.438 2.549 1 75.12 344 HIS B O 1
ATOM 5668 N N . ARG B 1 345 ? -18.453 65.125 2.867 1 73.06 345 ARG B N 1
ATOM 5669 C CA . ARG B 1 345 ? -18.906 66.25 2.078 1 73.06 345 ARG B CA 1
ATOM 5670 C C . ARG B 1 345 ? -18.484 67.562 2.729 1 73.06 345 ARG B C 1
ATOM 5672 O O . ARG B 1 345 ? -18.047 68.5 2.041 1 73.06 345 ARG B O 1
ATOM 5679 N N . GLN B 1 346 ? -18.578 67.562 3.99 1 72.81 346 GLN B N 1
ATOM 5680 C CA . GLN B 1 346 ? -18.188 68.75 4.695 1 72.81 346 GLN B CA 1
ATOM 5681 C C . GLN B 1 346 ? -16.672 68.938 4.613 1 72.81 346 GLN B C 1
ATOM 5683 O O . GLN B 1 346 ? -16.203 70.125 4.477 1 72.81 346 GLN B O 1
ATOM 5688 N N . GLU B 1 347 ? -15.977 67.938 4.691 1 71.94 347 GLU B N 1
ATOM 5689 C CA . GLU B 1 347 ? -14.523 68 4.562 1 71.94 347 GLU B CA 1
ATOM 5690 C C . GLU B 1 347 ? -14.117 68.438 3.152 1 71.94 347 GLU B C 1
ATOM 5692 O O . GLU B 1 347 ? -13.188 69.188 2.977 1 71.94 347 GLU B O 1
ATOM 5697 N N . GLU B 1 348 ? -14.742 67.812 2.168 1 72.19 348 GLU B N 1
ATOM 5698 C CA . GLU B 1 348 ? -14.508 68.188 0.779 1 72.19 348 GLU B CA 1
ATOM 5699 C C . GLU B 1 348 ? -14.859 69.688 0.543 1 72.19 348 GLU B C 1
ATOM 5701 O O . GLU B 1 348 ? -14.148 70.375 -0.171 1 72.19 348 GLU B O 1
ATOM 5706 N N . PHE B 1 349 ? -15.914 70.062 1.084 1 71.12 349 PHE B N 1
ATOM 5707 C CA . PHE B 1 349 ? -16.344 71.438 0.952 1 71.12 349 PHE B CA 1
ATOM 5708 C C . PHE B 1 349 ? -15.375 72.375 1.664 1 71.12 349 PHE B C 1
ATOM 5710 O O . PHE B 1 349 ? -15.062 73.5 1.155 1 71.12 349 PHE B O 1
ATOM 5717 N N . SER B 1 350 ? -14.906 72 2.752 1 70 350 SER B N 1
ATOM 5718 C CA . SER B 1 350 ? -13.945 72.875 3.494 1 70 350 SER B CA 1
ATOM 5719 C C . SER B 1 350 ? -12.602 72.875 2.783 1 70 350 SER B C 1
ATOM 5721 O O . SER B 1 350 ? -11.883 73.875 2.879 1 70 350 SER B O 1
ATOM 5723 N N . ALA B 1 351 ? -12.125 71.938 2.074 1 72.75 351 ALA B N 1
ATOM 5724 C CA . ALA B 1 351 ? -10.875 71.875 1.32 1 72.75 351 ALA B CA 1
ATOM 5725 C C . ALA B 1 351 ? -10.961 72.75 0.063 1 72.75 351 ALA B C 1
ATOM 5727 O O . ALA B 1 351 ? -9.945 73.25 -0.416 1 72.75 351 ALA B O 1
ATOM 5728 N N . MET B 1 352 ? -12.047 72.875 -0.415 1 61.31 352 MET B N 1
ATOM 5729 C CA . MET B 1 352 ? -12.242 73.75 -1.593 1 61.31 352 MET B CA 1
ATOM 5730 C C . MET B 1 352 ? -12.242 75.188 -1.21 1 61.31 352 MET B C 1
ATOM 5732 O O . MET B 1 352 ? -12.109 76.062 -2.072 1 61.31 352 MET B O 1
ATOM 5736 N N . ARG B 1 353 ? -12.219 75.562 -0.001 1 56.5 353 ARG B N 1
ATOM 5737 C CA . ARG B 1 353 ? -12.078 76.938 0.412 1 56.5 353 ARG B CA 1
ATOM 5738 C C . ARG B 1 353 ? -10.633 77.25 0.785 1 56.5 353 ARG B C 1
ATOM 5740 O O . ARG B 1 353 ? -9.961 76.438 1.428 1 56.5 353 ARG B O 1
#

Solvent-accessible surface area (backbone atoms only — not comparable to full-atom values): 37145 Å² total; per-residue (Å²): 123,70,75,61,50,62,57,48,56,48,54,57,52,51,67,55,44,71,62,41,62,73,41,52,78,27,49,62,51,46,44,31,51,52,47,48,52,52,50,49,52,49,48,68,62,37,47,61,46,52,59,72,46,44,85,63,91,48,70,65,55,48,51,55,50,50,52,51,53,52,51,47,51,52,49,51,51,39,39,75,71,66,74,45,55,67,68,58,45,51,50,50,46,55,50,51,52,51,51,50,45,33,50,50,37,43,46,50,42,63,60,80,82,58,69,63,38,58,41,49,29,51,44,35,46,45,52,32,54,50,50,52,54,37,50,50,30,31,72,37,54,35,32,72,58,22,44,54,52,27,51,48,50,45,48,30,53,49,53,24,30,64,69,53,66,41,69,69,54,53,36,46,45,65,48,51,47,53,52,45,57,49,50,33,54,50,17,46,50,52,41,51,52,53,49,50,52,51,48,53,45,48,49,54,48,48,50,49,47,46,53,31,51,63,30,71,27,53,72,64,28,50,49,30,44,22,46,41,33,69,42,84,57,57,70,69,54,40,48,55,29,51,63,56,31,52,68,67,28,46,50,28,39,48,50,41,50,49,50,45,49,51,51,52,50,51,50,50,50,49,48,43,68,78,41,69,87,55,49,75,67,55,48,52,49,51,53,40,39,71,68,70,46,47,72,68,51,50,20,63,75,67,71,48,54,65,65,59,52,52,51,49,50,51,51,48,36,57,74,69,68,55,57,94,84,55,55,65,55,58,53,53,50,52,53,49,50,53,49,51,51,51,52,50,50,49,50,55,55,55,67,73,98,121,72,73,60,50,61,56,50,56,46,52,59,51,50,69,55,45,73,62,41,61,72,42,52,79,27,48,62,51,46,44,30,50,52,48,48,52,51,50,49,51,48,47,67,63,36,47,60,46,53,60,71,48,43,84,63,93,49,70,65,57,46,51,55,52,50,53,51,53,51,51,46,51,52,48,52,50,40,38,75,70,67,75,45,55,69,69,57,46,52,49,51,47,54,51,50,52,51,50,49,45,30,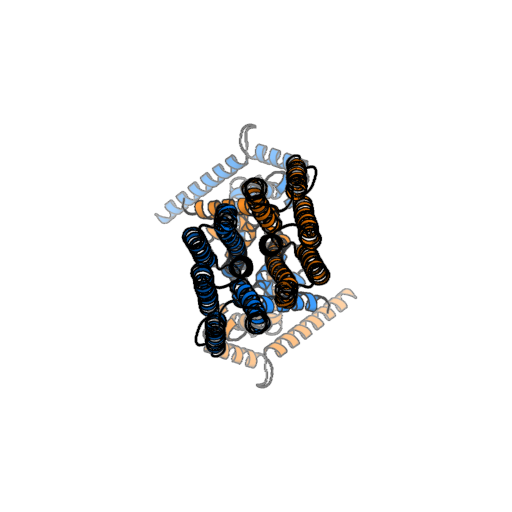50,50,37,42,47,52,43,62,60,82,79,59,70,64,39,56,40,51,28,50,43,36,47,44,51,33,53,50,50,52,54,38,50,49,31,31,72,37,54,34,32,72,58,22,44,54,50,27,51,48,51,45,49,30,52,50,52,25,29,64,69,51,66,43,69,69,53,52,37,45,46,65,49,49,48,52,51,45,57,48,50,31,56,51,16,46,51,54,39,49,52,53,50,51,51,51,48,52,45,48,49,54,49,48,52,50,47,45,53,31,51,62,31,71,27,54,73,63,30,48,50,29,44,23,46,42,33,67,40,86,58,56,71,70,54,38,49,54,30,50,64,55,33,51,69,66,30,48,49,27,39,50,52,45,49,50,51,46,49,50,51,52,49,51,50,50,51,50,48,43,68,78,39,68,85,57,48,74,67,54,48,52,51,50,53,41,41,70,68,70,46,48,72,68,52,49,21,63,76,68,71,48,54,65,66,59,51,52,52,49,51,52,50,50,34,58,74,68,67,55,58,93,85,56,53,67,54,58,53,52,50,50,54,49,50,53,49,52,51,51,51,50,49,49,51,55,56,54,66,74,101

InterPro domains:
  IPR000792 Transcription regulator LuxR, C-terminal [SM00421] (275-335)
  IPR016032 Signal transduction response regulator, C-terminal effector [SSF46894] (270-325)
  IPR036388 Winged helix-like DNA-binding domain superfamily [G3DSA:1.10.10.10] (243-337)

pLDDT: mean 80.97, std 16.65, range [22.05, 98.0]

Sequence (706 aa):
MIFSTKAASFLSSIKTQTYDKKEREMIITYQQKRVFHLSLLMLVLCAPIYIYSVPFPNEQFYYINSVLFLFIIMCTLAYFKKRVNLTTTFSIILIAIHIEIFIEIIYCSICSGYEYSYQRALIMSNITISLLFTMLSICAYMSNISILLSSLTIASYTICTLITDEPFLYSYLPLIIIIYTMIPLLGRSLHSNISSLLKSSNLLKEEEEMLLKRLQMKKEELFAFAELLSENNPEEKTSSLLNIIGEQSKENLFTALAAYQKKEKSKLDTIRRIYPNLSPSELNICRLILQDKTVSQICELLHRSSGNITSQRANIRAKLGLKKSDNLKEALQERMRLYEEEHHRQEEFSAMRMIFSTKAASFLSSIKTQTYDKKEREMIITYQQKRVFHLSLLMLVLCAPIYIYSVPFPNEQFYYINSVLFLFIIMCTLAYFKKRVNLTTTFSIILIAIHIEIFIEIIYCSICSGYEYSYQRALIMSNITISLLFTMLSICAYMSNISILLSSLTIASYTICTLITDEPFLYSYLPLIIIIYTMIPLLGRSLHSNISSLLKSSNLLKEEEEMLLKRLQMKKEELFAFAELLSENNPEEKTSSLLNIIGEQSKENLFTALAAYQKKEKSKLDTIRRIYPNLSPSELNICRLILQDKTVSQICELLHRSSGNITSQRANIRAKLGLKKSDNLKEALQERMRLYEEEHHRQEEFSAMR

Secondary structure (DSSP, 8-state):
--HHHHHHHHHHHHHHHHHHHHHHHHHHHHHHHHHHHHHHHHHHHHHHHHHHHS--SSHHHHHHHHHHHHHHHHHHHHHHTTSS-HHHHHHHHHHHHHHHHHHHHHHHHH--SS-HHHHHHHHHHHHHHHHHHHHHHHHTT-HHHHHHHHHHHHHHHHHHHHHH--HHHHHHHHHHHHHHHHHHHHHHHHHHHHHHHHHHHHHHHHHHHHHHHHTT--HHHHHHHHHHHHS---HHHHHHHHHHS-HHHHHHHHHHHHHHHHHHHHHHHHHHHH-TT--HHHHHHHHHHHTT--HHHHHHHHT--HHHHHHHHHHHHHHHT--TTS-HHHHHHHHHHHHHHHHHHHHHHHHT-/--HHHHHHHHHHHHHHHHHHHHHHHHHHHHHHHHHHHHHHHHHHHHHHHHHHHS--SSHHHHHHHHHHHHHHHHHHHHHHTTSS-HHHHHHHHHHHHHHHHHHHHHHHHH--SS-HHHHHHHHHHHHHHHHHHHHHHHHTT-HHHHHHHHHHHHHHHHHHHHHH--HHHHHHHHHHHHHHHHHHHHHHHHHHHHHHHHHHHHHHHHHHHHHHHHTT--HHHHHHHHHHHHS---HHHHHHHHHHS-HHHHHHHHHHHHHHHHHHHHHHHHHHHH-TT--HHHHHHHHHHHTT--HHHHHHHHT--HHHHHHHHHHHHHHHT--TTS-HHHHHHHHHHHHHHHHHHHHHHHHT-